Protein AF-0000000085159939 (afdb_homodimer)

Secondary structure (DSSP, 8-state):
--EEEEEEEEEEEETTEEEEEEEEEEEETT-EEEEE--TTSSHHHHHHHHTTSS--SEEEEEETTEEGGG--HHHHHHHHHHEEEE-TT----TTS-HHHHHHHHHHHH-TT--HHHHHHHHHHHHHHTT--S-TT--GGGS-HHHHHHHHHHHHHTT--SEEEEESTTTT--HHHHHHHHHHHHHHHHTT-EEEEE---HHHHHHH-SEEEEEETTEEEEEEEHHHHTTTS-HHHHHHHHSSS--------TT-/--EEEEEEEEEEEETTEEEEEEEEEEEETT-EEEEE--TTSSHHHHHHHHTTSS--SEEEEEETTEEGGG--HHHHHHHHHHEEEE-TT----TTS-HHHHHHHHHHHH-TT--HHHHHHHHHHHHHHTT--S-TT--GGGS-HHHHHHHHHHHHHTT--SEEEEESTTTT--HHHHHHHHHHHHHHHHTT-EEEEE---HHHHHHH-SEEEEEETTEEEEEEEHHHHTTTSTHHHHHHHHSSS--------TT-

InterPro domains:
  IPR003439 ABC transporter-like, ATP-binding domain [PF00005] (20-170)
  IPR003439 ABC transporter-like, ATP-binding domain [PS50893] (5-241)
  IPR003593 AAA+ ATPase domain [SM00382] (29-218)
  IPR027417 P-loop containing nucleoside triphosphate hydrolase [G3DSA:3.40.50.300] (2-250)
  IPR027417 P-loop containing nucleoside triphosphate hydrolase [SSF52540] (4-228)

Sequence (510 aa):
MKNLFTVDHVSVRIAEYEILHDISIELYEGLATCIVGKAGSGKSTLLKTVAGLMLPYAGSVFFRGKNIHAMNKREELKFRSVCSFAFQDAALWANQTIYNNLALPLAIHKPHLNKSETDATVKRVIQRVGYLEGLGFRPADLSMGEQKLISIARSLICEPEVLLLDEPTASLDHEAVDRLIQVLTEEKKAGKTIIMVTHDANLIARIADYICVVANGTLATQGSAEKIAPLLGGDLIRKIRENKIQEITLEDPRRMKNLFTVDHVSVRIAEYEILHDISIELYEGLATCIVGKAGSGKSTLLKTVAGLMLPYAGSVFFRGKNIHAMNKREELKFRSVCSFAFQDAALWANQTIYNNLALPLAIHKPHLNKSETDATVKRVIQRVGYLEGLGFRPADLSMGEQKLISIARSLICEPEVLLLDEPTASLDHEAVDRLIQVLTEEKKAGKTIIMVTHDANLIARIADYICVVANGTLATQGSAEKIAPLLGGDLIRKIRENKIQEITLEDPRR

Nearest PDB structures (foldseek):
  6xgz-assembly2_C  TM=8.486E-01  e=1.959E-23  Escherichia coli LAU-EC10
  6xgz-assembly4_G  TM=8.800E-01  e=1.248E-22  Escherichia coli LAU-EC10
  8fee-assembly1_H  TM=8.463E-01  e=4.011E-23  Mycolicibacterium smegmatis MC2 155
  4wbs-assembly2_B  TM=7.727E-01  e=1.194E-17  Paraburkholderia phymatum STM815
  6hs3-assembly1_B  TM=7.642E-01  e=1.267E-17  Burkholderia pseudomallei

pLDDT: mean 87.16, std 18.45, range [20.44, 98.69]

Foldseek 3Di:
DAFFKWWAQFWADDDHDTQAGGAIDTAHFLFAEEEEEDPSLCSLVVLCVQLVNGDTPDTFMDGVRHTQVPDDPVRVLVSPLQEFEQDPQLPFDQPDFLLCSQLVVCCSNPVVDDPVRSVVLLCVLLVLLPHHDGSRHGPVVDDSQSSLSSSVSSRPSSPHLEYEYEASCPPHDPVSVVSVLVVLVVNSVVRGHYYYYHQDLQSCLRGHQKYWYGGNNYTPDIDGCVPCLPVVFCQSSVVSVPVDRDDRPPDDVVD/DAFFKWWAQFWADDDHDTQAGGAIDTAHFLFAEEEEEDPSLCSLVVLCVQLVNGDTPDTFMDGVRHTQVPDDPVRVLVSPLQEFEQDPQLPFDQPDFLLCSQLVVCCSNPVVDDPVRSVVLLCVLLVLLPHHDGSRHGPVVDDSQSSLSSSVSSRPSSPHQEYEYEASCPPHDPVSVVSVLVVLVVNSVVRGHYYYYHQDLLSCVSGHQKYWYGGNNYTPDIDGCVVCLPVQDCQSNVCSVPVPRDDRPPDDVVD

Organism: Gracilinema caldarium (strain ATCC 51460 / DSM 7334 / H1) (NCBI:txid744872)

Solvent-accessible surface area (backbone atoms only — not comparable to full-atom values): 26686 Å² total; per-residue (Å²): 137,50,70,32,35,38,37,44,44,27,21,31,62,58,90,93,40,73,44,32,53,58,24,59,52,78,40,49,58,50,32,29,34,34,38,32,60,58,78,79,16,30,59,68,58,50,52,33,33,74,71,65,76,40,81,54,83,36,58,47,44,24,50,69,82,37,50,67,89,71,51,53,74,69,53,45,53,51,52,56,56,35,40,26,67,25,52,67,82,25,76,68,59,62,93,35,32,44,45,50,59,44,45,48,60,37,58,71,75,42,62,83,56,50,68,68,53,47,52,51,50,50,54,50,38,33,45,64,60,69,47,83,79,60,49,80,34,34,53,84,76,42,44,71,33,53,39,35,42,50,23,51,28,44,36,48,64,74,63,39,52,29,43,37,32,34,37,79,56,50,63,43,41,70,68,54,40,54,44,48,50,51,49,53,49,52,42,41,73,71,52,25,20,34,40,32,33,49,81,52,36,61,58,47,64,72,57,40,49,26,34,36,33,32,48,82,13,25,67,71,49,71,40,45,30,83,67,42,42,71,65,46,44,52,18,62,30,38,24,30,72,42,26,40,80,53,87,48,75,77,75,64,72,90,108,135,51,70,31,36,39,35,42,43,27,20,29,64,57,90,93,40,74,43,32,53,58,25,61,50,78,40,48,58,50,33,29,34,34,38,34,60,59,79,77,15,30,59,66,58,50,53,33,34,75,72,66,75,40,80,54,83,36,57,47,43,24,52,70,81,37,50,65,89,71,50,52,73,70,54,46,52,52,51,54,58,35,41,27,66,25,51,65,81,24,76,68,58,63,92,34,32,44,45,51,58,43,46,49,60,36,56,71,73,41,61,84,58,50,70,69,53,48,52,50,49,50,52,50,37,33,46,63,60,69,49,83,80,61,49,80,34,34,52,83,77,43,45,70,33,54,39,35,42,50,22,50,28,43,33,45,62,73,63,36,51,30,42,37,32,33,36,79,57,51,62,45,42,69,69,55,41,53,42,48,50,51,50,53,49,53,43,41,73,72,50,25,19,33,40,30,34,48,81,51,40,61,57,47,73,73,57,39,48,27,35,37,34,33,47,82,15,24,66,71,49,70,40,45,29,84,66,43,44,67,65,50,38,56,16,58,32,34,24,42,70,44,9,49,77,49,85,54,76,80,76,66,71,90,110

Structure (mmCIF, N/CA/C/O backbone):
data_AF-0000000085159939-model_v1
#
loop_
_entity.id
_entity.type
_entity.pdbx_description
1 polymer 'Fe(3+)-transporting ATPase'
#
loop_
_atom_site.group_PDB
_atom_site.id
_atom_site.type_symbol
_atom_site.label_atom_id
_atom_site.label_alt_id
_atom_site.label_comp_id
_atom_site.label_asym_id
_atom_site.label_entity_id
_atom_site.label_seq_id
_atom_site.pdbx_PDB_ins_code
_atom_site.Cartn_x
_atom_site.Cartn_y
_atom_site.Cartn_z
_atom_site.occupancy
_atom_site.B_iso_or_equiv
_atom_site.auth_seq_id
_atom_site.auth_comp_id
_atom_site.auth_asym_id
_atom_site.auth_atom_id
_atom_site.pdbx_PDB_model_num
ATOM 1 N N . MET A 1 1 ? -11.32 21.125 24.766 1 80 1 MET A N 1
ATOM 2 C CA . MET A 1 1 ? -10.82 20.844 23.422 1 80 1 MET A CA 1
ATOM 3 C C . MET A 1 1 ? -11.344 21.891 22.438 1 80 1 MET A C 1
ATOM 5 O O . MET A 1 1 ? -12.492 22.312 22.531 1 80 1 MET A O 1
ATOM 9 N N . LYS A 1 2 ? -10.414 22.438 21.672 1 92.69 2 LYS A N 1
ATOM 10 C CA . LYS A 1 2 ? -10.797 23.422 20.656 1 92.69 2 LYS A CA 1
ATOM 11 C C . LYS A 1 2 ? -11.086 22.75 19.312 1 92.69 2 LYS A C 1
ATOM 13 O O . LYS A 1 2 ? -10.273 21.969 18.828 1 92.69 2 LYS A O 1
ATOM 18 N N . ASN A 1 3 ? -12.25 23.078 18.812 1 95.44 3 ASN A N 1
ATOM 19 C CA . ASN A 1 3 ? -12.641 22.516 17.531 1 95.44 3 ASN A CA 1
ATOM 20 C C . ASN A 1 3 ? -11.852 23.125 16.375 1 95.44 3 ASN A C 1
ATOM 22 O O . ASN A 1 3 ? -11.797 24.344 16.234 1 95.44 3 ASN A O 1
ATOM 26 N N . LEU A 1 4 ? -11.227 22.297 15.68 1 98.06 4 LEU A N 1
ATOM 27 C CA . LEU A 1 4 ? -10.477 22.766 14.516 1 98.06 4 LEU A CA 1
ATOM 28 C C . LEU A 1 4 ? -11.297 22.609 13.242 1 98.06 4 LEU A C 1
ATOM 30 O O . LEU A 1 4 ? -11.508 23.578 12.508 1 98.06 4 LEU A O 1
ATOM 34 N N . PHE A 1 5 ? -11.711 21.391 13 1 98.31 5 PHE A N 1
ATOM 35 C CA . PHE A 1 5 ? -12.602 21.094 11.883 1 98.31 5 PHE A CA 1
ATOM 36 C C . PHE A 1 5 ? -13.984 20.688 12.383 1 98.31 5 PHE A C 1
ATOM 38 O O . PHE A 1 5 ? -14.102 19.953 13.367 1 98.31 5 PHE A O 1
ATOM 45 N N . THR A 1 6 ? -14.992 21.141 11.688 1 98.12 6 THR A N 1
ATOM 46 C CA . THR A 1 6 ? -16.359 20.688 11.883 1 98.12 6 THR A CA 1
ATOM 47 C C . THR A 1 6 ? -16.953 20.156 10.578 1 98.12 6 THR A C 1
ATOM 49 O O . THR A 1 6 ? -17.078 20.906 9.602 1 98.12 6 THR A O 1
ATOM 52 N N . VAL A 1 7 ? -17.172 18.922 10.516 1 98.25 7 VAL A N 1
ATOM 53 C CA . VAL A 1 7 ? -17.906 18.297 9.422 1 98.25 7 VAL A CA 1
ATOM 54 C C . VAL A 1 7 ? -19.391 18.266 9.766 1 98.25 7 VAL A C 1
ATOM 56 O O . VAL A 1 7 ? -19.797 17.594 10.711 1 98.25 7 VAL A O 1
ATOM 59 N N . ASP A 1 8 ? -20.078 18.984 8.992 1 98.12 8 ASP A N 1
ATOM 60 C CA . ASP A 1 8 ? -21.484 19.203 9.336 1 98.12 8 ASP A CA 1
ATOM 61 C C . ASP A 1 8 ? -22.406 18.594 8.273 1 98.12 8 ASP A C 1
ATOM 63 O O . ASP A 1 8 ? -22.672 19.234 7.246 1 98.12 8 ASP A O 1
ATOM 67 N N . HIS A 1 9 ? -22.984 17.422 8.594 1 98.12 9 HIS A N 1
ATOM 68 C CA . HIS A 1 9 ? -23.969 16.734 7.77 1 98.12 9 HIS A CA 1
ATOM 69 C C . HIS A 1 9 ? -23.484 16.594 6.332 1 98.12 9 HIS A C 1
ATOM 71 O O . HIS A 1 9 ? -24.203 16.938 5.391 1 98.12 9 HIS A O 1
ATOM 77 N N . VAL A 1 10 ? -22.359 16.062 6.148 1 98.06 10 VAL A N 1
ATOM 78 C CA . VAL A 1 10 ? -21.688 15.984 4.852 1 98.06 10 VAL A CA 1
ATOM 79 C C . VAL A 1 10 ? -22.094 14.695 4.141 1 98.06 10 VAL A C 1
ATOM 81 O O . VAL A 1 10 ? -22.141 13.633 4.758 1 98.06 10 VAL A O 1
ATOM 84 N N . SER A 1 11 ? -22.438 14.852 2.928 1 98 11 SER A N 1
ATOM 85 C CA . SER A 1 11 ? -22.688 13.727 2.029 1 98 11 SER A CA 1
ATOM 86 C C . SER A 1 11 ? -21.859 13.844 0.755 1 98 11 SER A C 1
ATOM 88 O O . SER A 1 11 ? -21.719 14.938 0.199 1 98 11 SER A O 1
ATOM 90 N N . VAL A 1 12 ? -21.25 12.766 0.39 1 96.06 12 VAL A N 1
ATOM 91 C CA . VAL A 1 12 ? -20.406 12.75 -0.8 1 96.06 12 VAL A CA 1
ATOM 92 C C . VAL A 1 12 ? -20.797 11.586 -1.699 1 96.06 12 VAL A C 1
ATOM 94 O O . VAL A 1 12 ? -21.078 10.484 -1.213 1 96.06 12 VAL A O 1
ATOM 97 N N . ARG A 1 13 ? -20.844 11.883 -2.898 1 91.44 13 ARG A N 1
ATOM 98 C CA . ARG A 1 13 ? -21.109 10.875 -3.92 1 91.44 13 ARG A CA 1
ATOM 99 C C . ARG A 1 13 ? -19.953 10.789 -4.918 1 91.44 13 ARG A C 1
ATOM 101 O O . ARG A 1 13 ? -19.375 11.812 -5.289 1 91.44 13 ARG A O 1
ATOM 108 N N . ILE A 1 14 ? -19.547 9.633 -5.254 1 81.5 14 ILE A N 1
ATOM 109 C CA . ILE A 1 14 ? -18.609 9.391 -6.34 1 81.5 14 ILE A CA 1
ATOM 110 C C . ILE A 1 14 ? -19.297 8.594 -7.449 1 81.5 14 ILE A C 1
ATOM 112 O O . ILE A 1 14 ? -19.719 7.457 -7.238 1 81.5 14 ILE A O 1
ATOM 116 N N . ALA A 1 15 ? -19.344 9.242 -8.547 1 76.56 15 ALA A N 1
ATOM 117 C CA . ALA A 1 15 ? -20.156 8.688 -9.633 1 76.56 15 ALA A CA 1
ATOM 118 C C . ALA A 1 15 ? -21.594 8.445 -9.18 1 76.56 15 ALA A C 1
ATOM 120 O O . ALA A 1 15 ? -22.266 9.359 -8.703 1 76.56 15 ALA A O 1
ATOM 121 N N . GLU A 1 16 ? -22.031 7.133 -9.172 1 77.69 16 GLU A N 1
ATOM 122 C CA . GLU A 1 16 ? -23.422 6.848 -8.836 1 77.69 16 GLU A CA 1
ATOM 123 C C . GLU A 1 16 ? -23.547 6.289 -7.422 1 77.69 16 GLU A C 1
ATOM 125 O O . GLU A 1 16 ? -24.656 5.988 -6.965 1 77.69 16 GLU A O 1
ATOM 130 N N . TYR A 1 17 ? -22.5 6.398 -6.703 1 81.56 17 TYR A N 1
ATOM 131 C CA . TYR A 1 17 ? -22.531 5.758 -5.395 1 81.56 17 TYR A CA 1
ATOM 132 C C . TYR A 1 17 ? -22.297 6.777 -4.285 1 81.56 17 TYR A C 1
ATOM 134 O O . TYR A 1 17 ? -21.359 7.578 -4.352 1 81.56 17 TYR A O 1
ATOM 142 N N . GLU A 1 18 ? -23.172 6.746 -3.402 1 90.56 18 GLU A N 1
ATOM 143 C CA . GLU A 1 18 ? -23 7.59 -2.225 1 90.56 18 GLU A CA 1
ATOM 144 C C . GLU A 1 18 ? -22.047 6.941 -1.226 1 90.56 18 GLU A C 1
ATOM 146 O O . GLU A 1 18 ? -22.312 5.859 -0.707 1 90.56 18 GLU A O 1
ATOM 151 N N . ILE A 1 19 ? -20.969 7.633 -0.919 1 92.06 19 ILE A N 1
ATOM 152 C CA . ILE A 1 19 ? -19.906 7.074 -0.091 1 92.06 19 ILE A CA 1
ATOM 153 C C . ILE A 1 19 ? -20.062 7.566 1.347 1 92.06 19 ILE A C 1
ATOM 155 O O . ILE A 1 19 ? -19.906 6.789 2.293 1 92.06 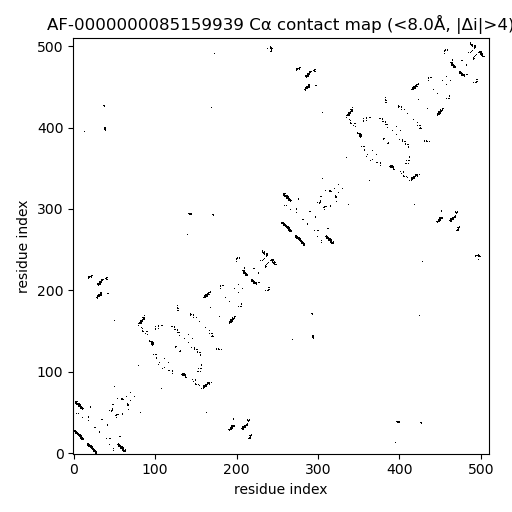19 ILE A O 1
ATOM 159 N N . LEU A 1 20 ? -20.312 8.828 1.487 1 96.38 20 LEU A N 1
ATOM 160 C CA . LEU A 1 20 ? -20.594 9.406 2.795 1 96.38 20 LEU A CA 1
ATOM 161 C C . LEU A 1 20 ? -22.062 9.812 2.9 1 96.38 20 LEU A C 1
ATOM 163 O O . LEU A 1 20 ? -22.625 10.344 1.946 1 96.38 20 LEU A O 1
ATOM 167 N N . HIS A 1 21 ? -22.594 9.539 4.055 1 96.56 21 HIS A N 1
ATOM 168 C CA . HIS A 1 21 ? -24.031 9.758 4.27 1 96.56 21 HIS A CA 1
ATOM 169 C C . HIS A 1 21 ? -24.266 10.633 5.492 1 96.56 21 HIS A C 1
ATOM 171 O O . HIS A 1 21 ? -24.344 10.133 6.617 1 96.56 21 HIS A O 1
ATOM 177 N N . ASP A 1 22 ? -24.5 11.922 5.254 1 97.38 22 ASP A N 1
ATOM 178 C CA . ASP A 1 22 ? -24.891 12.859 6.297 1 97.38 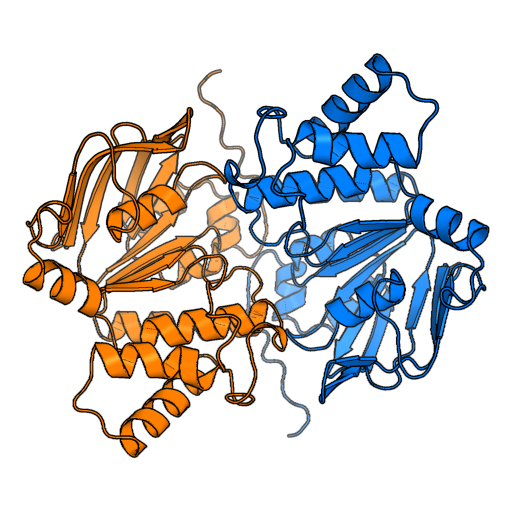22 ASP A CA 1
ATOM 179 C C . ASP A 1 22 ? -24 12.727 7.523 1 97.38 22 ASP A C 1
ATOM 181 O O . ASP A 1 22 ? -24.484 12.617 8.648 1 97.38 22 ASP A O 1
ATOM 185 N N . ILE A 1 23 ? -22.781 12.672 7.309 1 97.56 23 ILE A N 1
ATOM 186 C CA . ILE A 1 23 ? -21.828 12.43 8.398 1 97.56 23 ILE A CA 1
ATOM 187 C C . ILE A 1 23 ? -21.484 13.75 9.078 1 97.56 23 ILE A C 1
ATOM 189 O O . ILE A 1 23 ? -21.312 14.773 8.406 1 97.56 23 ILE A O 1
ATOM 193 N N . SER A 1 24 ? -21.453 13.742 10.406 1 97.81 24 SER A N 1
ATOM 194 C CA . SER A 1 24 ? -21.031 14.883 11.211 1 97.81 24 SER A CA 1
ATOM 195 C C . SER A 1 24 ? -19.984 14.477 12.227 1 97.81 24 SER A C 1
ATOM 197 O O . SER A 1 24 ? -20.172 13.523 12.992 1 97.81 24 SER A O 1
ATOM 199 N N . ILE A 1 25 ? -18.891 15.172 12.164 1 96.88 25 ILE A N 1
ATOM 200 C CA . ILE A 1 25 ? -17.812 14.875 13.109 1 96.88 25 ILE A CA 1
ATOM 201 C C . ILE A 1 25 ? -17.078 16.156 13.484 1 96.88 25 ILE A C 1
ATOM 203 O O . ILE A 1 25 ? -17.109 17.125 12.727 1 96.88 25 ILE A O 1
ATOM 207 N N . GLU A 1 26 ? -16.5 16.156 14.688 1 96.5 26 GLU A N 1
ATOM 208 C CA . GLU A 1 26 ? -15.625 17.234 15.141 1 96.5 26 GLU A CA 1
ATOM 209 C C . GLU A 1 26 ? -14.195 16.734 15.32 1 96.5 26 GLU A C 1
ATOM 211 O O . GLU A 1 26 ? -13.961 15.672 15.898 1 96.5 26 GLU A O 1
ATOM 216 N N . LEU A 1 27 ? -13.305 17.516 14.789 1 97.81 27 LEU A N 1
ATOM 217 C CA . LEU A 1 27 ? -11.883 17.266 14.938 1 97.81 27 LEU A CA 1
ATOM 218 C C . LEU A 1 27 ? -11.195 18.391 15.688 1 97.81 27 LEU A C 1
ATOM 220 O O . LEU A 1 27 ? -11.414 19.562 15.383 1 97.81 27 LEU A O 1
ATOM 224 N N . TYR A 1 28 ? -10.305 18.062 16.562 1 97.56 28 TYR A N 1
ATOM 225 C CA . TYR A 1 28 ? -9.852 19.047 17.547 1 97.56 28 TYR A CA 1
ATOM 226 C C . TYR A 1 28 ? -8.406 19.438 17.297 1 97.56 28 TYR A C 1
ATOM 228 O O . TYR A 1 28 ? -7.605 18.625 16.828 1 97.56 28 TYR A O 1
ATOM 236 N N . GLU A 1 29 ? -8.148 20.641 17.656 1 97.75 29 GLU A N 1
ATOM 237 C CA . GLU A 1 29 ? -6.82 21.219 17.469 1 97.75 29 GLU A CA 1
ATOM 238 C C . GLU A 1 29 ? -5.812 20.625 18.453 1 97.75 29 GLU A C 1
ATOM 240 O O . GLU A 1 29 ? -6.133 20.406 19.625 1 97.75 29 GLU A O 1
ATOM 245 N N . GLY A 1 30 ? -4.66 20.312 17.938 1 97.38 30 GLY A N 1
ATOM 246 C CA . GLY A 1 30 ? -3.555 19.906 18.781 1 97.38 30 GLY A CA 1
ATOM 247 C C . GLY A 1 30 ? -3.627 18.438 19.188 1 97.38 30 GLY A C 1
ATOM 248 O O . GLY A 1 30 ? -2.861 18 20.047 1 97.38 30 GLY A O 1
ATOM 249 N N . LEU A 1 31 ? -4.539 17.734 18.609 1 97.31 31 LEU A N 1
ATOM 250 C CA . LEU A 1 31 ? -4.699 16.312 18.922 1 97.31 31 LEU A CA 1
ATOM 251 C C . LEU A 1 31 ? -4.387 15.445 17.719 1 97.31 31 LEU A C 1
ATOM 253 O O . LEU A 1 31 ? -4.5 15.898 16.578 1 97.31 31 LEU A O 1
ATOM 257 N N . ALA A 1 32 ? -3.963 14.273 18.031 1 97.88 32 ALA A N 1
ATOM 258 C CA . ALA A 1 32 ? -3.881 13.234 17 1 97.88 32 ALA A CA 1
ATOM 259 C C . ALA A 1 32 ? -5.172 12.43 16.938 1 97.88 32 ALA A C 1
ATOM 261 O O . ALA A 1 32 ? -5.465 11.633 17.828 1 97.88 32 ALA A O 1
ATOM 262 N N . THR A 1 33 ? -5.898 12.648 15.914 1 97.75 33 THR A N 1
ATOM 263 C CA . THR A 1 33 ? -7.152 11.93 15.711 1 97.75 33 THR A CA 1
ATOM 264 C C . THR A 1 33 ? -6.996 10.852 14.648 1 97.75 33 THR A C 1
ATOM 266 O O . THR A 1 33 ? -6.52 11.133 13.539 1 97.75 33 THR A O 1
ATOM 269 N N . CYS A 1 34 ? -7.355 9.656 14.969 1 96 34 CYS A N 1
ATOM 270 C CA . CYS A 1 34 ? -7.336 8.555 14.016 1 96 34 CYS A CA 1
ATOM 271 C C . CYS A 1 34 ? -8.75 8.195 13.562 1 96 34 CYS A C 1
ATOM 273 O O . CYS A 1 34 ? -9.633 7.977 14.398 1 96 34 CYS A O 1
ATOM 275 N N . ILE A 1 35 ? -8.938 8.203 12.312 1 95.44 35 ILE A N 1
ATOM 276 C CA . ILE A 1 35 ? -10.188 7.746 11.703 1 95.44 35 ILE A CA 1
ATOM 277 C C . ILE A 1 35 ? -10.047 6.281 11.289 1 95.44 35 ILE A C 1
ATOM 279 O O . ILE A 1 35 ? -9.211 5.938 10.461 1 95.44 35 ILE A O 1
ATOM 283 N N . VAL A 1 36 ? -10.906 5.453 11.852 1 90.31 36 VAL A N 1
ATOM 284 C CA . VAL A 1 36 ? -10.781 4.016 11.633 1 90.31 36 VAL A CA 1
ATOM 285 C C . VAL A 1 36 ? -12.102 3.463 11.102 1 90.31 36 VAL A C 1
ATOM 287 O O . VAL A 1 36 ? -13.148 4.105 11.227 1 90.31 36 VAL A O 1
ATOM 290 N N . GLY A 1 37 ? -12.023 2.301 10.461 1 84.19 37 GLY A N 1
ATOM 291 C CA . GLY A 1 37 ? -13.164 1.639 9.852 1 84.19 37 GLY A CA 1
ATOM 292 C C . GLY A 1 37 ? -12.773 0.612 8.805 1 84.19 37 GLY A C 1
ATOM 293 O O . GLY A 1 37 ? -11.602 0.502 8.445 1 84.19 37 GLY A O 1
ATOM 294 N N . LYS A 1 38 ? -13.75 -0.087 8.336 1 79.56 38 LYS A N 1
ATOM 295 C CA . LYS A 1 38 ? -13.492 -1.121 7.336 1 79.56 38 LYS A CA 1
ATOM 296 C C . LYS A 1 38 ? -13.109 -0.505 5.996 1 79.56 38 LYS A C 1
ATOM 298 O O . LYS A 1 38 ? -13.383 0.669 5.742 1 79.56 38 LYS A O 1
ATOM 303 N N . ALA A 1 39 ? -12.406 -1.312 5.199 1 78.56 39 ALA A N 1
ATOM 304 C CA . ALA A 1 39 ? -12.102 -0.86 3.844 1 78.56 39 ALA A CA 1
ATOM 305 C C . ALA A 1 39 ? -13.375 -0.494 3.088 1 78.56 39 ALA A C 1
ATOM 307 O O . ALA A 1 39 ? -14.375 -1.209 3.166 1 78.56 39 ALA A O 1
ATOM 308 N N . GLY A 1 40 ? -13.328 0.616 2.459 1 79.62 40 GLY A N 1
ATOM 309 C CA . GLY A 1 40 ? -14.477 1.04 1.677 1 79.62 40 GLY A CA 1
ATOM 310 C C . GLY A 1 40 ? -15.523 1.768 2.5 1 79.62 40 GLY A C 1
ATOM 311 O O . GLY A 1 40 ? -16.578 2.141 1.984 1 79.62 40 GLY A O 1
ATOM 312 N N . SER A 1 41 ? -15.203 2.025 3.73 1 85.5 41 SER A N 1
ATOM 313 C CA . SER A 1 41 ? -16.203 2.635 4.602 1 85.5 41 SER A CA 1
ATOM 314 C C . SER A 1 41 ? -16.297 4.137 4.367 1 85.5 41 SER A C 1
ATOM 316 O O . SER A 1 41 ? -17.188 4.797 4.891 1 85.5 41 SER A O 1
ATOM 318 N N . GLY A 1 42 ? -15.359 4.734 3.637 1 90.5 42 GLY A N 1
ATOM 319 C CA . GLY A 1 42 ? -15.43 6.148 3.303 1 90.5 42 GLY A CA 1
ATOM 320 C C . GLY A 1 42 ? -14.398 6.988 4.031 1 90.5 42 GLY A C 1
ATOM 321 O O . GLY A 1 42 ? -14.398 8.211 3.916 1 90.5 42 GLY A O 1
ATOM 322 N N . LYS A 1 43 ? -13.516 6.391 4.762 1 93.56 43 LYS A N 1
ATOM 323 C CA . LYS A 1 43 ? -12.531 7.086 5.582 1 93.56 43 LYS A CA 1
ATOM 324 C C . LYS A 1 43 ? -11.68 8.031 4.734 1 93.56 43 LYS A C 1
ATOM 326 O O . LYS A 1 43 ? -11.5 9.195 5.094 1 93.56 43 LYS A O 1
ATOM 331 N N . SER A 1 44 ? -11.148 7.492 3.613 1 93.94 44 SER A N 1
ATOM 332 C CA . SER A 1 44 ? -10.312 8.305 2.736 1 93.94 44 SER A CA 1
ATOM 333 C C . SER A 1 44 ? -11.109 9.453 2.121 1 93.94 44 SER A C 1
ATOM 335 O O . SER A 1 44 ? -10.602 10.57 2.002 1 93.94 44 SER A O 1
ATOM 337 N N . THR A 1 45 ? -12.344 9.18 1.727 1 94.06 45 THR A N 1
ATOM 338 C CA . THR A 1 45 ? -13.219 10.211 1.19 1 94.06 45 THR A CA 1
ATOM 339 C C . THR A 1 45 ? -13.477 11.305 2.23 1 94.06 45 THR A C 1
ATOM 341 O O . THR A 1 45 ? -13.43 12.492 1.913 1 94.06 45 THR A O 1
ATOM 344 N N . LEU A 1 46 ? -13.68 10.859 3.412 1 97.19 46 LEU A N 1
ATOM 345 C CA . LEU A 1 46 ? -13.891 11.805 4.5 1 97.19 46 LEU A CA 1
ATOM 346 C C . LEU A 1 46 ? -12.656 12.68 4.707 1 97.19 46 LEU A C 1
ATOM 348 O O . LEU A 1 46 ? -12.766 13.906 4.805 1 97.19 46 LEU A O 1
ATOM 352 N N . LEU A 1 47 ? -11.516 12.07 4.762 1 97.94 47 LEU A N 1
ATOM 353 C CA . LEU A 1 47 ? -10.273 12.805 4.977 1 97.94 47 LEU A CA 1
ATOM 354 C C . LEU A 1 47 ? -10.047 13.812 3.852 1 97.94 47 LEU A C 1
ATOM 356 O O . LEU A 1 47 ? -9.664 14.953 4.105 1 97.94 47 LEU A O 1
ATOM 360 N N . LYS A 1 48 ? -10.281 13.453 2.648 1 96.69 48 LYS A N 1
ATOM 361 C CA . LYS A 1 48 ? -10.117 14.336 1.5 1 96.69 48 LYS A CA 1
ATOM 362 C C . LYS A 1 48 ? -11.117 15.492 1.554 1 96.69 48 LYS A C 1
ATOM 364 O O . LYS A 1 48 ? -10.805 16.609 1.136 1 96.69 48 LYS A O 1
ATOM 369 N N . THR A 1 49 ? -12.273 15.18 1.99 1 97.44 49 THR A N 1
ATOM 370 C CA . THR A 1 49 ? -13.281 16.219 2.139 1 97.44 49 THR A CA 1
ATOM 371 C C . THR A 1 49 ? -12.852 17.25 3.178 1 97.44 49 THR A C 1
ATOM 373 O O . THR A 1 49 ? -12.984 18.453 2.959 1 97.44 49 THR A O 1
ATOM 376 N N . VAL A 1 50 ? -12.312 16.797 4.277 1 98.06 50 VAL A N 1
ATOM 377 C CA . VAL A 1 50 ? -11.805 17.656 5.34 1 98.06 50 VAL A CA 1
ATOM 378 C C . VAL A 1 50 ? -10.656 18.5 4.812 1 98.06 50 VAL A C 1
ATOM 380 O O . VAL A 1 50 ? -10.539 19.688 5.152 1 98.06 50 VAL A O 1
ATOM 383 N N . ALA A 1 51 ? -9.883 17.922 3.936 1 97.38 51 ALA A N 1
ATOM 384 C CA . ALA A 1 51 ? -8.719 18.594 3.373 1 97.38 51 ALA A CA 1
ATOM 385 C C . ALA A 1 51 ? -9.133 19.578 2.277 1 97.38 51 ALA A C 1
ATOM 387 O O . ALA A 1 51 ? -8.297 20.312 1.753 1 97.38 51 ALA A O 1
ATOM 388 N N . GLY A 1 52 ? -10.375 19.531 1.883 1 96.19 52 GLY A N 1
ATOM 389 C CA . GLY A 1 52 ? -10.852 20.391 0.807 1 96.19 52 GLY A CA 1
ATOM 390 C C . GLY A 1 52 ? -10.547 19.844 -0.573 1 96.19 52 GLY A C 1
ATOM 391 O O . GLY A 1 52 ? -10.625 20.562 -1.568 1 96.19 52 GLY A O 1
ATOM 392 N N . LEU A 1 53 ? -10.188 18.609 -0.681 1 94.38 53 LEU A N 1
ATOM 393 C CA . LEU A 1 53 ? -9.805 17.984 -1.937 1 94.38 53 LEU A CA 1
ATOM 394 C C . LEU A 1 53 ? -11 17.281 -2.58 1 94.38 53 LEU A C 1
ATOM 396 O O . LEU A 1 53 ? -10.914 16.828 -3.719 1 94.38 53 LEU A O 1
ATOM 400 N N . MET A 1 54 ? -12.07 17.125 -1.872 1 94.12 54 MET A N 1
ATOM 401 C CA . MET A 1 54 ? -13.328 16.547 -2.338 1 94.12 54 MET A CA 1
ATOM 402 C C . MET A 1 54 ? -14.516 17.422 -1.949 1 94.12 54 MET A C 1
ATOM 404 O O . MET A 1 54 ? -14.641 17.828 -0.792 1 94.12 54 MET A O 1
ATOM 408 N N . LEU A 1 55 ? -15.359 17.703 -2.891 1 93.69 55 LEU A N 1
ATOM 409 C CA . LEU A 1 55 ? -16.516 18.547 -2.645 1 93.69 55 LEU A CA 1
ATOM 410 C C . LEU A 1 55 ? -17.734 17.703 -2.279 1 93.69 55 LEU A C 1
ATOM 412 O O . LEU A 1 55 ? -18.156 16.828 -3.047 1 93.69 55 LEU A O 1
ATOM 416 N N . PRO A 1 56 ? -18.312 17.984 -1.184 1 96.62 56 PRO A N 1
ATOM 417 C CA . PRO A 1 56 ? -19.578 17.312 -0.861 1 96.62 56 PRO A CA 1
ATOM 418 C C . PRO A 1 56 ? -20.766 17.891 -1.617 1 96.62 56 PRO A C 1
ATOM 420 O O . PRO A 1 56 ? -20.75 19.062 -1.974 1 96.62 56 PRO A O 1
ATOM 423 N N . TYR A 1 57 ? -21.734 17.078 -1.907 1 95.75 57 TYR A N 1
ATOM 424 C CA . TYR A 1 57 ? -22.906 17.594 -2.58 1 95.75 57 TYR A CA 1
ATOM 425 C C . TYR A 1 57 ? -23.938 18.078 -1.57 1 95.75 57 TYR A C 1
ATOM 427 O O . TYR A 1 57 ? -24.875 18.797 -1.929 1 95.75 57 TYR A O 1
ATOM 435 N N . ALA A 1 58 ? -23.781 17.672 -0.365 1 97.31 58 ALA A N 1
ATOM 436 C CA . ALA A 1 58 ? -24.594 18.188 0.736 1 97.31 58 ALA A CA 1
ATOM 437 C C . ALA A 1 58 ? -23.75 18.359 2.002 1 97.31 58 ALA A C 1
ATOM 439 O O . ALA A 1 58 ? -22.766 17.641 2.209 1 97.31 58 ALA A O 1
ATOM 440 N N . GLY A 1 59 ? -24.156 19.312 2.814 1 97.88 59 GLY A N 1
ATOM 441 C CA . GLY A 1 59 ? -23.422 19.609 4.035 1 97.88 59 GLY A CA 1
ATOM 442 C C . GLY A 1 59 ? -22.219 20.5 3.805 1 97.88 59 GLY A C 1
ATOM 443 O O . GLY A 1 59 ? -22.047 21.047 2.713 1 97.88 59 GLY A O 1
ATOM 444 N N . SER A 1 60 ? -21.453 20.703 4.93 1 97.88 60 SER A N 1
ATOM 445 C CA . SER A 1 60 ? -20.312 21.609 4.832 1 97.88 60 SER A CA 1
ATOM 446 C C . SER A 1 60 ? -19.203 21.219 5.805 1 97.88 60 SER A C 1
ATOM 448 O O . SER A 1 60 ? -19.469 20.547 6.809 1 97.88 60 SER A O 1
ATOM 450 N N . VAL A 1 61 ? -18.047 21.609 5.457 1 98.38 61 VAL A N 1
ATOM 451 C CA . VAL A 1 61 ? -16.891 21.453 6.34 1 98.38 61 VAL A CA 1
ATOM 452 C C . VAL A 1 61 ? -16.375 22.828 6.754 1 98.38 61 VAL A C 1
ATOM 454 O O . VAL A 1 61 ? -16.203 23.719 5.918 1 98.38 61 VAL A O 1
ATOM 457 N N . PHE A 1 62 ? -16.125 22.969 8.055 1 98.31 62 PHE A N 1
ATOM 458 C CA . PHE A 1 62 ? -15.625 24.219 8.586 1 98.31 62 PHE A CA 1
ATOM 459 C C . PHE A 1 62 ? -14.227 24.047 9.164 1 98.31 62 PHE A C 1
ATOM 461 O O . PHE A 1 62 ? -13.938 23.047 9.812 1 98.31 62 PHE A O 1
ATOM 468 N N . PHE A 1 63 ? -13.375 24.969 8.898 1 98.25 63 PHE A N 1
ATOM 469 C CA . PHE A 1 63 ? -12.047 25.094 9.484 1 98.25 63 PHE A CA 1
ATOM 470 C C . PHE A 1 63 ? -11.93 26.359 10.312 1 98.25 63 PHE A C 1
ATOM 472 O O . PHE A 1 63 ? -12 27.469 9.781 1 98.25 63 PHE A O 1
ATOM 479 N N . ARG A 1 64 ? -11.758 26.172 11.57 1 96.94 64 ARG A N 1
ATOM 480 C CA . ARG A 1 64 ? -11.742 27.297 12.492 1 96.94 64 ARG A CA 1
ATOM 481 C C . ARG A 1 64 ? -12.961 28.188 12.297 1 96.94 64 ARG A C 1
ATOM 483 O O . ARG A 1 64 ? -12.836 29.406 12.211 1 96.94 64 ARG A O 1
ATOM 490 N N . GLY A 1 65 ? -14.023 27.562 12.055 1 95.94 65 GLY A N 1
ATOM 491 C CA . GLY A 1 65 ? -15.297 28.266 11.992 1 95.94 65 GLY A CA 1
ATOM 492 C C . GLY A 1 65 ? -15.633 28.766 10.594 1 95.94 65 GLY A C 1
ATOM 493 O O . GLY A 1 65 ? -16.734 29.25 10.352 1 95.94 65 GLY A O 1
ATOM 494 N N . LYS A 1 66 ? -14.789 28.656 9.734 1 96.31 66 LYS A N 1
ATOM 495 C CA . LYS A 1 66 ? -15.023 29.141 8.375 1 96.31 66 LYS A CA 1
ATOM 496 C C . LYS A 1 66 ? -15.281 27.969 7.418 1 96.31 66 LYS A C 1
ATOM 498 O O . LYS A 1 66 ? -14.562 26.969 7.434 1 96.31 66 LYS A O 1
ATOM 503 N N . ASN A 1 67 ? -16.266 28.172 6.574 1 97.38 67 ASN A N 1
ATOM 504 C CA . ASN A 1 67 ? -16.578 27.172 5.559 1 97.38 67 ASN A CA 1
ATOM 505 C C . ASN A 1 67 ? -15.453 27.047 4.527 1 97.38 67 ASN A C 1
ATOM 507 O O . ASN A 1 67 ? -15.156 28.016 3.826 1 97.38 67 ASN A O 1
ATOM 511 N N . ILE A 1 68 ? -14.898 25.844 4.367 1 96.81 68 ILE A N 1
ATOM 512 C CA . ILE A 1 68 ? -13.711 25.703 3.535 1 96.81 68 ILE A CA 1
ATOM 513 C C . ILE A 1 68 ? -14.094 25.797 2.061 1 96.81 68 ILE A C 1
ATOM 515 O O . ILE A 1 68 ? -13.25 26.062 1.204 1 96.81 68 ILE A O 1
ATOM 519 N N . HIS A 1 69 ? -15.344 25.609 1.729 1 93.5 69 HIS A N 1
ATOM 520 C CA . HIS A 1 69 ? -15.797 25.656 0.342 1 93.5 69 HIS A CA 1
ATOM 521 C C . HIS A 1 69 ? -16.297 27.031 -0.041 1 93.5 69 HIS A C 1
ATOM 523 O O . HIS A 1 69 ? -16.672 27.266 -1.194 1 93.5 69 HIS A O 1
ATOM 529 N N . ALA A 1 70 ? -16.266 27.938 0.857 1 93.81 70 ALA A N 1
ATOM 530 C CA . ALA A 1 70 ? -16.703 29.312 0.606 1 93.81 70 ALA A CA 1
ATOM 531 C C . ALA A 1 70 ? -15.562 30.297 0.81 1 93.81 70 ALA A C 1
ATOM 533 O O . ALA A 1 70 ? -15.789 31.5 0.915 1 93.81 70 ALA A O 1
ATOM 534 N N . MET A 1 71 ? -14.43 29.781 0.841 1 94.75 71 MET A N 1
ATOM 535 C CA . MET A 1 71 ? -13.266 30.625 1.058 1 94.75 71 MET A CA 1
ATOM 536 C C . MET A 1 71 ? -12.93 31.422 -0.2 1 94.75 71 MET A C 1
ATOM 538 O O . MET A 1 71 ? -13.07 30.922 -1.315 1 94.75 71 MET A O 1
ATOM 542 N N . ASN A 1 72 ? -12.469 32.656 0.002 1 94.25 72 ASN A N 1
ATOM 543 C CA . ASN A 1 72 ? -11.883 33.375 -1.113 1 94.25 72 ASN A CA 1
ATOM 544 C C . ASN A 1 72 ? -10.445 32.938 -1.386 1 94.25 72 ASN A C 1
ATOM 546 O O . ASN A 1 72 ? -9.922 32.062 -0.689 1 94.25 72 ASN A O 1
ATOM 550 N N . LYS A 1 73 ? -9.836 33.438 -2.379 1 93.25 73 LYS A N 1
ATOM 551 C CA . LYS A 1 73 ? -8.523 32.969 -2.84 1 93.25 73 LYS A CA 1
ATOM 552 C C . LYS A 1 73 ? -7.477 33.125 -1.74 1 93.25 73 LYS A C 1
ATOM 554 O O . LYS A 1 73 ? -6.668 32.219 -1.524 1 93.25 73 LYS A O 1
ATOM 559 N N . ARG A 1 74 ? -7.543 34.219 -1.021 1 93.25 74 ARG A N 1
ATOM 560 C CA . ARG A 1 74 ? -6.578 34.469 0.042 1 93.25 74 ARG A CA 1
ATOM 561 C C . ARG A 1 74 ? -6.75 33.469 1.185 1 93.25 74 ARG A C 1
ATOM 563 O O . ARG A 1 74 ? -5.77 32.938 1.697 1 93.25 74 ARG A O 1
ATOM 570 N N . GLU A 1 75 ? -7.961 33.25 1.53 1 93.94 75 GLU A N 1
ATOM 571 C CA . GLU A 1 75 ? -8.281 32.312 2.604 1 93.94 75 GLU A CA 1
ATOM 572 C C . GLU A 1 75 ? -7.898 30.891 2.217 1 93.94 75 GLU A C 1
ATOM 574 O O . GLU A 1 75 ? -7.395 30.141 3.047 1 93.94 75 GLU A O 1
ATOM 579 N N . GLU A 1 76 ? -8.117 30.562 1.039 1 93.88 76 GLU A N 1
ATOM 580 C CA . GLU A 1 76 ? -7.773 29.25 0.527 1 93.88 76 GLU A CA 1
ATOM 581 C C . GLU A 1 76 ? -6.27 29 0.582 1 93.88 76 GLU A C 1
ATOM 583 O O . GLU A 1 76 ? -5.824 27.922 0.984 1 93.88 76 GLU A O 1
ATOM 588 N N . LEU A 1 77 ? -5.555 29.969 0.176 1 90.44 77 LEU A N 1
ATOM 589 C CA . LEU A 1 77 ? -4.102 29.859 0.198 1 90.44 77 LEU A CA 1
ATOM 590 C C . LEU A 1 77 ? -3.59 29.688 1.624 1 90.44 77 LEU A C 1
ATOM 592 O O . LEU A 1 77 ? -2.678 28.891 1.868 1 90.44 77 LEU A O 1
ATOM 596 N N . LYS A 1 78 ? -4.176 30.438 2.488 1 93.06 78 LYS A N 1
ATOM 597 C CA . LYS A 1 78 ? -3.799 30.312 3.895 1 93.06 78 LYS A CA 1
ATOM 598 C C . LYS A 1 78 ? -4.125 28.922 4.43 1 93.06 78 LYS A C 1
ATOM 600 O O . LYS A 1 78 ? -3.303 28.312 5.113 1 93.06 78 LYS A O 1
ATOM 605 N N . PHE A 1 79 ? -5.324 28.5 4.102 1 95.94 79 PHE A N 1
ATOM 606 C CA . PHE A 1 79 ? -5.742 27.156 4.504 1 95.94 79 PHE A CA 1
ATOM 607 C C . PHE A 1 79 ? -4.77 26.109 3.988 1 95.94 79 PHE A C 1
ATOM 609 O O . PHE A 1 79 ? -4.336 25.234 4.742 1 95.94 79 PHE A O 1
ATOM 616 N N . ARG A 1 80 ? -4.352 26.219 2.771 1 93.12 80 ARG A N 1
ATOM 617 C CA . ARG A 1 80 ? -3.463 25.266 2.125 1 93.12 80 ARG A CA 1
ATOM 618 C C . ARG A 1 80 ? -2.051 25.359 2.695 1 93.12 80 ARG A C 1
ATOM 620 O O . ARG A 1 80 ? -1.299 24.375 2.66 1 93.12 80 ARG A O 1
ATOM 627 N N . SER A 1 81 ? -1.702 26.484 3.236 1 93.06 81 SER A N 1
ATOM 628 C CA . SER A 1 81 ? -0.374 26.656 3.816 1 93.06 81 SER A CA 1
ATOM 629 C C . SER A 1 81 ? -0.298 26.062 5.215 1 93.06 81 SER A C 1
ATOM 631 O O . SER A 1 81 ? 0.78 25.672 5.672 1 93.06 81 SER A O 1
ATOM 633 N N . VAL A 1 82 ? -1.438 25.953 5.828 1 96 82 VAL A N 1
ATOM 634 C CA . VAL A 1 82 ? -1.448 25.5 7.211 1 96 82 VAL A CA 1
ATOM 635 C C . VAL A 1 82 ? -1.699 23.984 7.258 1 96 82 VAL A C 1
ATOM 637 O O . VAL A 1 82 ? -1.304 23.312 8.211 1 96 82 VAL A O 1
ATOM 640 N N . CYS A 1 83 ? -2.32 23.469 6.234 1 97.5 83 CYS A N 1
ATOM 641 C CA . CYS A 1 83 ? -2.656 22.047 6.184 1 97.5 83 CYS A CA 1
ATOM 642 C C . CYS A 1 83 ? -1.822 21.328 5.129 1 97.5 83 CYS A C 1
ATOM 644 O O . CYS A 1 83 ? -1.601 21.859 4.039 1 97.5 83 CYS A O 1
ATOM 646 N N . SER A 1 84 ? -1.329 20.203 5.488 1 97.56 84 SER A N 1
ATOM 647 C CA . SER A 1 84 ? -0.648 19.344 4.531 1 97.56 84 SER A CA 1
ATOM 648 C C . SER A 1 84 ? -1.321 17.984 4.445 1 97.56 84 SER A C 1
ATOM 650 O O . SER A 1 84 ? -1.982 17.547 5.391 1 97.56 84 SER A O 1
ATOM 652 N N . PHE A 1 85 ? -1.152 17.375 3.303 1 97.38 85 PHE A N 1
ATOM 653 C CA . PHE A 1 85 ? -1.816 16.109 3.031 1 97.38 85 PHE A CA 1
ATOM 654 C C . PHE A 1 85 ? -0.839 15.102 2.436 1 97.38 85 PHE A C 1
ATOM 656 O O . PHE A 1 85 ? -0.113 15.414 1.491 1 97.38 85 PHE A O 1
ATOM 663 N N . ALA A 1 86 ? -0.782 13.906 3.066 1 97.06 86 ALA A N 1
ATOM 664 C CA . ALA A 1 86 ? -0.072 12.773 2.477 1 97.06 86 ALA A CA 1
ATOM 665 C C . ALA A 1 86 ? -1.05 11.711 1.979 1 97.06 86 ALA A C 1
ATOM 667 O O . ALA A 1 86 ? -1.775 11.109 2.771 1 97.06 86 ALA A O 1
ATOM 668 N N . PHE A 1 87 ? -0.957 11.445 0.705 1 94.25 87 PHE A N 1
ATOM 669 C CA . PHE A 1 87 ? -1.884 10.523 0.062 1 94.25 87 PHE A CA 1
ATOM 670 C C . PHE A 1 87 ? -1.456 9.078 0.294 1 94.25 87 PHE A C 1
ATOM 672 O O . PHE A 1 87 ? -0.277 8.805 0.526 1 94.25 87 PHE A O 1
ATOM 679 N N . GLN A 1 88 ? -2.418 8.234 0.138 1 88.62 88 GLN A N 1
ATOM 680 C CA . GLN A 1 88 ? -2.154 6.805 0.276 1 88.62 88 GLN A CA 1
ATOM 681 C C . GLN A 1 88 ? -1.197 6.312 -0.807 1 88.62 88 GLN A C 1
ATOM 683 O O . GLN A 1 88 ? -0.319 5.492 -0.541 1 88.62 88 GLN A O 1
ATOM 688 N N . ASP A 1 89 ? -1.341 6.816 -2 1 87.88 89 ASP A N 1
ATOM 689 C CA . ASP A 1 89 ? -0.53 6.355 -3.123 1 87.88 89 ASP A CA 1
ATOM 690 C C . ASP A 1 89 ? 0.714 7.223 -3.297 1 87.88 89 ASP A C 1
ATOM 692 O O . ASP A 1 89 ? 1.355 7.195 -4.348 1 87.88 89 ASP A O 1
ATOM 696 N N . ALA A 1 90 ? 1.118 8.023 -2.334 1 90.88 90 ALA A N 1
ATOM 697 C CA . ALA A 1 90 ? 2.273 8.922 -2.289 1 90.88 90 ALA A CA 1
ATOM 698 C C . ALA A 1 90 ? 2.051 10.148 -3.164 1 90.88 90 ALA A C 1
ATOM 700 O O . ALA A 1 90 ? 2.359 11.273 -2.76 1 90.88 90 ALA A O 1
ATOM 701 N N . ALA A 1 91 ? 1.5 9.93 -4.387 1 92.44 91 ALA A N 1
ATOM 702 C CA . ALA A 1 91 ? 1.138 11.031 -5.277 1 92.44 91 ALA A CA 1
ATOM 703 C C . ALA A 1 91 ? 2.344 11.914 -5.57 1 92.44 91 ALA A C 1
ATOM 705 O O . ALA A 1 91 ? 2.254 13.141 -5.488 1 92.44 91 ALA A O 1
ATOM 706 N N . LEU A 1 92 ? 3.457 11.359 -5.852 1 95.75 92 LEU A N 1
ATOM 707 C CA . LEU A 1 92 ? 4.652 12.117 -6.207 1 95.75 92 LEU A CA 1
ATOM 708 C C . LEU A 1 92 ? 4.605 12.547 -7.672 1 95.75 92 LEU A C 1
ATOM 710 O O . LEU A 1 92 ? 3.998 11.875 -8.5 1 95.75 92 LEU A O 1
ATOM 714 N N . TRP A 1 93 ? 5.215 13.672 -7.914 1 96.12 93 TRP A N 1
ATOM 715 C CA . TRP A 1 93 ? 5.379 14.078 -9.305 1 96.12 93 TRP A CA 1
ATOM 716 C C . TRP A 1 93 ? 6.352 13.156 -10.031 1 96.12 93 TRP A C 1
ATOM 718 O O . TRP A 1 93 ? 7.57 13.273 -9.867 1 96.12 93 TRP A O 1
ATOM 728 N N . ALA A 1 94 ? 5.891 12.461 -10.922 1 93.12 94 ALA A N 1
ATOM 729 C CA . ALA A 1 94 ? 6.625 11.352 -11.523 1 93.12 94 ALA A CA 1
ATOM 730 C C . ALA A 1 94 ? 7.797 11.859 -12.367 1 93.12 94 ALA A C 1
ATOM 732 O O . ALA A 1 94 ? 8.836 11.203 -12.453 1 93.12 94 ALA A O 1
ATOM 733 N N . ASN A 1 95 ? 7.656 12.984 -12.969 1 94.5 95 ASN A N 1
ATOM 734 C CA . ASN A 1 95 ? 8.656 13.477 -13.906 1 94.5 95 ASN A CA 1
ATOM 735 C C . ASN A 1 95 ? 9.625 14.453 -13.234 1 94.5 95 ASN A C 1
ATOM 737 O O . ASN A 1 95 ? 10.383 15.148 -13.914 1 94.5 95 ASN A O 1
ATOM 741 N N . GLN A 1 96 ? 9.57 14.539 -11.969 1 95.69 96 GLN A N 1
ATOM 742 C CA . GLN A 1 96 ? 10.469 15.398 -11.203 1 95.69 96 GLN A CA 1
ATOM 743 C C . GLN A 1 96 ? 11.383 14.57 -10.297 1 95.69 96 GLN A C 1
ATOM 745 O O . GLN A 1 96 ? 11.047 13.438 -9.945 1 95.69 96 GLN A O 1
ATOM 750 N N . THR A 1 97 ? 12.492 15.164 -10 1 95.5 97 THR A N 1
ATOM 751 C CA . THR A 1 97 ? 13.391 14.508 -9.047 1 95.5 97 THR A CA 1
ATOM 752 C C . THR A 1 97 ? 12.797 14.531 -7.645 1 95.5 97 THR A C 1
ATOM 754 O O . THR A 1 97 ? 11.867 15.297 -7.367 1 95.5 97 THR A O 1
ATOM 757 N N . ILE A 1 98 ? 13.367 13.695 -6.844 1 95.94 98 ILE A N 1
ATOM 758 C CA . ILE A 1 98 ? 12.953 13.68 -5.445 1 95.94 98 ILE A CA 1
ATOM 759 C C . ILE A 1 98 ? 13.227 15.039 -4.809 1 95.94 98 ILE A C 1
ATOM 761 O O . ILE A 1 98 ? 12.406 15.547 -4.043 1 95.94 98 ILE A O 1
ATOM 765 N N . TYR A 1 99 ? 14.336 15.609 -5.176 1 96.5 99 TYR A N 1
ATOM 766 C CA . TYR A 1 99 ? 14.633 16.953 -4.695 1 96.5 99 TYR A CA 1
ATOM 767 C C . TYR A 1 99 ? 13.516 17.922 -5.055 1 96.5 99 TYR A C 1
ATOM 769 O O . TYR A 1 99 ? 13.016 18.656 -4.191 1 96.5 99 TYR A O 1
ATOM 777 N N . ASN A 1 100 ? 13.078 17.938 -6.258 1 97 100 ASN A N 1
ATOM 778 C CA . ASN A 1 100 ? 12.055 18.875 -6.715 1 97 100 ASN A CA 1
ATOM 779 C C . ASN A 1 100 ? 10.703 18.578 -6.066 1 97 100 ASN A C 1
ATOM 781 O O . ASN A 1 100 ? 9.945 19.516 -5.781 1 97 100 ASN A O 1
ATOM 785 N N . ASN A 1 101 ? 10.453 17.328 -5.906 1 97.38 101 ASN A N 1
ATOM 786 C CA . ASN A 1 101 ? 9.227 16.953 -5.207 1 97.38 101 ASN A CA 1
ATOM 787 C C . ASN A 1 101 ? 9.164 17.578 -3.82 1 97.38 101 ASN A C 1
ATOM 789 O O . ASN A 1 101 ? 8.078 17.891 -3.324 1 97.38 101 ASN A O 1
ATOM 793 N N . LEU A 1 102 ? 10.312 17.812 -3.203 1 96.88 102 LEU A N 1
ATOM 794 C CA . LEU A 1 102 ? 10.375 18.359 -1.852 1 96.88 102 LEU A CA 1
ATOM 795 C C . LEU A 1 102 ? 10.547 19.875 -1.886 1 96.88 102 LEU A C 1
ATOM 797 O O . LEU A 1 102 ? 10.008 20.594 -1.036 1 96.88 102 LEU A O 1
ATOM 801 N N . ALA A 1 103 ? 11.219 20.359 -2.854 1 97 103 ALA A N 1
ATOM 802 C CA . ALA A 1 103 ? 11.562 21.766 -2.91 1 97 103 ALA A CA 1
ATOM 803 C C . ALA A 1 103 ? 10.383 22.594 -3.41 1 97 103 ALA A C 1
ATOM 805 O O . ALA A 1 103 ? 10.25 23.781 -3.057 1 97 103 ALA A O 1
ATOM 806 N N . LEU A 1 104 ? 9.516 22.062 -4.145 1 95.5 104 LEU A N 1
ATOM 807 C CA . LEU A 1 104 ? 8.445 22.812 -4.797 1 95.5 104 LEU A CA 1
ATOM 808 C C . LEU A 1 104 ? 7.492 23.406 -3.768 1 95.5 104 LEU A C 1
ATOM 810 O O . LEU A 1 104 ? 7.16 24.594 -3.838 1 95.5 104 LEU A O 1
ATOM 814 N N . PRO A 1 105 ? 7.043 22.609 -2.824 1 95.44 105 PRO A N 1
ATOM 815 C CA . PRO A 1 105 ? 6.188 23.219 -1.806 1 95.44 105 PRO A CA 1
ATOM 816 C C . PRO A 1 105 ? 6.859 24.391 -1.09 1 95.44 105 PRO A C 1
ATOM 818 O O . PRO A 1 105 ? 6.191 25.359 -0.735 1 95.44 105 PRO A O 1
ATOM 821 N N . LEU A 1 106 ? 8.133 24.297 -0.856 1 96 106 LEU A N 1
ATOM 822 C CA . LEU A 1 106 ? 8.859 25.391 -0.216 1 96 106 LEU A CA 1
ATOM 823 C C . LEU A 1 106 ? 8.828 26.656 -1.081 1 96 106 LEU A C 1
ATOM 825 O O . LEU A 1 106 ? 8.625 27.75 -0.572 1 96 106 LEU A O 1
ATOM 829 N N . ALA A 1 107 ? 9 26.453 -2.34 1 94.44 107 ALA A N 1
ATOM 830 C CA . ALA A 1 107 ? 9 27.578 -3.268 1 94.44 107 ALA A CA 1
ATOM 831 C C . ALA A 1 107 ? 7.652 28.297 -3.254 1 94.44 107 ALA A C 1
ATOM 833 O O . ALA A 1 107 ? 7.59 29.516 -3.42 1 94.44 107 ALA A O 1
ATOM 834 N N . ILE A 1 108 ? 6.621 27.594 -2.992 1 91.25 108 ILE A N 1
ATOM 835 C CA . ILE A 1 108 ? 5.266 28.125 -3.047 1 91.25 108 ILE A CA 1
ATOM 836 C C . ILE A 1 108 ? 4.902 28.75 -1.699 1 91.25 108 ILE A C 1
ATOM 838 O O . ILE A 1 108 ? 4.434 29.891 -1.641 1 91.25 108 ILE A O 1
ATOM 842 N N . HIS A 1 109 ? 5.246 28.109 -0.658 1 92.19 109 HIS A N 1
ATOM 843 C CA . HIS A 1 109 ? 4.723 28.516 0.643 1 92.19 109 HIS A CA 1
ATOM 844 C C . HIS A 1 109 ? 5.77 29.281 1.449 1 92.19 109 HIS A C 1
ATOM 846 O O . HIS A 1 109 ? 5.434 29.953 2.426 1 92.19 109 HIS A O 1
ATOM 852 N N . LYS A 1 110 ? 7.02 29.094 1.063 1 93.25 110 LYS A N 1
ATOM 853 C CA . LYS A 1 110 ? 8.117 29.797 1.722 1 93.25 110 LYS A CA 1
ATOM 854 C C . LYS A 1 110 ? 9.039 30.453 0.7 1 93.25 110 LYS A C 1
ATOM 856 O O . LYS A 1 110 ? 10.242 30.172 0.672 1 93.25 110 LYS A O 1
ATOM 861 N N . PRO A 1 111 ? 8.477 31.375 0.021 1 90.5 111 PRO A N 1
ATOM 862 C CA . PRO A 1 111 ? 9.227 31.969 -1.09 1 90.5 111 PRO A CA 1
ATOM 863 C C . PRO A 1 111 ? 10.422 32.781 -0.621 1 90.5 111 PRO A C 1
ATOM 865 O O . PRO A 1 111 ? 11.297 33.125 -1.422 1 90.5 111 PRO A O 1
ATOM 868 N N . HIS A 1 112 ? 10.531 33.062 0.578 1 93.88 112 HIS A N 1
ATOM 869 C CA . HIS A 1 112 ? 11.609 33.875 1.09 1 93.88 112 HIS A CA 1
ATOM 870 C C . HIS A 1 112 ? 12.883 33.062 1.289 1 93.88 112 HIS A C 1
ATOM 872 O O . HIS A 1 112 ? 13.969 33.625 1.482 1 93.88 112 HIS A O 1
ATOM 878 N N . LEU A 1 113 ? 12.781 31.797 1.235 1 95.06 113 LEU A N 1
ATOM 879 C CA . LEU A 1 113 ? 13.945 30.938 1.426 1 95.06 113 LEU A CA 1
ATOM 880 C C . LEU A 1 113 ? 14.867 31.016 0.213 1 95.06 113 LEU A C 1
ATOM 882 O O . LEU A 1 113 ? 14.406 30.953 -0.929 1 95.06 113 LEU A O 1
ATOM 886 N N . ASN A 1 114 ? 16.156 31.141 0.477 1 95.5 114 ASN A N 1
ATOM 887 C CA . ASN A 1 114 ? 17.125 31.047 -0.614 1 95.5 114 ASN A CA 1
ATOM 888 C C . ASN A 1 114 ? 17.516 29.594 -0.896 1 95.5 114 ASN A C 1
ATOM 890 O O . ASN A 1 114 ? 17.031 28.672 -0.231 1 95.5 114 ASN A O 1
ATOM 894 N N . LYS A 1 115 ? 18.359 29.391 -1.876 1 95.62 115 LYS A N 1
ATOM 895 C CA . LYS A 1 115 ? 18.703 28.047 -2.334 1 95.62 115 LYS A CA 1
ATOM 896 C C . LYS A 1 115 ? 19.391 27.25 -1.227 1 95.62 115 LYS A C 1
ATOM 898 O O . LYS A 1 115 ? 19.078 26.062 -1.027 1 95.62 115 LYS A O 1
ATOM 903 N N . SER A 1 116 ? 20.234 27.906 -0.542 1 97.06 116 SER A N 1
ATOM 904 C CA . SER A 1 116 ? 20.953 27.234 0.526 1 97.06 116 SER A CA 1
ATOM 905 C C . SER A 1 116 ? 20.016 26.781 1.643 1 97.06 116 SER A C 1
ATOM 907 O O . SER A 1 116 ? 20.141 25.672 2.16 1 97.06 116 SER A O 1
ATOM 909 N N . GLU A 1 117 ? 19.109 27.609 1.954 1 97.19 117 GLU A N 1
ATOM 910 C CA . GLU A 1 117 ? 18.125 27.281 2.98 1 97.19 117 GLU A CA 1
ATOM 911 C C . GLU A 1 117 ? 17.203 26.156 2.523 1 97.19 117 GLU A C 1
ATOM 913 O O . GLU A 1 117 ? 16.875 25.266 3.303 1 97.19 117 GLU A O 1
ATOM 918 N N . THR A 1 118 ? 16.828 26.234 1.284 1 96.94 118 THR A N 1
ATOM 919 C CA . THR A 1 118 ? 15.992 2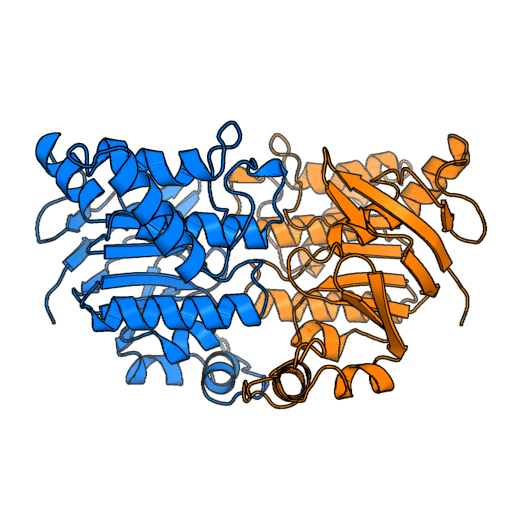5.188 0.705 1 96.94 118 THR A CA 1
ATOM 920 C C . THR A 1 118 ? 16.719 23.844 0.734 1 96.94 118 THR A C 1
ATOM 922 O O . THR A 1 118 ? 16.156 22.844 1.165 1 96.94 118 THR A O 1
ATOM 925 N N . ASP A 1 119 ? 17.984 23.875 0.351 1 96.19 119 ASP A N 1
ATOM 926 C CA . ASP A 1 119 ? 18.797 22.656 0.349 1 96.19 119 ASP A CA 1
ATOM 927 C C . ASP A 1 119 ? 18.906 22.062 1.754 1 96.19 119 ASP A C 1
ATOM 929 O O . ASP A 1 119 ? 18.766 20.859 1.939 1 96.19 119 ASP A O 1
ATOM 933 N N . ALA A 1 120 ? 19.109 22.922 2.662 1 96.62 120 ALA A N 1
ATOM 934 C CA . ALA A 1 120 ? 19.25 22.5 4.051 1 96.62 120 ALA A CA 1
ATOM 935 C C . ALA A 1 120 ? 17.953 21.891 4.574 1 96.62 120 ALA A C 1
ATOM 937 O O . ALA A 1 120 ? 17.969 20.875 5.27 1 96.62 120 ALA A O 1
ATOM 938 N N . THR A 1 121 ? 16.875 22.531 4.266 1 96.81 121 THR A N 1
ATOM 939 C CA . THR A 1 121 ? 15.57 22.047 4.715 1 96.81 121 THR A CA 1
ATOM 940 C C . THR A 1 121 ? 15.25 20.688 4.094 1 96.81 121 THR A C 1
ATOM 942 O O . THR A 1 121 ? 14.805 19.781 4.789 1 96.81 121 THR A O 1
ATOM 945 N N . VAL A 1 122 ? 15.516 20.547 2.809 1 96.69 122 VAL A N 1
ATOM 946 C CA . VAL A 1 122 ? 15.266 19.297 2.094 1 96.69 122 VAL A CA 1
ATOM 947 C C . VAL A 1 122 ? 16.094 18.172 2.721 1 96.69 122 VAL A C 1
ATOM 949 O O . VAL A 1 122 ? 15.555 17.094 3.016 1 96.69 122 VAL A O 1
ATOM 952 N N . LYS A 1 123 ? 17.328 18.438 2.949 1 94.81 123 LYS A N 1
ATOM 953 C CA . LYS A 1 123 ? 18.203 17.438 3.539 1 94.81 123 LYS A CA 1
ATOM 954 C C . LYS A 1 123 ? 17.734 17.062 4.941 1 94.81 123 LYS A C 1
ATOM 956 O O . LYS A 1 123 ? 17.734 15.875 5.293 1 94.81 123 LYS A O 1
ATOM 961 N N . ARG A 1 124 ? 17.328 17.984 5.688 1 95.12 124 ARG A N 1
ATOM 962 C CA . ARG A 1 124 ? 16.891 17.766 7.059 1 95.12 124 ARG A CA 1
ATOM 963 C C . ARG A 1 124 ? 15.641 16.891 7.09 1 95.12 124 ARG A C 1
ATOM 965 O O . ARG A 1 124 ? 15.578 15.914 7.84 1 95.12 124 ARG A O 1
ATOM 972 N N . VAL A 1 125 ? 14.68 17.188 6.316 1 95.81 125 VAL A N 1
ATOM 973 C CA . VAL A 1 125 ? 13.391 16.516 6.367 1 95.81 125 VAL A CA 1
ATOM 974 C C . VAL A 1 125 ? 13.539 15.086 5.848 1 95.81 125 VAL A C 1
ATOM 976 O O . VAL A 1 125 ? 12.93 14.156 6.387 1 95.81 125 VAL A O 1
ATOM 979 N N . ILE A 1 126 ? 14.32 14.898 4.816 1 94.38 126 ILE A N 1
ATOM 980 C CA . ILE A 1 126 ? 14.508 13.57 4.246 1 94.38 126 ILE A CA 1
ATOM 981 C C . ILE A 1 126 ? 15.227 12.672 5.254 1 94.38 126 ILE A C 1
ATOM 983 O O . ILE A 1 126 ? 14.922 11.484 5.359 1 94.38 126 ILE A O 1
ATOM 987 N N . GLN A 1 127 ? 16.156 13.227 5.934 1 92.69 127 GLN A N 1
ATOM 988 C CA . GLN A 1 127 ? 16.859 12.492 6.98 1 92.69 127 GLN A CA 1
ATOM 989 C C . GLN A 1 127 ? 15.914 12.109 8.109 1 92.69 127 GLN A C 1
ATOM 991 O O . GLN A 1 127 ? 16.031 11.023 8.688 1 92.69 127 GLN A O 1
ATOM 996 N N . ARG A 1 128 ? 15.039 12.922 8.414 1 93.94 128 ARG A N 1
ATOM 997 C CA . ARG A 1 128 ? 14.07 12.688 9.484 1 93.94 128 ARG A CA 1
ATOM 998 C C . ARG A 1 128 ? 13.227 11.453 9.195 1 93.94 128 ARG A C 1
ATOM 1000 O O . ARG A 1 128 ? 12.867 10.719 10.117 1 93.94 128 ARG A O 1
ATOM 1007 N N . VAL A 1 129 ? 12.961 11.227 7.926 1 93.06 129 VAL A N 1
ATOM 1008 C CA . VAL A 1 129 ? 12.102 10.094 7.598 1 93.06 129 VAL A CA 1
ATOM 1009 C C . VAL A 1 129 ? 12.961 8.875 7.281 1 93.06 129 VAL A C 1
ATOM 1011 O O . VAL A 1 129 ? 12.438 7.812 6.934 1 93.06 129 VAL A O 1
ATOM 1014 N N . GLY A 1 130 ? 14.234 9.039 7.328 1 88.38 130 GLY A N 1
ATOM 1015 C CA . GLY A 1 130 ? 15.148 7.918 7.203 1 88.38 130 GLY A CA 1
ATOM 1016 C C . GLY A 1 130 ? 15.539 7.621 5.77 1 88.38 130 GLY A C 1
ATOM 1017 O O . GLY A 1 130 ? 15.875 6.484 5.434 1 88.38 130 GLY A O 1
ATOM 1018 N N . TYR A 1 131 ? 15.328 8.586 4.918 1 84.31 131 TYR A N 1
ATOM 1019 C CA . TYR A 1 131 ? 15.781 8.438 3.537 1 84.31 131 TYR A CA 1
ATOM 1020 C C . TYR A 1 131 ? 17.031 9.273 3.277 1 84.31 131 TYR A C 1
ATOM 1022 O O . TYR A 1 131 ? 17.031 10.484 3.506 1 84.31 131 TYR A O 1
ATOM 1030 N N . LEU A 1 132 ? 18.156 8.711 3.098 1 71.38 132 LEU A N 1
ATOM 1031 C CA . LEU A 1 132 ? 19.438 9.398 3.141 1 71.38 132 LEU A CA 1
ATOM 1032 C C . LEU A 1 132 ? 19.922 9.727 1.734 1 71.38 132 LEU A C 1
ATOM 1034 O O . LEU A 1 132 ? 20.547 10.766 1.515 1 71.38 132 LEU A O 1
ATOM 1038 N N . GLU A 1 133 ? 19.75 8.859 0.838 1 70.44 133 GLU A N 1
ATOM 1039 C CA . GLU A 1 133 ? 20.406 9.062 -0.451 1 70.44 133 GLU A CA 1
ATOM 1040 C C . GLU A 1 133 ? 19.391 8.984 -1.598 1 70.44 133 GLU A C 1
ATOM 1042 O O . GLU A 1 133 ? 18.25 8.555 -1.402 1 70.44 133 GLU A O 1
ATOM 1047 N N . GLY A 1 134 ? 19.656 9.93 -2.721 1 77.81 134 GLY A N 1
ATOM 1048 C CA . GLY A 1 134 ? 18.922 9.727 -3.957 1 77.81 134 GLY A CA 1
ATOM 1049 C C . GLY A 1 134 ? 18.016 10.891 -4.305 1 77.81 134 GLY A C 1
ATOM 1050 O O . GLY A 1 134 ? 16.906 10.688 -4.824 1 77.81 134 GLY A O 1
ATOM 1051 N N . LEU A 1 135 ? 18.422 12.086 -3.852 1 89.56 135 LEU A N 1
ATOM 1052 C CA . LEU A 1 135 ? 17.625 13.273 -4.137 1 89.56 135 LEU A CA 1
ATOM 1053 C C . LEU A 1 135 ? 17.516 13.508 -5.637 1 89.56 135 LEU A C 1
ATOM 1055 O O . LEU A 1 135 ? 16.578 14.172 -6.102 1 89.56 135 LEU A O 1
ATOM 1059 N N . GLY A 1 136 ? 18.469 12.984 -6.289 1 90.31 136 GLY A N 1
ATOM 1060 C CA . GLY A 1 136 ? 18.469 13.141 -7.734 1 90.31 136 GLY A CA 1
ATOM 1061 C C . GLY A 1 136 ? 17.609 12.117 -8.445 1 90.31 136 GLY A C 1
ATOM 1062 O O . GLY A 1 136 ? 17.297 12.273 -9.633 1 90.31 136 GLY A O 1
ATOM 1063 N N . PHE A 1 137 ? 17.094 11.195 -7.777 1 89.19 137 PHE A N 1
ATOM 1064 C CA . PHE A 1 137 ? 16.266 10.141 -8.359 1 89.19 137 PHE A CA 1
ATOM 1065 C C . PHE A 1 137 ? 14.867 10.656 -8.664 1 89.19 137 PHE A C 1
ATOM 1067 O O . PHE A 1 137 ? 14.492 11.742 -8.227 1 89.19 137 PHE A O 1
ATOM 1074 N N . ARG A 1 138 ? 14.25 9.883 -9.5 1 92.31 138 ARG A N 1
ATOM 1075 C CA . ARG A 1 138 ? 12.82 10.086 -9.742 1 92.31 138 ARG A CA 1
ATOM 1076 C C . ARG A 1 138 ? 11.992 9 -9.062 1 92.31 138 ARG A C 1
ATOM 1078 O O . ARG A 1 138 ? 12.523 7.953 -8.688 1 92.31 138 ARG A O 1
ATOM 1085 N N . PRO A 1 139 ? 10.711 9.266 -8.867 1 92.69 139 PRO A N 1
ATOM 1086 C CA . PRO A 1 139 ? 9.859 8.305 -8.172 1 92.69 139 PRO A CA 1
ATOM 1087 C C . PRO A 1 139 ? 9.93 6.902 -8.781 1 92.69 139 PRO A C 1
ATOM 1089 O O . PRO A 1 139 ? 9.914 5.906 -8.055 1 92.69 139 PRO A O 1
ATOM 1092 N N . ALA A 1 140 ? 10.086 6.797 -10.023 1 86.88 140 ALA A N 1
ATOM 1093 C CA . ALA A 1 140 ? 10.125 5.508 -10.711 1 86.88 140 ALA A CA 1
ATOM 1094 C C . ALA A 1 140 ? 11.344 4.699 -10.281 1 86.88 140 ALA A C 1
ATOM 1096 O O . ALA A 1 140 ? 11.383 3.477 -10.438 1 86.88 140 ALA A O 1
ATOM 1097 N N . ASP A 1 141 ? 12.305 5.398 -9.75 1 84.94 141 ASP A N 1
ATOM 1098 C CA . ASP A 1 141 ? 13.555 4.762 -9.328 1 84.94 141 ASP A CA 1
ATOM 1099 C C . ASP A 1 141 ? 13.445 4.234 -7.898 1 84.94 141 ASP A C 1
ATOM 1101 O O . ASP A 1 141 ? 14.344 3.537 -7.422 1 84.94 141 ASP A O 1
ATOM 1105 N N . LEU A 1 142 ? 12.383 4.547 -7.246 1 87.19 142 LEU A N 1
ATOM 1106 C CA . LEU A 1 142 ? 12.219 4.223 -5.832 1 87.19 142 LEU A CA 1
ATOM 1107 C C . LEU A 1 142 ? 11.234 3.07 -5.652 1 87.19 142 LEU A C 1
ATOM 1109 O O . LEU A 1 142 ? 10.328 2.887 -6.469 1 87.19 142 LEU A O 1
ATOM 1113 N N . SER A 1 143 ? 11.469 2.301 -4.59 1 83.5 143 SER A N 1
ATOM 1114 C CA . SER A 1 143 ? 10.445 1.341 -4.191 1 83.5 143 SER A CA 1
ATOM 1115 C C . SER A 1 143 ? 9.188 2.047 -3.691 1 83.5 143 SER A C 1
ATOM 1117 O O . SER A 1 143 ? 9.211 3.25 -3.416 1 83.5 143 SER A O 1
ATOM 1119 N N . MET A 1 144 ? 8.125 1.32 -3.551 1 87.25 144 MET A N 1
ATOM 1120 C CA . MET A 1 144 ? 6.879 1.901 -3.066 1 87.25 144 MET A CA 1
ATOM 1121 C C . MET A 1 144 ? 7.043 2.432 -1.645 1 87.25 144 MET A C 1
ATOM 1123 O O . MET A 1 144 ? 6.488 3.477 -1.301 1 87.25 144 MET A O 1
ATOM 1127 N N . GLY A 1 145 ? 7.75 1.697 -0.828 1 87.5 145 GLY A N 1
ATOM 1128 C CA . GLY A 1 145 ? 8.016 2.162 0.523 1 87.5 145 GLY A CA 1
ATOM 1129 C C . GLY A 1 145 ? 8.82 3.451 0.562 1 87.5 145 GLY A C 1
ATOM 1130 O O . GLY A 1 145 ? 8.531 4.344 1.362 1 87.5 145 GLY A O 1
ATOM 1131 N N . GLU A 1 146 ? 9.781 3.488 -0.293 1 88.31 146 GLU A N 1
ATOM 1132 C CA . GLU A 1 146 ? 10.578 4.703 -0.377 1 88.31 146 GLU A CA 1
ATOM 1133 C C . GLU A 1 146 ? 9.742 5.887 -0.852 1 88.31 146 GLU A C 1
ATOM 1135 O O . GLU A 1 146 ? 9.883 7 -0.339 1 88.31 146 GLU A O 1
ATOM 1140 N N . GLN A 1 147 ? 8.93 5.621 -1.797 1 92.94 147 GLN A N 1
ATOM 1141 C CA . GLN A 1 147 ? 8.039 6.672 -2.277 1 92.94 147 GLN A CA 1
ATOM 1142 C C . GLN A 1 147 ? 7.148 7.191 -1.153 1 92.94 147 GLN A C 1
ATOM 1144 O O . GLN A 1 147 ? 6.91 8.398 -1.05 1 92.94 147 GLN A O 1
ATOM 1149 N N . LYS A 1 148 ? 6.695 6.293 -0.374 1 93.25 148 LYS A N 1
ATOM 1150 C CA . LYS A 1 148 ? 5.855 6.672 0.758 1 93.25 148 LYS A CA 1
ATOM 1151 C C . LYS A 1 148 ? 6.617 7.566 1.732 1 93.25 148 LYS A C 1
ATOM 1153 O O . LYS A 1 148 ? 6.074 8.562 2.223 1 93.25 148 LYS A O 1
ATOM 1158 N N . LEU A 1 149 ? 7.812 7.234 1.979 1 93.25 149 LEU A N 1
ATOM 1159 C CA . LEU A 1 149 ? 8.648 8.047 2.859 1 93.25 149 LEU A CA 1
ATOM 1160 C C . LEU A 1 149 ? 8.812 9.461 2.301 1 93.25 149 LEU A C 1
ATOM 1162 O O . LEU A 1 149 ? 8.734 10.438 3.045 1 93.25 149 LEU A O 1
ATOM 1166 N N . ILE A 1 150 ? 9.008 9.531 1.033 1 95.25 150 ILE A N 1
ATOM 1167 C CA . ILE A 1 150 ? 9.156 10.828 0.385 1 95.25 150 ILE A CA 1
ATOM 1168 C C . ILE A 1 150 ? 7.855 11.617 0.494 1 95.25 150 ILE A C 1
ATOM 1170 O O . ILE A 1 150 ? 7.871 12.828 0.729 1 95.25 150 ILE A O 1
ATOM 1174 N N . SER A 1 151 ? 6.777 10.969 0.318 1 96.75 151 SER A N 1
ATOM 1175 C CA . SER A 1 151 ? 5.473 11.609 0.447 1 96.75 151 SER A CA 1
ATOM 1176 C C . SER A 1 151 ? 5.273 12.188 1.846 1 96.75 151 SER A C 1
ATOM 1178 O O . SER A 1 151 ? 4.77 13.297 2 1 96.75 151 SER A O 1
ATOM 1180 N N . ILE A 1 152 ? 5.645 11.453 2.82 1 96.62 152 ILE A N 1
ATOM 1181 C CA . ILE A 1 152 ? 5.555 11.914 4.203 1 96.62 152 ILE A CA 1
ATOM 1182 C C . ILE A 1 152 ? 6.484 13.102 4.414 1 96.62 152 ILE A C 1
ATOM 1184 O O . ILE A 1 152 ? 6.086 14.117 4.996 1 96.62 152 ILE A O 1
ATOM 1188 N N . ALA A 1 153 ? 7.691 12.977 3.908 1 96.75 153 ALA A N 1
ATOM 1189 C CA . ALA A 1 153 ? 8.633 14.086 3.99 1 96.75 153 ALA A CA 1
ATOM 1190 C C . ALA A 1 153 ? 8.055 15.352 3.359 1 96.75 153 ALA A C 1
ATOM 1192 O O . ALA A 1 153 ? 8.156 16.438 3.928 1 96.75 153 ALA A O 1
ATOM 1193 N N . ARG A 1 154 ? 7.473 15.195 2.266 1 97.38 154 ARG A N 1
ATOM 1194 C CA . ARG A 1 154 ? 6.883 16.328 1.555 1 97.38 154 ARG A CA 1
ATOM 1195 C C . ARG A 1 154 ? 5.77 16.969 2.377 1 97.38 154 ARG A C 1
ATOM 1197 O O . ARG A 1 154 ? 5.625 18.203 2.381 1 97.38 154 ARG A O 1
ATOM 1204 N N . SER A 1 155 ? 5.027 16.172 3.045 1 97.38 155 SER A N 1
ATOM 1205 C CA . SER A 1 155 ? 3.932 16.688 3.861 1 97.38 155 SER A CA 1
ATOM 1206 C C . SER A 1 155 ? 4.461 17.469 5.059 1 97.38 155 SER A C 1
ATOM 1208 O O . SER A 1 155 ? 3.754 18.312 5.617 1 97.38 155 SER A O 1
ATOM 1210 N N . LEU A 1 156 ? 5.695 17.281 5.426 1 97.62 156 LEU A N 1
ATOM 1211 C CA . LEU A 1 156 ? 6.273 17.891 6.617 1 97.62 156 LEU A CA 1
ATOM 1212 C C . LEU A 1 156 ? 7.094 19.125 6.254 1 97.62 156 LEU A C 1
ATOM 1214 O O . LEU A 1 156 ? 7.41 19.938 7.117 1 97.62 156 LEU A O 1
ATOM 1218 N N . ILE A 1 157 ? 7.418 19.25 5.051 1 97.44 157 ILE A N 1
ATOM 1219 C CA . ILE A 1 157 ? 8.547 20.078 4.629 1 97.44 157 ILE A CA 1
ATOM 1220 C C . ILE A 1 157 ? 8.258 21.547 4.945 1 97.44 157 ILE A C 1
ATOM 1222 O O . ILE A 1 157 ? 9.164 22.297 5.305 1 97.44 157 ILE A O 1
ATOM 1226 N N . CYS A 1 158 ? 7.066 22 4.891 1 96.69 158 CYS A N 1
ATOM 1227 C CA . CYS A 1 158 ? 6.73 23.391 5.141 1 96.69 158 CYS A CA 1
ATOM 1228 C C . CYS A 1 158 ? 6.301 23.609 6.586 1 96.69 158 CYS A C 1
ATOM 1230 O O . CYS A 1 158 ? 5.789 24.672 6.938 1 96.69 158 CYS A O 1
ATOM 1232 N N . GLU A 1 159 ? 6.398 22.578 7.359 1 95.75 159 GLU A N 1
ATOM 1233 C CA . GLU A 1 159 ? 6.066 22.641 8.773 1 95.75 159 GLU A CA 1
ATOM 1234 C C . GLU A 1 159 ? 4.609 23.047 8.984 1 95.75 159 GLU A C 1
ATOM 1236 O O . GLU A 1 159 ? 4.324 24.031 9.672 1 95.75 159 GLU A O 1
ATOM 1241 N N . PRO A 1 160 ? 3.707 22.281 8.516 1 97.44 160 PRO A N 1
ATOM 1242 C CA . PRO A 1 160 ? 2.281 22.594 8.633 1 97.44 160 PRO A CA 1
ATOM 1243 C C . PRO A 1 160 ? 1.775 22.531 10.07 1 97.44 160 PRO A C 1
ATOM 1245 O O . PRO A 1 160 ? 2.373 21.859 10.914 1 97.44 160 PRO A O 1
ATOM 1248 N N . GLU A 1 161 ? 0.685 23.25 10.328 1 98.12 161 GLU A N 1
ATOM 1249 C CA . GLU A 1 161 ? 0.025 23.172 11.633 1 98.12 161 GLU A CA 1
ATOM 1250 C C . GLU A 1 161 ? -0.842 21.922 11.734 1 98.12 161 GLU A C 1
ATOM 1252 O O . GLU A 1 161 ? -1.054 21.391 12.828 1 98.12 161 GLU A O 1
ATOM 1257 N N . VAL A 1 162 ? -1.324 21.516 10.602 1 98.62 162 VAL A N 1
ATOM 1258 C CA . VAL A 1 162 ? -2.225 20.359 10.531 1 98.62 162 VAL A CA 1
ATOM 1259 C C . VAL A 1 162 ? -1.688 19.344 9.523 1 98.62 162 VAL A C 1
ATOM 1261 O O . VAL A 1 162 ? -1.438 19.688 8.367 1 98.62 162 VAL A O 1
ATOM 1264 N N . LEU A 1 163 ? -1.52 18.156 10.008 1 98.44 163 LEU A N 1
ATOM 1265 C CA . LEU A 1 163 ? -1.066 17.062 9.156 1 98.44 163 LEU A CA 1
ATOM 1266 C C . LEU A 1 163 ? -2.199 16.078 8.891 1 98.44 163 LEU A C 1
ATOM 1268 O O . LEU A 1 163 ? -2.74 15.484 9.828 1 98.44 163 LEU A O 1
ATOM 1272 N N . LEU A 1 164 ? -2.604 15.938 7.645 1 98.62 164 LEU A N 1
ATOM 1273 C CA . LEU A 1 164 ? -3.596 14.961 7.203 1 98.62 164 LEU A CA 1
ATOM 1274 C C . LEU A 1 164 ? -2.928 13.797 6.488 1 98.62 164 LEU A C 1
ATOM 1276 O O . LEU A 1 164 ? -2.285 13.977 5.453 1 98.62 164 LEU A O 1
ATOM 1280 N N . LEU A 1 165 ? -3.092 12.586 7.023 1 98.19 165 LEU A N 1
ATOM 1281 C CA . LEU A 1 165 ? -2.377 11.43 6.504 1 98.19 165 LEU A CA 1
ATOM 1282 C C . LEU A 1 165 ? -3.348 10.305 6.141 1 98.19 165 LEU A C 1
ATOM 1284 O O . LEU A 1 165 ? -4.145 9.875 6.977 1 98.19 165 LEU A O 1
ATOM 1288 N N . ASP A 1 166 ? -3.283 9.852 4.965 1 96.69 166 ASP A N 1
ATOM 1289 C CA . ASP A 1 166 ? -4.105 8.742 4.504 1 96.69 166 ASP A CA 1
ATOM 1290 C C . ASP A 1 166 ? -3.291 7.453 4.418 1 96.69 166 ASP A C 1
ATOM 1292 O O . ASP A 1 166 ? -2.549 7.246 3.453 1 96.69 166 ASP A O 1
ATOM 1296 N N . GLU A 1 167 ? -3.436 6.602 5.402 1 94.38 167 GLU A N 1
ATOM 1297 C CA . GLU A 1 167 ? -2.744 5.32 5.52 1 94.38 167 GLU A CA 1
ATOM 1298 C C . GLU A 1 167 ? -1.238 5.488 5.332 1 94.38 167 GLU A C 1
ATOM 1300 O O . GLU A 1 167 ? -0.646 4.875 4.445 1 94.38 167 GLU A O 1
ATOM 1305 N N . PRO A 1 168 ? -0.628 6.148 6.277 1 95.44 168 PRO A N 1
ATOM 1306 C CA . PRO A 1 168 ? 0.776 6.523 6.094 1 95.44 168 PRO A CA 1
ATOM 1307 C C . PRO A 1 168 ? 1.728 5.336 6.242 1 95.44 168 PRO A C 1
ATOM 1309 O O . PRO A 1 168 ? 2.891 5.418 5.84 1 95.44 168 PRO A O 1
ATOM 1312 N N . THR A 1 169 ? 1.271 4.27 6.762 1 91.62 169 THR A N 1
ATOM 1313 C CA . THR A 1 169 ? 2.166 3.145 7.004 1 91.62 169 THR A CA 1
ATOM 1314 C C . THR A 1 169 ? 2.082 2.129 5.867 1 91.62 169 THR A C 1
ATOM 1316 O O . THR A 1 169 ? 2.832 1.151 5.844 1 91.62 169 THR A O 1
ATOM 1319 N N . ALA A 1 170 ? 1.195 2.379 4.957 1 87.19 170 ALA A N 1
ATOM 1320 C CA . ALA A 1 170 ? 1.032 1.441 3.852 1 87.19 170 ALA A CA 1
ATOM 1321 C C . ALA A 1 170 ? 2.352 1.228 3.113 1 87.19 170 ALA A C 1
ATOM 1323 O O . ALA A 1 170 ? 3.061 2.189 2.805 1 87.19 170 ALA A O 1
ATOM 1324 N N . SER A 1 171 ? 2.783 -0.065 2.908 1 84.69 171 SER A N 1
ATOM 1325 C CA . SER A 1 171 ? 3.926 -0.483 2.102 1 84.69 171 SER A CA 1
ATOM 1326 C C . SER A 1 171 ? 5.238 -0.249 2.84 1 84.69 171 SER A C 1
ATOM 1328 O O . SER A 1 171 ? 6.316 -0.436 2.273 1 84.69 171 SER A O 1
ATOM 1330 N N . LEU A 1 172 ? 5.152 0.247 4.062 1 88.19 172 LEU A N 1
ATOM 1331 C CA . LEU A 1 172 ? 6.367 0.464 4.844 1 88.19 172 LEU A CA 1
ATOM 1332 C C . LEU A 1 172 ? 6.754 -0.798 5.605 1 88.19 172 LEU A C 1
ATOM 1334 O O . LEU A 1 172 ? 5.883 -1.536 6.074 1 88.19 172 LEU A O 1
ATOM 1338 N N . ASP A 1 173 ? 8.07 -0.954 5.723 1 82.31 173 ASP A N 1
ATOM 1339 C CA . ASP A 1 173 ? 8.523 -2.045 6.578 1 82.31 173 ASP A CA 1
ATOM 1340 C C . ASP A 1 173 ? 8.516 -1.629 8.047 1 82.31 173 ASP A C 1
ATOM 1342 O O . ASP A 1 173 ? 8.164 -0.492 8.375 1 82.31 173 ASP A O 1
ATOM 1346 N N . HIS A 1 174 ? 8.82 -2.498 8.891 1 81.44 174 HIS A N 1
ATOM 1347 C CA . HIS A 1 174 ? 8.688 -2.287 10.328 1 81.44 174 HIS A CA 1
ATOM 1348 C C . HIS A 1 174 ? 9.578 -1.148 10.797 1 81.44 174 HIS A C 1
ATOM 1350 O O . HIS A 1 174 ? 9.164 -0.317 11.609 1 81.44 174 HIS A O 1
ATOM 1356 N N . GLU A 1 175 ? 10.773 -1.144 10.312 1 82.12 175 GLU A N 1
ATOM 1357 C CA . GLU A 1 175 ? 11.711 -0.099 10.727 1 82.12 175 GLU A CA 1
ATOM 1358 C C . GLU A 1 175 ? 11.211 1.281 10.297 1 82.12 175 GLU A C 1
ATOM 1360 O O . GLU A 1 175 ? 11.273 2.236 11.07 1 82.12 175 GLU A O 1
ATOM 1365 N N . ALA A 1 176 ? 10.766 1.351 9.117 1 88.12 176 ALA A N 1
ATOM 1366 C CA . ALA A 1 176 ? 10.242 2.609 8.602 1 88.12 176 ALA A CA 1
ATOM 1367 C C . ALA A 1 176 ? 9 3.049 9.367 1 88.12 176 ALA A C 1
ATOM 1369 O O . ALA A 1 176 ? 8.797 4.242 9.602 1 88.12 176 ALA A O 1
ATOM 1370 N N . VAL A 1 177 ? 8.195 2.121 9.758 1 89.31 177 VAL A N 1
ATOM 1371 C CA . VAL A 1 177 ? 7 2.43 10.531 1 89.31 177 VAL A CA 1
ATOM 1372 C C . VAL A 1 177 ? 7.398 3.018 11.883 1 89.31 177 VAL A C 1
ATOM 1374 O O . VAL A 1 177 ? 6.836 4.023 12.32 1 89.31 177 VAL A O 1
ATOM 1377 N N . ASP A 1 178 ? 8.32 2.389 12.508 1 88.38 178 ASP A N 1
ATOM 1378 C CA . ASP A 1 178 ? 8.789 2.883 13.797 1 88.38 178 ASP A CA 1
ATOM 1379 C C . ASP A 1 178 ? 9.344 4.297 13.68 1 88.38 178 ASP A C 1
ATOM 1381 O O . ASP A 1 178 ? 9.094 5.145 14.539 1 88.38 178 ASP A O 1
ATOM 1385 N N . ARG A 1 179 ? 10.047 4.484 12.672 1 90.5 179 ARG A N 1
ATOM 1386 C CA . ARG A 1 179 ? 10.586 5.816 12.43 1 90.5 179 ARG A CA 1
ATOM 1387 C C . ARG A 1 179 ? 9.461 6.828 12.211 1 90.5 179 ARG A C 1
ATOM 1389 O O . ARG A 1 179 ? 9.516 7.945 12.727 1 90.5 179 ARG A O 1
ATOM 1396 N N . LEU A 1 180 ? 8.531 6.461 11.43 1 94.56 180 LEU A N 1
ATOM 1397 C CA . LEU A 1 180 ? 7.379 7.324 11.203 1 94.56 180 LEU A CA 1
ATOM 1398 C C . LEU A 1 180 ? 6.68 7.66 12.516 1 94.56 180 LEU A C 1
ATOM 1400 O O . LEU A 1 180 ? 6.301 8.812 12.742 1 94.56 180 LEU A O 1
ATOM 1404 N N . ILE A 1 181 ? 6.5 6.699 13.312 1 94.19 181 ILE A N 1
ATOM 1405 C CA . ILE A 1 181 ? 5.859 6.895 14.609 1 94.19 181 ILE A CA 1
ATOM 1406 C C . ILE A 1 181 ? 6.645 7.918 15.43 1 94.19 181 ILE A C 1
ATOM 1408 O O . ILE A 1 181 ? 6.062 8.805 16.047 1 94.19 181 ILE A O 1
ATOM 1412 N N . GLN A 1 182 ? 7.926 7.793 15.383 1 95.56 182 GLN A N 1
ATOM 1413 C CA . GLN A 1 182 ? 8.773 8.758 16.078 1 95.56 182 GLN A CA 1
ATOM 1414 C C . GLN A 1 182 ? 8.562 10.164 15.531 1 95.56 182 GLN A C 1
ATOM 1416 O O . GLN A 1 182 ? 8.43 11.125 16.297 1 95.56 182 GLN A O 1
ATOM 1421 N N . VAL A 1 183 ? 8.555 10.242 14.305 1 96.94 183 VAL A N 1
ATOM 1422 C CA . VAL A 1 183 ? 8.367 11.531 13.648 1 96.94 183 VAL A CA 1
ATOM 1423 C C . VAL A 1 183 ? 7.023 12.133 14.047 1 96.94 183 VAL A C 1
ATOM 1425 O O . VAL A 1 183 ? 6.945 13.297 14.438 1 96.94 183 VAL A O 1
ATOM 1428 N N . LEU A 1 184 ? 5.98 11.383 13.992 1 97.25 184 LEU A N 1
ATOM 1429 C CA . LEU A 1 184 ? 4.641 11.859 14.312 1 97.25 184 LEU A CA 1
ATOM 1430 C C . LEU A 1 184 ? 4.531 12.227 15.789 1 97.25 184 LEU A C 1
ATOM 1432 O O . LEU A 1 184 ? 3.832 13.172 16.141 1 97.25 184 LEU A O 1
ATOM 1436 N N . THR A 1 185 ? 5.227 11.484 16.609 1 96.88 185 THR A N 1
ATOM 1437 C CA . THR A 1 185 ? 5.258 11.789 18.031 1 96.88 185 THR A CA 1
ATOM 1438 C C . THR A 1 185 ? 5.898 13.148 18.281 1 96.88 185 THR A C 1
ATOM 1440 O O . THR A 1 185 ? 5.398 13.945 19.078 1 96.88 185 THR A O 1
ATOM 1443 N N . GLU A 1 186 ? 6.949 13.352 17.625 1 97.25 186 GLU A N 1
ATOM 1444 C CA . GLU A 1 186 ? 7.629 14.641 17.75 1 97.25 186 GLU A CA 1
ATOM 1445 C C . GLU A 1 186 ? 6.734 15.781 17.266 1 97.25 186 GLU A C 1
ATOM 1447 O O . GLU A 1 186 ? 6.695 16.844 17.891 1 97.25 186 GLU A O 1
ATOM 1452 N N . GLU A 1 187 ? 6.07 15.609 16.188 1 97.38 187 GLU A N 1
ATOM 1453 C CA . GLU A 1 187 ? 5.156 16.625 15.672 1 97.38 187 GLU A CA 1
ATOM 1454 C C . GLU A 1 187 ? 4.035 16.906 16.672 1 97.38 187 GLU A C 1
ATOM 1456 O O . GLU A 1 187 ? 3.654 18.062 16.875 1 97.38 187 GLU A O 1
ATOM 1461 N N . LYS A 1 188 ? 3.557 15.891 17.203 1 96.56 188 LYS A N 1
ATOM 1462 C CA . LYS A 1 188 ? 2.516 16.016 18.219 1 96.56 188 LYS A CA 1
ATOM 1463 C C . LYS A 1 188 ? 3.012 16.812 19.422 1 96.56 188 LYS A C 1
ATOM 1465 O O . LYS A 1 188 ? 2.322 17.719 19.906 1 96.56 188 LYS A O 1
ATOM 1470 N N . LYS A 1 189 ? 4.16 16.531 19.844 1 96.62 189 LYS A N 1
ATOM 1471 C CA . LYS A 1 189 ? 4.758 17.219 20.984 1 96.62 189 LYS A CA 1
ATOM 1472 C C . LYS A 1 189 ? 4.961 18.703 20.672 1 96.62 189 LYS A C 1
ATOM 1474 O O . LYS A 1 189 ? 4.879 19.547 21.562 1 96.62 189 LYS A O 1
ATOM 1479 N N . ALA A 1 190 ? 5.156 18.938 19.469 1 97.06 190 ALA A N 1
ATOM 1480 C CA . ALA A 1 190 ? 5.359 20.312 19.031 1 97.06 190 ALA A CA 1
ATOM 1481 C C . ALA A 1 190 ? 4.031 21.047 18.906 1 97.06 190 ALA A C 1
ATOM 1483 O O . ALA A 1 190 ? 3.996 22.219 18.516 1 97.06 190 ALA A O 1
ATOM 1484 N N . GLY A 1 191 ? 2.949 20.391 19.109 1 96.62 191 GLY A N 1
ATOM 1485 C CA . GLY A 1 191 ? 1.646 21.031 19.141 1 96.62 191 GLY A CA 1
ATOM 1486 C C . GLY A 1 191 ? 0.885 20.938 17.844 1 96.62 191 GLY A C 1
ATOM 1487 O O . GLY A 1 191 ? -0.163 21.562 17.672 1 96.62 191 GLY A O 1
ATOM 1488 N N . LYS A 1 192 ? 1.349 20.203 16.922 1 97.81 192 LYS A N 1
ATOM 1489 C CA . LYS A 1 192 ? 0.687 20.047 15.625 1 97.81 192 LYS A CA 1
ATOM 1490 C C . LYS A 1 192 ? -0.566 19.188 15.742 1 97.81 192 LYS A C 1
ATOM 1492 O O . LYS A 1 192 ? -0.643 18.312 16.609 1 97.81 192 LYS A O 1
ATOM 1497 N N . THR A 1 193 ? -1.52 19.5 14.93 1 98.62 193 THR A N 1
ATOM 1498 C CA . THR A 1 193 ? -2.705 18.656 14.812 1 98.62 193 THR A CA 1
ATOM 1499 C C . THR A 1 193 ? -2.486 17.562 13.773 1 98.62 193 THR A C 1
ATOM 1501 O O . THR A 1 193 ? -2.008 17.828 12.672 1 98.62 193 THR A O 1
ATOM 1504 N N . ILE A 1 194 ? -2.775 16.344 14.164 1 98.56 194 ILE A N 1
ATOM 1505 C CA . ILE A 1 194 ? -2.631 15.211 13.258 1 98.56 194 ILE A CA 1
ATOM 1506 C C . ILE A 1 194 ? -3.979 14.523 13.078 1 98.56 194 ILE A C 1
ATOM 1508 O O . ILE A 1 194 ? -4.656 14.211 14.055 1 98.56 194 ILE A O 1
ATOM 1512 N N . ILE A 1 195 ? -4.418 14.359 11.883 1 98.69 195 ILE A N 1
ATOM 1513 C CA . ILE A 1 195 ? -5.609 13.602 11.531 1 98.69 195 ILE A CA 1
ATOM 1514 C C . ILE A 1 195 ? -5.25 12.523 10.508 1 98.69 195 ILE A C 1
ATOM 1516 O O . ILE A 1 195 ? -4.77 12.828 9.414 1 98.69 195 ILE A O 1
ATOM 1520 N N . MET A 1 196 ? -5.508 11.281 10.875 1 97.62 196 MET A N 1
ATOM 1521 C CA . MET A 1 196 ? -5.047 10.242 9.961 1 97.62 196 MET A CA 1
ATOM 1522 C C . MET A 1 196 ? -6.086 9.133 9.828 1 97.62 196 MET A C 1
ATOM 1524 O O . MET A 1 196 ? -6.82 8.852 10.773 1 97.62 196 MET A O 1
ATOM 1528 N N . VAL A 1 197 ? -6.18 8.633 8.625 1 95.88 197 VAL A N 1
ATOM 1529 C CA . VAL A 1 197 ? -6.871 7.379 8.344 1 95.88 197 VAL A CA 1
ATOM 1530 C C . VAL A 1 197 ? -5.879 6.219 8.406 1 95.88 197 VAL A C 1
ATOM 1532 O O . VAL A 1 197 ? -4.828 6.258 7.762 1 95.88 197 VAL A O 1
ATOM 1535 N N . THR A 1 198 ? -6.203 5.195 9.211 1 91.12 198 THR A N 1
ATOM 1536 C CA . THR A 1 198 ? -5.273 4.078 9.297 1 91.12 198 THR A CA 1
ATOM 1537 C C . THR A 1 198 ? -5.961 2.84 9.859 1 91.12 198 THR A C 1
ATOM 1539 O O . THR A 1 198 ? -6.938 2.953 10.609 1 91.12 198 THR A O 1
ATOM 1542 N N . HIS A 1 199 ? -5.465 1.782 9.469 1 82.44 199 HIS A N 1
ATOM 1543 C CA . HIS A 1 199 ? -5.863 0.511 10.062 1 82.44 199 HIS A CA 1
ATOM 1544 C C . HIS A 1 199 ? -4.734 -0.085 10.898 1 82.44 199 HIS A C 1
ATOM 1546 O O . HIS A 1 199 ? -4.867 -1.19 11.43 1 82.44 199 HIS A O 1
ATOM 1552 N N . ASP A 1 200 ? -3.666 0.598 11.039 1 83.5 200 ASP A N 1
ATOM 1553 C CA . ASP A 1 200 ? -2.498 0.109 11.766 1 83.5 200 ASP A CA 1
ATOM 1554 C C . ASP A 1 200 ? -2.689 0.256 13.273 1 83.5 200 ASP A C 1
ATOM 1556 O O . ASP A 1 200 ? -2.582 1.358 13.812 1 83.5 200 ASP A O 1
ATOM 1560 N N . ALA A 1 201 ? -2.811 -0.823 13.852 1 79.44 201 ALA A N 1
ATOM 1561 C CA . ALA A 1 201 ? -3.133 -0.831 15.281 1 79.44 201 ALA A CA 1
ATOM 1562 C C . ALA A 1 201 ? -1.975 -0.276 16.109 1 79.44 201 ALA A C 1
ATOM 1564 O O . ALA A 1 201 ? -2.191 0.414 17.109 1 79.44 201 ALA A O 1
ATOM 1565 N N . ASN A 1 202 ? -0.827 -0.632 15.703 1 80.56 202 ASN A N 1
ATOM 1566 C CA . ASN A 1 202 ? 0.343 -0.141 16.422 1 80.56 202 ASN A CA 1
ATOM 1567 C C . ASN A 1 202 ? 0.454 1.379 16.344 1 80.56 202 ASN A C 1
ATOM 1569 O O . ASN A 1 202 ? 0.749 2.037 17.344 1 80.56 202 ASN A O 1
ATOM 1573 N N . LEU A 1 203 ? 0.225 1.854 15.211 1 87.69 203 LEU A N 1
ATOM 1574 C CA . LEU A 1 203 ? 0.241 3.299 15.016 1 87.69 203 LEU A CA 1
ATOM 1575 C C . LEU A 1 203 ? -0.834 3.975 15.859 1 87.69 203 LEU A C 1
ATOM 1577 O O . LEU A 1 203 ? -0.565 4.969 16.531 1 87.69 203 LEU A O 1
ATOM 1581 N N . ILE A 1 204 ? -1.991 3.453 15.844 1 88.62 204 ILE A N 1
ATOM 1582 C CA . ILE A 1 204 ? -3.109 4.004 16.609 1 88.62 204 ILE A CA 1
ATOM 1583 C C . ILE A 1 204 ? -2.768 4.012 18.094 1 88.62 204 ILE A C 1
ATOM 1585 O O . ILE A 1 204 ? -2.928 5.027 18.766 1 88.62 204 ILE A O 1
ATOM 1589 N N . ALA A 1 205 ? -2.209 2.955 18.547 1 84.19 205 ALA A N 1
ATOM 1590 C CA . ALA A 1 205 ? -1.909 2.795 19.969 1 84.19 205 ALA A CA 1
ATOM 1591 C C . ALA A 1 205 ? -0.873 3.814 20.438 1 84.19 205 ALA A C 1
ATOM 1593 O O . ALA A 1 205 ? -0.93 4.297 21.562 1 84.19 205 ALA A O 1
ATOM 1594 N N . ARG A 1 206 ? -0.073 4.164 19.578 1 87.88 206 ARG A N 1
ATOM 1595 C CA . ARG A 1 206 ? 1.067 4.98 19.984 1 87.88 206 ARG A CA 1
ATOM 1596 C C . ARG A 1 206 ? 0.774 6.465 19.781 1 87.88 206 ARG A C 1
ATOM 1598 O O . ARG A 1 206 ? 1.321 7.312 20.484 1 87.88 206 ARG A O 1
ATOM 1605 N N . ILE A 1 207 ? -0.139 6.758 18.859 1 93.12 207 ILE A N 1
ATOM 1606 C CA . ILE A 1 207 ? -0.209 8.156 18.438 1 93.12 207 ILE A CA 1
ATOM 1607 C C . ILE A 1 207 ? -1.58 8.727 18.781 1 93.12 207 ILE A C 1
ATOM 1609 O O . ILE A 1 207 ? -1.707 9.93 19.047 1 93.12 207 ILE A O 1
ATOM 1613 N N . ALA A 1 208 ? -2.578 7.984 18.891 1 94.12 208 ALA A N 1
ATOM 1614 C CA . ALA A 1 208 ? -3.955 8.477 18.875 1 94.12 208 ALA A CA 1
ATOM 1615 C C . ALA A 1 208 ? -4.336 9.102 20.203 1 94.12 208 ALA A C 1
ATOM 1617 O O . ALA A 1 208 ? -4.156 8.484 21.266 1 94.12 208 ALA A O 1
ATOM 1618 N N . ASP A 1 209 ? -4.855 10.25 20.188 1 96.44 209 ASP A N 1
ATOM 1619 C CA . ASP A 1 209 ? -5.527 10.883 21.328 1 96.44 209 ASP A CA 1
ATOM 1620 C C . ASP A 1 209 ? -7.043 10.703 21.234 1 96.44 209 ASP A C 1
ATOM 1622 O O . ASP A 1 209 ? -7.727 10.625 22.25 1 96.44 209 ASP A O 1
ATOM 1626 N N . TYR A 1 210 ? -7.484 10.758 20.062 1 95.69 210 TYR A N 1
ATOM 1627 C CA . TYR A 1 210 ? -8.906 10.703 19.734 1 95.69 210 TYR A CA 1
ATOM 1628 C C . TYR A 1 210 ? -9.156 9.75 18.578 1 95.69 210 TYR A C 1
ATOM 1630 O O . TYR A 1 210 ? -8.312 9.609 17.688 1 95.69 210 TYR A O 1
ATOM 1638 N N . ILE A 1 211 ? -10.281 9.055 18.578 1 93.69 211 ILE A N 1
ATOM 1639 C CA . ILE A 1 211 ? -10.594 8.078 17.531 1 93.69 211 ILE A CA 1
ATOM 1640 C C . ILE A 1 211 ? -12.016 8.32 17.016 1 93.69 211 ILE A C 1
ATOM 1642 O O . ILE A 1 211 ? -12.938 8.562 17.797 1 93.69 211 ILE A O 1
ATOM 1646 N N . CYS A 1 212 ? -12.117 8.344 15.727 1 94.5 212 CYS A N 1
ATOM 1647 C CA . CYS A 1 212 ? -13.398 8.352 15.031 1 94.5 212 CYS A CA 1
ATOM 1648 C C . CYS A 1 212 ? -13.617 7.055 14.266 1 94.5 212 CYS A C 1
ATOM 1650 O O . CYS A 1 212 ? -12.797 6.68 13.422 1 94.5 212 CYS A O 1
ATOM 1652 N N . VAL A 1 213 ? -14.703 6.414 14.531 1 90.44 213 VAL A N 1
ATOM 1653 C CA . VAL A 1 213 ? -15.023 5.168 13.844 1 90.44 213 VAL A CA 1
ATOM 1654 C C . VAL A 1 213 ? -16.078 5.422 12.773 1 90.44 213 VAL A C 1
ATOM 1656 O O . VAL A 1 213 ? -17.188 5.875 13.086 1 90.44 213 VAL A O 1
ATOM 1659 N N . VAL A 1 214 ? -15.695 5.102 11.602 1 91.62 214 VAL A N 1
ATOM 1660 C CA . VAL A 1 214 ? -16.594 5.285 10.469 1 91.62 214 VAL A CA 1
ATOM 1661 C C . VAL A 1 214 ? -17.078 3.926 9.961 1 91.62 214 VAL A C 1
ATOM 1663 O O . VAL A 1 214 ? -16.281 2.998 9.805 1 91.62 214 VAL A O 1
ATOM 1666 N N . ALA A 1 215 ? -18.344 3.822 9.758 1 87.12 215 ALA A N 1
ATOM 1667 C CA . ALA A 1 215 ? -18.969 2.604 9.258 1 87.12 215 ALA A CA 1
ATOM 1668 C C . ALA A 1 215 ? -20.062 2.926 8.234 1 87.12 215 ALA A C 1
ATOM 1670 O O . ALA A 1 215 ? -20.984 3.689 8.516 1 87.12 215 ALA A O 1
ATOM 1671 N N . ASN A 1 216 ? -19.906 2.334 7.09 1 85.88 216 ASN A N 1
ATOM 1672 C CA . ASN A 1 216 ? -20.891 2.477 6.027 1 85.88 216 ASN A CA 1
ATOM 1673 C C . ASN A 1 216 ? -21.172 3.943 5.719 1 85.88 216 ASN A C 1
ATOM 1675 O O . ASN A 1 216 ? -22.344 4.352 5.625 1 85.88 216 ASN A O 1
ATOM 1679 N N . GLY A 1 217 ? -20.141 4.723 5.742 1 91.44 217 GLY A N 1
ATOM 1680 C CA . GLY A 1 217 ? -20.234 6.105 5.312 1 91.44 217 GLY A CA 1
ATOM 1681 C C . GLY A 1 217 ? -20.766 7.027 6.395 1 91.44 217 GLY A C 1
ATOM 1682 O O . GLY A 1 217 ? -21.031 8.211 6.145 1 91.44 217 GLY A O 1
ATOM 1683 N N . THR A 1 218 ? -21.016 6.496 7.566 1 93 218 THR A N 1
ATOM 1684 C CA . THR A 1 218 ? -21.516 7.277 8.695 1 93 218 THR A CA 1
ATOM 1685 C C . THR A 1 218 ? -20.562 7.148 9.891 1 93 218 THR A C 1
ATOM 1687 O O . THR A 1 218 ? -19.672 6.305 9.891 1 93 218 THR A O 1
ATOM 1690 N N . LEU A 1 219 ? -20.781 8.07 10.828 1 93.12 219 LEU A N 1
ATOM 1691 C CA . LEU A 1 219 ? -20 7.984 12.062 1 93.12 219 LEU A CA 1
ATOM 1692 C C . LEU A 1 219 ? -20.641 6.988 13.031 1 93.12 219 LEU A C 1
ATOM 1694 O O . LEU A 1 219 ? -21.781 7.184 13.477 1 93.12 219 LEU A O 1
ATOM 1698 N N . ALA A 1 220 ? -19.922 6.016 13.352 1 89.25 220 ALA A N 1
ATOM 1699 C CA . ALA A 1 220 ? -20.422 5.031 14.305 1 89.25 220 ALA A CA 1
ATOM 1700 C C . ALA A 1 220 ? -20.234 5.516 15.742 1 89.25 220 ALA A C 1
ATOM 1702 O O . ALA A 1 220 ? -21.156 5.465 16.547 1 89.25 220 ALA A O 1
ATOM 1703 N N . THR A 1 221 ? -19.031 5.898 16.031 1 88.62 221 THR A N 1
ATOM 1704 C CA . THR A 1 221 ? -18.703 6.438 17.359 1 88.62 221 THR A CA 1
ATOM 1705 C C . THR A 1 221 ? -17.422 7.25 17.312 1 88.62 221 THR A C 1
ATOM 1707 O O . THR A 1 221 ? -16.688 7.199 16.328 1 88.62 221 THR A O 1
ATOM 1710 N N . GLN A 1 222 ? -17.281 8.094 18.312 1 92.69 222 GLN A N 1
ATOM 1711 C CA . GLN A 1 222 ? -16.031 8.836 18.453 1 92.69 222 GLN A CA 1
ATOM 1712 C C . GLN A 1 222 ? -15.75 9.164 19.922 1 92.69 222 GLN A C 1
ATOM 1714 O O . GLN A 1 222 ? -16.672 9.195 20.734 1 92.69 222 GLN A O 1
ATOM 1719 N N . GLY A 1 223 ? -14.531 9.336 20.219 1 92.44 223 GLY A N 1
ATOM 1720 C CA . GLY A 1 223 ? -14.125 9.664 21.578 1 92.44 223 GLY A CA 1
ATOM 1721 C C . GLY A 1 223 ? -12.633 9.562 21.797 1 92.44 223 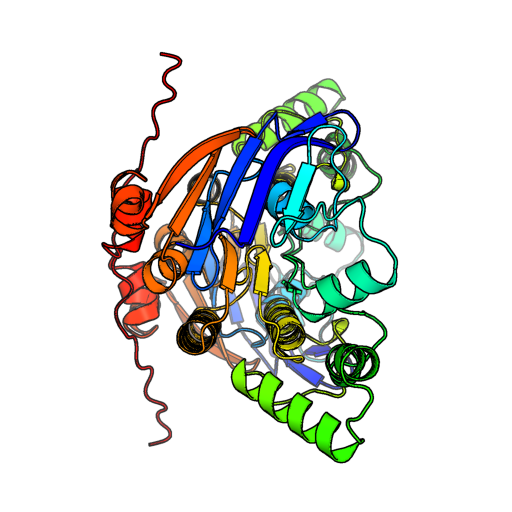GLY A C 1
ATOM 1722 O O . GLY A 1 223 ? -11.867 9.375 20.859 1 92.44 223 GLY A O 1
ATOM 1723 N N . SER A 1 224 ? -12.305 9.82 23.047 1 93.69 224 SER A N 1
ATOM 1724 C CA . SER A 1 224 ? -10.898 9.664 23.391 1 93.69 224 SER A CA 1
ATOM 1725 C C . SER A 1 224 ? -10.406 8.242 23.125 1 93.69 224 SER A C 1
ATOM 1727 O O . SER A 1 224 ? -11.18 7.289 23.219 1 93.69 224 SER A O 1
ATOM 1729 N N . ALA A 1 225 ? -9.141 8.188 22.766 1 90.75 225 ALA A N 1
ATOM 1730 C CA . ALA A 1 225 ? -8.562 6.883 22.469 1 90.75 225 ALA A CA 1
ATOM 1731 C C . ALA A 1 225 ? -8.711 5.926 23.641 1 90.75 225 ALA A C 1
ATOM 1733 O O . ALA A 1 225 ? -9 4.742 23.453 1 90.75 225 ALA A O 1
ATOM 1734 N N . GLU A 1 226 ? -8.594 6.379 24.781 1 85.5 226 GLU A N 1
ATOM 1735 C CA . GLU A 1 226 ? -8.711 5.574 26 1 85.5 226 GLU A CA 1
ATOM 1736 C C . GLU A 1 226 ? -10.094 4.941 26.094 1 85.5 226 GLU A C 1
ATOM 1738 O O . GLU A 1 226 ? -10.227 3.801 26.547 1 85.5 226 GLU A O 1
ATOM 1743 N N . LYS A 1 227 ? -11.031 5.625 25.641 1 84.81 227 LYS A N 1
ATOM 1744 C CA . LYS A 1 227 ? -12.414 5.176 25.766 1 84.81 227 LYS A CA 1
ATOM 1745 C C . LYS A 1 227 ? -12.805 4.277 24.594 1 84.81 227 LYS A C 1
ATOM 1747 O O . LYS A 1 227 ? -13.547 3.305 24.781 1 84.81 227 LYS A O 1
ATOM 1752 N N . ILE A 1 228 ? -12.297 4.586 23.438 1 84.06 228 ILE A N 1
ATOM 1753 C CA . ILE A 1 228 ? -12.781 3.939 22.234 1 84.06 228 ILE A CA 1
ATOM 1754 C C . ILE A 1 228 ? -11.961 2.684 21.938 1 84.06 228 ILE A C 1
ATOM 1756 O O . ILE A 1 228 ? -12.492 1.688 21.453 1 84.06 228 ILE A O 1
ATOM 1760 N N . ALA A 1 229 ? -10.75 2.686 22.219 1 77.56 229 ALA A N 1
ATOM 1761 C CA . ALA A 1 229 ? -9.828 1.615 21.859 1 77.56 229 ALA A CA 1
ATOM 1762 C C . ALA A 1 229 ? -10.289 0.276 22.422 1 77.56 229 ALA A C 1
ATOM 1764 O O . ALA A 1 229 ? -10.289 -0.737 21.719 1 77.56 229 ALA A O 1
ATOM 1765 N N . PRO A 1 230 ? -10.766 0.309 23.703 1 70.19 230 PRO A N 1
ATOM 1766 C CA . PRO A 1 230 ? -11.219 -0.963 24.266 1 70.19 230 PRO A CA 1
ATOM 1767 C C . PRO A 1 230 ? -12.477 -1.503 23.594 1 70.19 230 PRO A C 1
ATOM 1769 O O . PRO A 1 230 ? -12.75 -2.703 23.656 1 70.19 230 PRO A O 1
ATOM 1772 N N . LEU A 1 231 ? -13.266 -0.634 23.047 1 68.12 231 LEU A N 1
ATOM 1773 C CA . LEU A 1 231 ? -14.508 -1.013 22.391 1 68.12 231 LEU A CA 1
ATOM 1774 C C . LEU A 1 231 ? -14.234 -1.649 21.031 1 68.12 231 LEU A C 1
ATOM 1776 O O . LEU A 1 231 ? -15.094 -2.352 20.484 1 68.12 231 LEU A O 1
ATOM 1780 N N . LEU A 1 232 ? -13.289 -1.108 20.516 1 66.62 232 LEU A N 1
ATOM 1781 C CA . LEU A 1 232 ? -12.922 -1.654 19.219 1 66.62 232 LEU A CA 1
ATOM 1782 C C . LEU A 1 232 ? -12.43 -3.092 19.344 1 66.62 232 LEU A C 1
ATOM 1784 O O . LEU A 1 232 ? -11.82 -3.451 20.359 1 66.62 232 LEU A O 1
ATOM 1788 N N . GLY A 1 233 ? -13.477 -4.195 19.656 1 50.66 233 GLY A N 1
ATOM 1789 C CA . GLY A 1 233 ? -13.242 -5.613 19.875 1 50.66 233 GLY A CA 1
ATOM 1790 C C . GLY A 1 233 ? -11.773 -5.957 20.047 1 50.66 233 GLY A C 1
ATOM 1791 O O . GLY A 1 233 ? -10.906 -5.184 19.656 1 50.66 233 GLY A O 1
ATOM 1792 N N . GLY A 1 234 ? -11.68 -6.879 21.094 1 43.53 234 GLY A N 1
ATOM 1793 C CA . GLY A 1 234 ? -10.438 -7.414 21.625 1 43.53 234 GLY A CA 1
ATOM 1794 C C . GLY A 1 234 ? -9.352 -7.555 20.578 1 43.53 234 GLY A C 1
ATOM 1795 O O . GLY A 1 234 ? -8.188 -7.23 20.828 1 43.53 234 GLY A O 1
ATOM 1796 N N . ASP A 1 235 ? -9.703 -8.203 19.438 1 43.28 235 ASP A N 1
ATOM 1797 C CA . ASP A 1 235 ? -8.641 -8.594 18.516 1 43.28 235 ASP A CA 1
ATOM 1798 C C . ASP A 1 235 ? -8.016 -7.375 17.844 1 43.28 235 ASP A C 1
ATOM 1800 O O . ASP A 1 235 ? -6.797 -7.328 17.656 1 43.28 235 ASP A O 1
ATOM 1804 N N . LEU A 1 236 ? -8.773 -6.422 17.391 1 43.34 236 LEU A N 1
ATOM 1805 C CA . LEU A 1 236 ? -8.086 -5.285 16.797 1 43.34 236 LEU A CA 1
ATOM 1806 C C . LEU A 1 236 ? -7.25 -4.543 17.828 1 43.34 236 LEU A C 1
ATOM 1808 O O . LEU A 1 236 ? -6.074 -4.258 17.594 1 43.34 236 LEU A O 1
ATOM 1812 N N . ILE A 1 237 ? -7.906 -3.98 18.953 1 42.84 237 ILE A N 1
ATOM 1813 C CA . ILE A 1 237 ? -7.238 -3.219 20 1 42.84 237 ILE A CA 1
ATOM 1814 C C . ILE A 1 237 ? -6.422 -4.16 20.875 1 42.84 237 ILE A C 1
ATOM 1816 O O . ILE A 1 237 ? -5.34 -3.801 21.344 1 42.84 237 ILE A O 1
ATOM 1820 N N . ARG A 1 238 ? -7.027 -5.367 21.406 1 39.56 238 ARG A N 1
ATOM 1821 C CA . ARG A 1 238 ? -6.16 -6.25 22.172 1 39.56 238 ARG A CA 1
ATOM 1822 C C . ARG A 1 238 ? -4.824 -6.457 21.469 1 39.56 238 ARG A C 1
ATOM 1824 O O . ARG A 1 238 ? -3.768 -6.43 22.109 1 39.56 238 ARG A O 1
ATOM 1831 N N . LYS A 1 239 ? -4.852 -6.805 20.141 1 36.72 239 LYS A N 1
ATOM 1832 C CA . LYS A 1 239 ? -3.605 -6.82 19.375 1 36.72 239 LYS A CA 1
ATOM 1833 C C . LYS A 1 239 ? -2.953 -5.441 19.359 1 36.72 239 LYS A C 1
ATOM 1835 O O . LYS A 1 239 ? -1.73 -5.324 19.266 1 36.72 239 LYS A O 1
ATOM 1840 N N . ILE A 1 240 ? -3.588 -4.34 19.234 1 34.38 240 ILE A N 1
ATOM 1841 C CA . ILE A 1 240 ? -3.018 -3.012 19.422 1 34.38 240 ILE A CA 1
ATOM 1842 C C . ILE A 1 240 ? -2.457 -2.883 20.828 1 34.38 240 ILE A C 1
ATOM 1844 O O . ILE A 1 240 ? -1.376 -2.322 21.031 1 34.38 240 ILE A O 1
ATOM 1848 N N . ARG A 1 241 ? -3.213 -3.143 21.812 1 33.16 241 ARG A N 1
ATOM 1849 C CA . ARG A 1 241 ? -2.74 -3.074 23.188 1 33.16 241 ARG A CA 1
ATOM 1850 C C . ARG A 1 241 ? -1.81 -4.242 23.516 1 33.16 241 ARG A C 1
ATOM 1852 O O . ARG A 1 241 ? -0.835 -4.082 24.25 1 33.16 241 ARG A O 1
ATOM 1859 N N . GLU A 1 242 ? -2.346 -5.621 23.406 1 36.12 242 GLU A N 1
ATOM 1860 C CA . GLU A 1 242 ? -1.421 -6.723 23.641 1 36.12 242 GLU A CA 1
ATOM 1861 C C . GLU A 1 242 ? -0.489 -6.93 22.453 1 36.12 242 GLU A C 1
ATOM 1863 O O . GLU A 1 242 ? -0.898 -6.758 21.297 1 36.12 242 GLU A O 1
ATOM 1868 N N . ASN A 1 243 ? 0.763 -6.781 22.109 1 32.06 243 ASN A N 1
ATOM 1869 C CA . ASN A 1 243 ? 1.606 -7.281 21.016 1 32.06 243 ASN A CA 1
ATOM 1870 C C . ASN A 1 243 ? 1.022 -8.539 20.391 1 32.06 243 ASN A C 1
ATOM 1872 O O . ASN A 1 243 ? 1.683 -9.203 19.594 1 32.06 243 ASN A O 1
ATOM 1876 N N . LYS A 1 244 ? 0.158 -9.547 20.953 1 29.33 244 LYS A N 1
ATOM 1877 C CA . LYS A 1 244 ? -0.261 -10.883 20.531 1 29.33 244 LYS A CA 1
ATOM 1878 C C . LYS A 1 244 ? -1.583 -10.828 19.766 1 29.33 244 LYS A C 1
ATOM 1880 O O . LYS A 1 244 ? -2.555 -10.234 20.25 1 29.33 244 LYS A O 1
ATOM 1885 N N . ILE A 1 245 ? -1.862 -11.055 18.359 1 27.38 245 ILE A N 1
ATOM 1886 C CA . ILE A 1 245 ? -2.951 -11.094 17.391 1 27.38 245 ILE A CA 1
ATOM 1887 C C . ILE A 1 245 ? -4.059 -12.016 17.906 1 27.38 245 ILE A C 1
ATOM 1889 O O . ILE A 1 245 ? -3.967 -13.234 17.781 1 27.38 245 ILE A O 1
ATOM 1893 N N . GLN A 1 246 ? -4.68 -12.164 19.125 1 25.78 246 GLN A N 1
ATOM 1894 C CA . GLN A 1 246 ? -5.789 -13.086 19.312 1 25.78 246 GLN A CA 1
ATOM 1895 C C . GLN A 1 246 ? -7.016 -12.648 18.516 1 25.78 246 GLN A C 1
ATOM 1897 O O . GLN A 1 246 ? -7.156 -11.469 18.188 1 25.78 246 GLN A O 1
ATOM 1902 N N . GLU A 1 247 ? -8.195 -13.547 18.281 1 25.66 247 GLU A N 1
ATOM 1903 C CA . GLU A 1 247 ? -9.422 -13.875 17.547 1 25.66 247 GLU A CA 1
ATOM 1904 C C . GLU A 1 247 ? -10.516 -12.844 17.828 1 25.66 247 GLU A C 1
ATOM 1906 O O . GLU A 1 247 ? -11.086 -12.805 18.922 1 25.66 247 GLU A O 1
ATOM 1911 N N . ILE A 1 248 ? -10.5 -11.648 17.562 1 27.92 248 ILE A N 1
ATOM 1912 C CA . ILE A 1 248 ? -11.625 -10.766 17.844 1 27.92 248 ILE A CA 1
ATOM 1913 C C . ILE A 1 248 ? -12.82 -11.164 16.984 1 27.92 248 ILE A C 1
ATOM 1915 O O . ILE A 1 248 ? -12.766 -11.07 15.758 1 27.92 248 ILE A O 1
ATOM 1919 N N . THR A 1 249 ? -13.695 -12.07 17.328 1 25.77 249 THR A N 1
ATOM 1920 C CA . THR A 1 249 ? -15 -12.438 16.812 1 25.77 249 THR A CA 1
ATOM 1921 C C . THR A 1 249 ? -15.977 -11.273 16.922 1 25.77 249 THR A C 1
ATOM 1923 O O . THR A 1 249 ? -16.312 -10.828 18.016 1 25.77 249 THR A O 1
ATOM 1926 N N . LEU A 1 250 ? -15.906 -10.227 16.359 1 28.14 250 LEU A N 1
ATOM 1927 C CA . LEU A 1 250 ? -16.984 -9.242 16.328 1 28.14 250 LEU A CA 1
ATOM 1928 C C . LEU A 1 250 ? -18.312 -9.898 15.992 1 28.14 250 LEU A C 1
ATOM 1930 O O . LEU A 1 250 ? -18.469 -10.5 14.93 1 28.14 250 LEU A O 1
ATOM 1934 N N . GLU A 1 251 ? -19.125 -10.375 16.969 1 25.22 251 GLU A N 1
ATOM 1935 C CA . GLU A 1 251 ? -20.516 -10.828 16.891 1 25.22 251 GLU A CA 1
ATOM 1936 C C . GLU A 1 251 ? -21.406 -9.75 16.281 1 25.22 251 GLU A C 1
ATOM 1938 O O . GLU A 1 251 ? -21.281 -8.57 16.625 1 25.22 251 GLU A O 1
ATOM 1943 N N . ASP A 1 252 ? -21.859 -9.883 15.148 1 24.84 252 ASP A N 1
ATOM 1944 C CA . ASP A 1 252 ? -23 -9.211 14.539 1 24.84 252 ASP A CA 1
ATOM 1945 C C . ASP A 1 252 ? -24.188 -9.148 15.5 1 24.84 252 ASP A C 1
ATOM 1947 O O . ASP A 1 252 ? -24.594 -10.164 16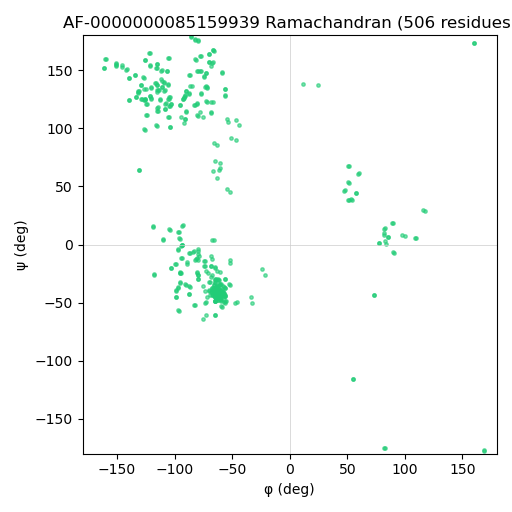.062 1 24.84 252 ASP A O 1
ATOM 1951 N N . PRO A 1 253 ? -24.406 -7.949 16.094 1 28.08 253 PRO A N 1
ATOM 1952 C CA . PRO A 1 253 ? -25.656 -7.949 16.875 1 28.08 253 PRO A CA 1
ATOM 1953 C C . PRO A 1 253 ? -26.859 -8.43 16.062 1 28.08 253 PRO A C 1
ATOM 1955 O O . PRO A 1 253 ? -27.984 -8.469 16.562 1 28.08 253 PRO A O 1
ATOM 1958 N N . ARG A 1 254 ? -26.891 -8.555 14.922 1 22.27 254 ARG A N 1
ATOM 1959 C CA . ARG A 1 254 ? -28.125 -9 14.281 1 22.27 254 ARG A CA 1
ATOM 1960 C C . ARG A 1 254 ? -28.438 -10.438 14.664 1 22.27 254 ARG A C 1
ATOM 1962 O O . ARG A 1 254 ? -29.375 -11.039 14.117 1 22.27 254 ARG A O 1
ATOM 1969 N N . ARG A 1 255 ? -27.609 -11.188 15.633 1 20.44 255 ARG A N 1
ATOM 1970 C CA . ARG A 1 255 ? -28.406 -12.227 16.281 1 20.44 255 ARG A CA 1
ATOM 1971 C C . ARG A 1 255 ? -28.984 -11.742 17.594 1 20.44 255 ARG A C 1
ATOM 1973 O O . ARG A 1 255 ? -28.281 -11.117 18.406 1 20.44 255 ARG A O 1
ATOM 1980 N N . MET B 1 1 ? 12.75 -32.156 -1.384 1 79.94 1 MET B N 1
ATOM 1981 C CA . MET B 1 1 ? 12.148 -30.969 -1.992 1 79.94 1 MET B CA 1
ATOM 1982 C C . MET B 1 1 ? 12.516 -30.859 -3.467 1 79.94 1 MET B C 1
ATOM 1984 O O . MET B 1 1 ? 13.648 -31.172 -3.85 1 79.94 1 MET B O 1
ATOM 1988 N N . LYS B 1 2 ? 11.5 -30.672 -4.289 1 92.62 2 LYS B N 1
ATOM 1989 C CA . LYS B 1 2 ? 11.742 -30.531 -5.723 1 92.62 2 LYS B CA 1
ATOM 1990 C C . LYS B 1 2 ? 11.93 -29.062 -6.102 1 92.62 2 LYS B C 1
ATOM 1992 O O . LYS B 1 2 ? 11.109 -28.219 -5.746 1 92.62 2 LYS B O 1
ATOM 1997 N N . ASN B 1 3 ? 13.016 -28.844 -6.793 1 95.38 3 ASN B N 1
ATOM 1998 C CA . ASN B 1 3 ? 13.305 -27.469 -7.219 1 95.38 3 ASN B CA 1
ATOM 1999 C C . ASN B 1 3 ? 12.375 -27.031 -8.344 1 95.38 3 ASN B C 1
ATOM 2001 O O . ASN B 1 3 ? 12.242 -27.719 -9.352 1 95.38 3 ASN B O 1
ATOM 2005 N N . LEU B 1 4 ? 11.727 -26 -8.117 1 98.06 4 LEU B N 1
ATOM 2006 C CA . LEU B 1 4 ? 10.844 -25.453 -9.148 1 98.06 4 LEU B CA 1
ATOM 2007 C C . LEU B 1 4 ? 11.539 -24.344 -9.922 1 98.06 4 LEU B C 1
ATOM 2009 O O . LEU B 1 4 ? 11.633 -24.391 -11.148 1 98.06 4 LEU B O 1
ATOM 2013 N N . PHE B 1 5 ? 11.992 -23.344 -9.18 1 98.31 5 PHE B N 1
ATOM 2014 C CA . PHE B 1 5 ? 12.781 -22.266 -9.773 1 98.31 5 PHE B CA 1
ATOM 2015 C C . PHE B 1 5 ? 14.219 -22.328 -9.273 1 98.31 5 PHE B C 1
ATOM 2017 O O . PHE B 1 5 ? 14.469 -22.594 -8.102 1 98.31 5 PHE B O 1
ATOM 2024 N N . THR B 1 6 ? 15.125 -22.031 -10.156 1 98.12 6 THR B N 1
ATOM 2025 C CA . THR B 1 6 ? 16.531 -21.812 -9.82 1 98.12 6 THR B CA 1
ATOM 2026 C C . THR B 1 6 ? 17.016 -20.453 -10.32 1 98.12 6 THR B C 1
ATOM 2028 O O . THR B 1 6 ? 17 -20.203 -11.523 1 98.12 6 THR B O 1
ATOM 2031 N N . VAL B 1 7 ? 17.281 -19.609 -9.438 1 98.25 7 VAL B N 1
ATOM 2032 C CA . VAL B 1 7 ? 17.938 -18.344 -9.734 1 98.25 7 VAL B CA 1
ATOM 2033 C C . VAL B 1 7 ? 19.453 -18.5 -9.641 1 98.25 7 VAL B C 1
ATOM 2035 O O . VAL B 1 7 ? 19.984 -18.766 -8.562 1 98.25 7 VAL B O 1
ATOM 2038 N N . ASP B 1 8 ? 20.031 -18.359 -10.734 1 98.06 8 ASP B N 1
ATOM 2039 C CA . ASP B 1 8 ? 21.438 -18.688 -10.82 1 98.06 8 ASP B CA 1
ATOM 2040 C C . ASP B 1 8 ? 22.281 -17.453 -11.133 1 98.06 8 ASP B C 1
ATOM 2042 O O . ASP B 1 8 ? 22.406 -17.062 -12.289 1 98.06 8 ASP B O 1
ATOM 2046 N N . HIS B 1 9 ? 22.938 -16.906 -10.086 1 98.12 9 HIS B N 1
ATOM 2047 C CA . HIS B 1 9 ? 23.875 -15.797 -10.188 1 98.12 9 HIS B CA 1
ATOM 2048 C C . HIS B 1 9 ? 23.25 -14.625 -10.953 1 98.12 9 HIS B C 1
ATOM 2050 O O . HIS B 1 9 ? 23.859 -14.102 -11.891 1 98.12 9 HIS B O 1
ATOM 2056 N N . VAL B 1 10 ? 22.141 -14.203 -10.555 1 98 10 VAL B N 1
ATOM 2057 C CA . VAL B 1 10 ? 21.359 -13.195 -11.266 1 98 10 VAL B CA 1
ATOM 2058 C C . VAL B 1 10 ? 21.734 -11.805 -10.773 1 98 10 VAL B C 1
ATOM 2060 O O . VAL B 1 10 ? 21.906 -11.578 -9.57 1 98 10 VAL B O 1
ATOM 2063 N N . SER B 1 11 ? 21.969 -10.961 -11.711 1 98 11 SER B N 1
ATOM 2064 C CA . SER B 1 11 ? 22.172 -9.539 -11.461 1 98 11 SER B CA 1
ATOM 2065 C C . SER B 1 11 ? 21.219 -8.68 -12.281 1 98 11 SER B C 1
ATOM 2067 O O . SER B 1 11 ? 20.969 -8.969 -13.453 1 98 11 SER B O 1
ATOM 2069 N N . VAL B 1 12 ? 20.625 -7.734 -11.633 1 96.06 12 VAL B N 1
ATOM 2070 C CA . VAL B 1 12 ? 19.672 -6.859 -12.297 1 96.06 12 VAL B CA 1
ATOM 2071 C C . VAL B 1 12 ? 20.031 -5.398 -12.023 1 96.06 12 VAL B C 1
ATOM 2073 O O . VAL B 1 12 ? 20.406 -5.047 -10.898 1 96.06 12 VAL B O 1
ATOM 2076 N N . ARG B 1 13 ? 19.938 -4.676 -13.023 1 91.5 13 ARG B N 1
ATOM 2077 C CA . ARG B 1 13 ? 20.141 -3.232 -12.945 1 91.5 13 ARG B CA 1
ATOM 2078 C C . ARG B 1 13 ? 18.906 -2.471 -13.398 1 91.5 13 ARG B C 1
ATOM 2080 O O . ARG B 1 13 ? 18.25 -2.875 -14.359 1 91.5 13 ARG B O 1
ATOM 2087 N N . ILE B 1 14 ? 18.516 -1.493 -12.695 1 81.88 14 ILE B N 1
ATOM 2088 C CA . ILE B 1 14 ? 17.484 -0.552 -13.102 1 81.88 14 ILE B CA 1
ATOM 2089 C C . ILE B 1 14 ? 18.094 0.839 -13.281 1 81.88 14 ILE B C 1
ATOM 2091 O O . ILE B 1 14 ? 18.578 1.436 -12.32 1 81.88 14 ILE B O 1
ATOM 2095 N N . ALA B 1 15 ? 17.984 1.263 -14.477 1 76.75 15 ALA B N 1
ATOM 2096 C CA . ALA B 1 15 ? 18.703 2.486 -14.828 1 76.75 15 ALA B CA 1
ATOM 2097 C C . ALA B 1 15 ? 20.188 2.371 -14.5 1 76.75 15 ALA B C 1
ATOM 2099 O O . ALA B 1 15 ? 20.859 1.453 -14.969 1 76.75 15 ALA B O 1
ATOM 2100 N N . GLU B 1 16 ? 20.688 3.23 -13.539 1 77.5 16 GLU B N 1
ATOM 2101 C CA . GLU B 1 16 ? 22.125 3.227 -13.258 1 77.5 16 GLU B CA 1
ATOM 2102 C C . GLU B 1 16 ? 22.422 2.52 -11.938 1 77.5 16 GLU B C 1
ATOM 2104 O O . GLU B 1 16 ? 23.578 2.432 -11.516 1 77.5 16 GLU B O 1
ATOM 2109 N N . TYR B 1 17 ? 21.453 1.845 -11.453 1 81.56 17 TYR B N 1
ATOM 2110 C CA . TYR B 1 17 ? 21.641 1.262 -10.125 1 81.56 17 TYR B CA 1
ATOM 2111 C C . TYR B 1 17 ? 21.484 -0.253 -10.172 1 81.56 17 TYR B C 1
ATOM 2113 O O . TYR B 1 17 ? 20.5 -0.762 -10.727 1 81.56 17 TYR B O 1
ATOM 2121 N N . GLU B 1 18 ? 22.438 -0.866 -9.672 1 90.62 18 GLU B N 1
ATOM 2122 C CA . GLU B 1 18 ? 22.344 -2.316 -9.547 1 90.62 18 GLU B CA 1
ATOM 2123 C C . GLU B 1 18 ? 21.516 -2.701 -8.312 1 90.62 18 GLU B C 1
ATOM 2125 O O . GLU B 1 18 ? 21.891 -2.385 -7.188 1 90.62 18 GLU B O 1
ATOM 2130 N N . ILE B 1 19 ? 20.453 -3.432 -8.539 1 92.12 19 ILE B N 1
ATOM 2131 C CA . ILE B 1 19 ? 19.5 -3.748 -7.48 1 92.12 19 ILE B CA 1
ATOM 2132 C C . ILE B 1 19 ? 19.781 -5.152 -6.945 1 92.12 19 ILE B C 1
ATOM 2134 O O . ILE B 1 19 ? 19.75 -5.379 -5.734 1 92.12 19 ILE B O 1
ATOM 2138 N N . LEU B 1 20 ? 19.984 -6.062 -7.84 1 96.44 20 LEU B N 1
ATOM 2139 C CA . LEU B 1 20 ? 20.375 -7.422 -7.473 1 96.44 20 LEU B CA 1
ATOM 2140 C C . LEU B 1 20 ? 21.812 -7.695 -7.855 1 96.44 20 LEU B C 1
ATOM 2142 O O . LEU B 1 20 ? 22.266 -7.293 -8.93 1 96.44 20 LEU B O 1
ATOM 2146 N N . HIS B 1 21 ? 22.484 -8.375 -6.957 1 96.62 21 HIS B N 1
ATOM 2147 C CA . HIS B 1 21 ? 23.906 -8.617 -7.125 1 96.62 21 HIS B CA 1
ATOM 2148 C C . HIS B 1 21 ? 24.234 -10.102 -7.035 1 96.62 21 HIS B C 1
ATOM 2150 O O . HIS B 1 21 ? 24.438 -10.633 -5.941 1 96.62 21 HIS B O 1
ATOM 2156 N N . ASP B 1 22 ? 24.375 -10.742 -8.188 1 97.31 22 ASP B N 1
ATOM 2157 C CA . ASP B 1 22 ? 24.812 -12.125 -8.273 1 97.31 22 ASP B CA 1
ATOM 2158 C C . ASP B 1 22 ? 24.047 -13.016 -7.297 1 97.31 22 ASP B C 1
ATOM 2160 O O . ASP B 1 22 ? 24.656 -13.773 -6.539 1 97.31 22 ASP B O 1
ATOM 2164 N N . ILE B 1 23 ? 22.828 -12.875 -7.285 1 97.56 23 ILE B N 1
ATOM 2165 C CA . ILE B 1 23 ? 22.016 -13.586 -6.305 1 97.56 23 ILE B CA 1
ATOM 2166 C C . ILE B 1 23 ? 21.656 -14.977 -6.84 1 97.56 23 ILE B C 1
ATOM 2168 O O . ILE B 1 23 ? 21.375 -15.133 -8.023 1 97.56 23 ILE B O 1
ATOM 2172 N N . SER B 1 24 ? 21.766 -15.977 -5.977 1 97.81 24 SER B N 1
ATOM 2173 C CA . SER B 1 24 ? 21.375 -17.359 -6.281 1 97.81 24 SER B CA 1
ATOM 2174 C C . SER B 1 24 ? 20.438 -17.906 -5.215 1 97.81 24 SER B C 1
ATOM 2176 O O . SER B 1 24 ? 20.75 -17.859 -4.023 1 97.81 24 SER B O 1
ATOM 2178 N N . ILE B 1 25 ? 19.312 -18.359 -5.68 1 96.88 25 ILE B N 1
ATOM 2179 C CA . ILE B 1 25 ? 18.375 -18.938 -4.742 1 96.88 25 ILE B CA 1
ATOM 2180 C C . ILE B 1 25 ? 17.609 -20.094 -5.41 1 96.88 25 ILE B C 1
ATOM 2182 O O . ILE B 1 25 ? 17.516 -20.141 -6.641 1 96.88 25 ILE B O 1
ATOM 2186 N N . GLU B 1 26 ? 17.141 -21.016 -4.574 1 96.5 26 GLU B N 1
ATOM 2187 C CA . GLU B 1 26 ? 16.281 -22.109 -5.016 1 96.5 26 GLU B CA 1
ATOM 2188 C C . GLU B 1 26 ? 14.891 -22 -4.391 1 96.5 26 GLU B C 1
ATOM 2190 O O . GLU B 1 26 ? 14.766 -21.75 -3.188 1 96.5 26 GLU B O 1
ATOM 2195 N N . LEU B 1 27 ? 13.922 -22.125 -5.254 1 97.81 27 LEU B N 1
ATOM 2196 C CA . LEU B 1 27 ? 12.531 -22.141 -4.816 1 97.81 27 LEU B CA 1
ATOM 2197 C C . LEU B 1 27 ? 11.875 -23.484 -5.133 1 97.81 27 LEU B C 1
ATOM 2199 O O . LEU B 1 27 ? 12.008 -24 -6.242 1 97.81 27 LEU B O 1
ATOM 2203 N N . TYR B 1 28 ? 11.102 -23.969 -4.219 1 97.56 28 TYR B N 1
ATOM 2204 C CA . TYR B 1 28 ? 10.703 -25.375 -4.293 1 97.56 28 TYR B CA 1
ATOM 2205 C C . TYR B 1 28 ? 9.219 -25.5 -4.613 1 97.56 28 TYR B C 1
ATOM 2207 O O . TYR B 1 28 ? 8.422 -24.641 -4.219 1 97.56 28 TYR B O 1
ATOM 2215 N N . GLU B 1 29 ? 8.938 -26.578 -5.273 1 97.75 29 GLU B N 1
ATOM 2216 C CA . GLU B 1 29 ? 7.574 -26.859 -5.707 1 97.75 29 GLU B CA 1
ATOM 2217 C C . GLU B 1 29 ? 6.695 -27.281 -4.527 1 97.75 29 GLU B C 1
ATOM 2219 O O . GLU B 1 29 ? 7.141 -28.016 -3.643 1 97.75 29 GLU B O 1
ATOM 2224 N N . GLY B 1 30 ? 5.52 -26.719 -4.496 1 97.38 30 GLY B N 1
ATOM 2225 C CA . GLY B 1 30 ? 4.523 -27.141 -3.531 1 97.38 30 GLY B CA 1
ATOM 2226 C C . GLY B 1 30 ? 4.707 -26.516 -2.162 1 97.38 30 GLY B C 1
ATOM 2227 O O . GLY B 1 30 ? 4.059 -26.922 -1.196 1 97.38 30 GLY B O 1
ATOM 2228 N N . LEU B 1 31 ? 5.578 -25.562 -2.082 1 97.31 31 LEU B N 1
ATOM 2229 C CA . LEU B 1 31 ? 5.836 -24.891 -0.817 1 97.31 31 LEU B CA 1
ATOM 2230 C C . LEU B 1 31 ? 5.449 -23.422 -0.903 1 97.31 31 LEU B C 1
ATOM 2232 O O . LEU B 1 31 ? 5.418 -22.844 -1.993 1 97.31 31 LEU B O 1
ATOM 2236 N N . ALA B 1 32 ? 5.113 -22.922 0.216 1 97.94 32 ALA B N 1
ATOM 2237 C CA . ALA B 1 32 ? 4.98 -21.469 0.358 1 97.94 32 ALA B CA 1
ATOM 2238 C C . ALA B 1 32 ? 6.297 -20.844 0.799 1 97.94 32 ALA B C 1
ATOM 2240 O O . ALA B 1 32 ? 6.719 -21 1.947 1 97.94 32 ALA B O 1
ATOM 2241 N N . THR B 1 33 ? 6.902 -20.172 -0.081 1 97.75 33 THR B N 1
ATOM 2242 C CA . THR B 1 33 ? 8.164 -19.5 0.21 1 97.75 33 THR B CA 1
ATOM 2243 C C . THR B 1 33 ? 7.949 -17.984 0.363 1 97.75 33 THR B C 1
ATOM 2245 O O . THR B 1 33 ? 7.355 -17.359 -0.508 1 97.75 33 THR B O 1
ATOM 2248 N N . CYS B 1 34 ? 8.391 -17.453 1.443 1 96 34 CYS B N 1
ATOM 2249 C CA . CYS B 1 34 ? 8.328 -16.016 1.673 1 96 34 CYS B CA 1
ATOM 2250 C C . CYS B 1 34 ? 9.703 -15.375 1.516 1 96 34 CYS B C 1
ATOM 2252 O O . CYS B 1 34 ? 10.672 -15.82 2.137 1 96 34 CYS B O 1
ATOM 2254 N N . ILE B 1 35 ? 9.766 -14.414 0.686 1 95.38 35 ILE B N 1
ATOM 2255 C CA . ILE B 1 35 ? 10.969 -13.602 0.516 1 95.38 35 ILE B CA 1
ATOM 2256 C C . ILE B 1 35 ? 10.859 -12.344 1.381 1 95.38 35 ILE B C 1
ATOM 2258 O O . ILE B 1 35 ? 9.961 -11.523 1.188 1 95.38 35 ILE B O 1
ATOM 2262 N N . VAL B 1 36 ? 11.797 -12.203 2.289 1 90.31 36 VAL B N 1
ATOM 2263 C CA . VAL B 1 36 ? 11.727 -11.109 3.258 1 90.31 36 VAL B CA 1
ATOM 2264 C C . VAL B 1 36 ? 13.016 -10.297 3.211 1 90.31 36 VAL B C 1
ATOM 2266 O O . VAL B 1 36 ? 14.031 -10.758 2.697 1 90.31 36 VAL B O 1
ATOM 2269 N N . GLY B 1 37 ? 12.922 -9.047 3.703 1 84.25 37 GLY B N 1
ATOM 2270 C CA . GLY B 1 37 ? 14.023 -8.109 3.701 1 84.25 37 GLY B CA 1
ATOM 2271 C C . GLY B 1 37 ? 13.578 -6.664 3.85 1 84.25 37 GLY B C 1
ATOM 2272 O O . GLY B 1 37 ? 12.383 -6.371 3.818 1 84.25 37 GLY B O 1
ATOM 2273 N N . LYS B 1 38 ? 14.531 -5.809 3.984 1 79.5 38 LYS B N 1
ATOM 2274 C CA . LYS B 1 38 ? 14.234 -4.387 4.152 1 79.5 38 LYS B CA 1
ATOM 2275 C C . LYS B 1 38 ? 13.688 -3.783 2.863 1 79.5 38 LYS B C 1
ATOM 2277 O O . LYS B 1 38 ? 13.875 -4.344 1.781 1 79.5 38 LYS B O 1
ATOM 2282 N N . ALA B 1 39 ? 12.961 -2.686 3.039 1 78.75 39 ALA B N 1
ATOM 2283 C CA . ALA B 1 39 ? 12.508 -1.96 1.856 1 78.75 39 ALA B CA 1
ATOM 2284 C C . ALA B 1 39 ? 13.68 -1.564 0.967 1 78.75 39 ALA B C 1
ATOM 2286 O O . ALA B 1 39 ? 14.719 -1.115 1.461 1 78.75 39 ALA B O 1
ATOM 2287 N N . GLY B 1 40 ? 13.508 -1.811 -0.277 1 79.62 40 GLY B N 1
ATOM 2288 C CA . GLY B 1 40 ? 14.555 -1.436 -1.217 1 79.62 40 GLY B CA 1
ATOM 2289 C C . GLY B 1 40 ? 15.641 -2.484 -1.348 1 79.62 40 GLY B C 1
ATOM 2290 O O . GLY B 1 40 ? 16.625 -2.281 -2.068 1 79.62 40 GLY B O 1
ATOM 2291 N N . SER B 1 41 ? 15.438 -3.596 -0.733 1 85.62 41 SER B N 1
ATOM 2292 C CA . SER B 1 41 ? 16.484 -4.609 -0.737 1 85.62 41 SER B CA 1
ATOM 2293 C C . SER B 1 41 ? 16.5 -5.398 -2.043 1 85.62 41 SER B C 1
ATOM 2295 O O . SER B 1 41 ? 17.406 -6.18 -2.301 1 85.62 41 SER B O 1
ATOM 2297 N N . GLY B 1 42 ? 15.461 -5.277 -2.865 1 90.5 42 GLY B N 1
ATOM 2298 C CA . GLY B 1 42 ? 15.43 -5.934 -4.16 1 90.5 42 GLY B CA 1
ATOM 2299 C C . GLY B 1 42 ? 14.438 -7.078 -4.23 1 90.5 42 GLY B C 1
ATOM 2300 O O . GLY B 1 42 ? 14.367 -7.785 -5.238 1 90.5 42 GLY B O 1
ATOM 2301 N N . LYS B 1 43 ? 13.664 -7.293 -3.23 1 93.62 43 LYS B N 1
ATOM 2302 C CA . LYS B 1 43 ? 12.727 -8.406 -3.137 1 93.62 43 LYS B CA 1
ATOM 2303 C C . LYS B 1 43 ? 11.758 -8.414 -4.316 1 93.62 43 LYS B C 1
ATOM 2305 O O . LYS B 1 43 ? 11.562 -9.453 -4.961 1 93.62 43 LYS B O 1
ATOM 2310 N N . SER B 1 44 ? 11.141 -7.242 -4.566 1 94 44 SER B N 1
ATOM 2311 C CA . SER B 1 44 ? 10.188 -7.141 -5.664 1 94 44 SER B CA 1
ATOM 2312 C C . SER B 1 44 ? 10.867 -7.379 -7.008 1 94 44 SER B C 1
ATOM 2314 O O . SER B 1 44 ? 10.305 -8.039 -7.887 1 94 44 SER B O 1
ATOM 2316 N N . THR B 1 45 ? 12.07 -6.848 -7.176 1 94.19 45 THR B N 1
ATOM 2317 C CA . THR B 1 45 ? 12.844 -7.066 -8.391 1 94.19 45 THR B CA 1
ATOM 2318 C C . THR B 1 45 ? 13.148 -8.555 -8.578 1 94.19 45 THR B C 1
ATOM 2320 O O . THR B 1 45 ? 13.016 -9.078 -9.688 1 94.19 45 THR B O 1
ATOM 2323 N N . LEU B 1 46 ? 13.492 -9.148 -7.508 1 97.19 46 LEU B N 1
ATOM 2324 C CA . LEU B 1 46 ? 13.766 -10.578 -7.551 1 97.19 46 LEU B CA 1
ATOM 2325 C C . LEU B 1 46 ? 12.516 -11.359 -7.965 1 97.19 46 LEU B C 1
ATOM 2327 O O . LEU B 1 46 ? 12.578 -12.219 -8.844 1 97.19 46 LEU B O 1
ATOM 2331 N N . LEU B 1 47 ? 11.414 -11.055 -7.348 1 97.94 47 LEU B N 1
ATOM 2332 C CA . LEU B 1 47 ? 10.172 -11.758 -7.656 1 97.94 47 LEU B CA 1
ATOM 2333 C C . LEU B 1 47 ? 9.781 -11.555 -9.117 1 97.94 47 LEU B C 1
ATOM 2335 O O . LEU B 1 47 ? 9.375 -12.508 -9.789 1 97.94 47 LEU B O 1
ATOM 2339 N N . LYS B 1 48 ? 9.914 -10.398 -9.641 1 96.69 48 LYS B N 1
ATOM 2340 C CA . LYS B 1 48 ? 9.602 -10.102 -11.031 1 96.69 48 LYS B CA 1
ATOM 2341 C C . LYS B 1 48 ? 10.547 -10.844 -11.977 1 96.69 48 LYS B C 1
ATOM 2343 O O . LYS B 1 48 ? 10.141 -11.266 -13.062 1 96.69 48 LYS B O 1
ATOM 2348 N N . THR B 1 49 ? 11.766 -10.93 -11.57 1 97.44 49 THR B N 1
ATOM 2349 C CA . THR B 1 49 ? 12.734 -11.672 -12.367 1 97.44 49 THR B CA 1
ATOM 2350 C C . THR B 1 49 ? 12.352 -13.148 -12.445 1 97.44 49 THR B C 1
ATOM 2352 O O . THR B 1 49 ? 12.406 -13.758 -13.516 1 97.44 49 THR B O 1
ATOM 2355 N N . VAL B 1 50 ? 11.945 -13.711 -11.336 1 98.06 50 VAL B N 1
ATOM 2356 C CA . VAL B 1 50 ? 11.5 -15.102 -11.258 1 98.06 50 VAL B CA 1
ATOM 2357 C C . VAL B 1 50 ? 10.266 -15.297 -12.133 1 98.06 50 VAL B C 1
ATOM 2359 O O . VAL B 1 50 ? 10.133 -16.328 -12.805 1 98.06 50 VAL B O 1
ATOM 2362 N N . ALA B 1 51 ? 9.445 -14.289 -12.18 1 97.31 51 ALA B N 1
ATOM 2363 C CA . ALA B 1 51 ? 8.203 -14.352 -12.945 1 97.31 51 ALA B CA 1
ATOM 2364 C C . ALA B 1 51 ? 8.453 -14.125 -14.43 1 97.31 51 ALA B C 1
ATOM 2366 O O . ALA B 1 51 ? 7.535 -14.242 -15.25 1 97.31 51 ALA B O 1
ATOM 2367 N N . GLY B 1 52 ? 9.664 -13.742 -14.781 1 96.12 52 GLY B N 1
ATOM 2368 C CA . GLY B 1 52 ? 9.992 -13.453 -16.172 1 96.12 52 GLY B CA 1
ATOM 2369 C C . GLY B 1 52 ? 9.578 -12.055 -16.594 1 96.12 52 GLY B C 1
ATOM 2370 O O . GLY B 1 52 ? 9.523 -11.766 -17.797 1 96.12 52 GLY B O 1
ATOM 2371 N N . LEU B 1 53 ? 9.258 -11.211 -15.695 1 94.38 53 LEU B N 1
ATOM 2372 C CA . LEU B 1 53 ? 8.781 -9.859 -15.977 1 94.38 53 LEU B CA 1
ATOM 2373 C C . LEU B 1 53 ? 9.938 -8.859 -15.969 1 94.38 53 LEU B C 1
ATOM 2375 O O . LEU B 1 53 ? 9.766 -7.699 -16.328 1 94.38 53 LEU B O 1
ATOM 2379 N N . MET B 1 54 ? 11.078 -9.25 -15.508 1 94.19 54 MET B N 1
ATOM 2380 C CA . MET B 1 54 ? 12.305 -8.461 -15.484 1 94.19 54 MET B CA 1
ATOM 2381 C C . MET B 1 54 ? 13.484 -9.266 -16.016 1 94.19 54 MET B C 1
ATOM 2383 O O . MET B 1 54 ? 13.703 -10.406 -15.586 1 94.19 54 MET B O 1
ATOM 2387 N N . LEU B 1 55 ? 14.219 -8.688 -16.922 1 93.69 55 LEU B N 1
ATOM 2388 C CA . LEU B 1 55 ? 15.359 -9.375 -17.516 1 93.69 55 LEU B CA 1
ATOM 2389 C C . LEU B 1 55 ? 16.641 -9.055 -16.766 1 93.69 55 LEU B C 1
ATOM 2391 O O . LEU B 1 55 ? 17.016 -7.883 -16.641 1 93.69 55 LEU B O 1
ATOM 2395 N N . PRO B 1 56 ? 17.312 -10.039 -16.328 1 96.62 56 PRO B N 1
ATOM 2396 C CA . PRO B 1 56 ? 18.625 -9.789 -15.727 1 96.62 56 PRO B CA 1
ATOM 2397 C C . PRO B 1 56 ? 19.703 -9.539 -16.766 1 96.62 56 PRO B C 1
ATOM 2399 O O . PRO B 1 56 ? 19.609 -10.039 -17.891 1 96.62 56 PRO B O 1
ATOM 2402 N N . TYR B 1 57 ? 20.688 -8.75 -16.438 1 95.75 57 TYR B N 1
ATOM 2403 C CA . TYR B 1 57 ? 21.766 -8.516 -17.391 1 95.75 57 TYR B CA 1
ATOM 2404 C C . TYR B 1 57 ? 22.875 -9.562 -17.219 1 95.75 57 TYR B C 1
ATOM 2406 O O . TYR B 1 57 ? 23.734 -9.711 -18.078 1 95.75 57 TYR B O 1
ATOM 2414 N N . ALA B 1 58 ? 22.828 -10.227 -16.125 1 97.31 58 ALA B N 1
ATOM 2415 C CA . ALA B 1 58 ? 23.734 -11.352 -15.875 1 97.31 58 ALA B CA 1
ATOM 2416 C C . ALA B 1 58 ? 23.016 -12.469 -15.125 1 97.31 58 ALA B C 1
ATOM 2418 O O . ALA B 1 58 ? 22.094 -12.219 -14.352 1 97.31 58 ALA B O 1
ATOM 2419 N N . GLY B 1 59 ? 23.438 -13.688 -15.359 1 97.88 59 GLY B N 1
ATOM 2420 C CA . GLY B 1 59 ? 22.812 -14.844 -14.727 1 97.88 59 GLY B CA 1
ATOM 2421 C C . GLY B 1 59 ? 21.562 -15.312 -15.445 1 97.88 59 GLY B C 1
ATOM 2422 O O . GLY B 1 59 ? 21.266 -14.844 -16.547 1 97.88 59 GLY B O 1
ATOM 2423 N N . SER B 1 60 ? 20.906 -16.328 -14.789 1 97.88 60 SER B N 1
ATOM 2424 C CA . SER B 1 60 ? 19.719 -16.891 -15.43 1 97.88 60 SER B CA 1
ATOM 2425 C C . SER B 1 60 ? 18.734 -17.422 -14.391 1 97.88 60 SER B C 1
ATOM 2427 O O . SER B 1 60 ? 19.109 -17.734 -13.266 1 97.88 60 SER B O 1
ATOM 2429 N N . VAL B 1 61 ? 17.531 -17.469 -14.805 1 98.31 61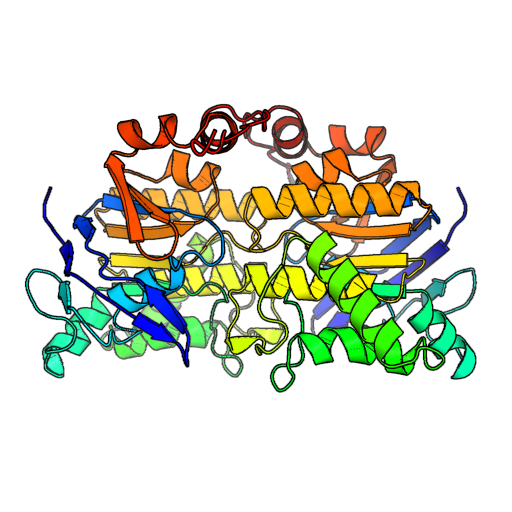 VAL B N 1
ATOM 2430 C CA . VAL B 1 61 ? 16.469 -18.094 -14.016 1 98.31 61 VAL B CA 1
ATOM 2431 C C . VAL B 1 61 ? 15.938 -19.312 -14.742 1 98.31 61 VAL B C 1
ATOM 2433 O O . VAL B 1 61 ? 15.641 -19.266 -15.938 1 98.31 61 VAL B O 1
ATOM 2436 N N . PHE B 1 62 ? 15.82 -20.391 -13.984 1 98.31 62 PHE B N 1
ATOM 2437 C CA . PHE B 1 62 ? 15.312 -21.641 -14.555 1 98.31 62 PHE B CA 1
ATOM 2438 C C . PHE B 1 62 ? 13.984 -22.031 -13.914 1 98.31 62 PHE B C 1
ATOM 2440 O O . PHE B 1 62 ? 13.812 -21.891 -12.703 1 98.31 62 PHE B O 1
ATOM 2447 N N . PHE B 1 63 ? 13.07 -22.453 -14.711 1 98.25 63 PHE B N 1
ATOM 2448 C CA . PHE B 1 63 ? 11.805 -23.047 -14.297 1 98.25 63 PHE B CA 1
ATOM 2449 C C . PHE B 1 63 ? 11.711 -24.5 -14.711 1 98.25 63 PHE B C 1
ATOM 2451 O O . PHE B 1 63 ? 11.68 -24.812 -15.906 1 98.25 63 PHE B O 1
ATOM 2458 N N . ARG B 1 64 ? 11.672 -25.344 -13.75 1 96.94 64 ARG B N 1
ATOM 2459 C CA . ARG B 1 64 ? 11.695 -26.766 -14.008 1 96.94 64 ARG B CA 1
ATOM 2460 C C . ARG B 1 64 ? 12.852 -27.141 -14.938 1 96.94 64 ARG B C 1
ATOM 2462 O O . ARG B 1 64 ? 12.664 -27.875 -15.906 1 96.94 64 ARG B O 1
ATOM 2469 N N . GLY B 1 65 ? 13.914 -26.5 -14.719 1 95.88 65 GLY B N 1
ATOM 2470 C CA . GLY B 1 65 ? 15.148 -26.844 -15.414 1 95.88 65 GLY B CA 1
ATOM 2471 C C . GLY B 1 65 ? 15.32 -26.094 -16.719 1 95.88 65 GLY B C 1
ATOM 2472 O O . GLY B 1 65 ? 16.375 -26.172 -17.344 1 95.88 65 GLY B O 1
ATOM 2473 N N . LYS B 1 66 ? 14.406 -25.406 -17.109 1 96.25 66 LYS B N 1
ATOM 2474 C CA . LYS B 1 66 ? 14.492 -24.672 -18.375 1 96.25 66 LYS B CA 1
ATOM 2475 C C . LYS B 1 66 ? 14.703 -23.188 -18.125 1 96.25 66 LYS B C 1
ATOM 2477 O O . LYS B 1 66 ? 14.039 -22.594 -17.281 1 96.25 66 LYS B O 1
ATOM 2482 N N . ASN B 1 67 ? 15.578 -22.625 -18.922 1 97.31 67 ASN B N 1
ATOM 2483 C CA . ASN B 1 67 ? 15.828 -21.188 -18.828 1 97.31 67 ASN B CA 1
ATOM 2484 C C . ASN B 1 67 ? 14.625 -20.375 -19.297 1 97.31 67 ASN B C 1
ATOM 2486 O O . ASN B 1 67 ? 14.211 -20.484 -20.453 1 97.31 67 ASN B O 1
ATOM 2490 N N . ILE B 1 68 ? 14.109 -19.516 -18.422 1 96.75 68 ILE B N 1
ATOM 2491 C CA . ILE B 1 68 ? 12.852 -18.828 -18.734 1 96.75 68 ILE B CA 1
ATOM 2492 C C . ILE B 1 68 ? 13.094 -17.75 -19.781 1 96.75 68 ILE B C 1
ATOM 2494 O O . ILE B 1 68 ? 12.156 -17.312 -20.453 1 96.75 68 ILE B O 1
ATOM 2498 N N . HIS B 1 69 ? 14.305 -17.312 -19.984 1 93.38 69 HIS B N 1
ATOM 2499 C CA . HIS B 1 69 ? 14.617 -16.266 -20.938 1 93.38 69 HIS B CA 1
ATOM 2500 C C . HIS B 1 69 ? 15.016 -16.844 -22.297 1 93.38 69 HIS B C 1
ATOM 2502 O O . HIS B 1 69 ? 15.266 -16.109 -23.25 1 93.38 69 HIS B O 1
ATOM 2508 N N . ALA B 1 70 ? 15.031 -18.109 -22.391 1 93.69 70 ALA B N 1
ATOM 2509 C CA . ALA B 1 70 ? 15.383 -18.781 -23.641 1 93.69 70 ALA B CA 1
ATOM 2510 C C . ALA B 1 70 ? 14.211 -19.625 -24.156 1 93.69 70 ALA B C 1
ATOM 2512 O O . ALA B 1 70 ? 14.391 -20.469 -25.047 1 93.69 70 ALA B O 1
ATOM 2513 N N . MET B 1 71 ? 13.125 -19.359 -23.625 1 94.62 71 MET B N 1
ATOM 2514 C CA . MET B 1 71 ? 11.945 -20.125 -24.016 1 94.62 71 MET B CA 1
ATOM 2515 C C . MET B 1 71 ? 11.453 -19.688 -25.406 1 94.62 71 MET B C 1
ATOM 2517 O O . MET B 1 71 ? 11.508 -18.516 -25.734 1 94.62 71 MET B O 1
ATOM 2521 N N . ASN B 1 72 ? 10.953 -20.641 -26.156 1 94.06 72 ASN B N 1
ATOM 2522 C CA . ASN B 1 72 ? 10.219 -20.297 -27.375 1 94.06 72 ASN B CA 1
ATOM 2523 C C . ASN B 1 72 ? 8.789 -19.875 -27.062 1 94.06 72 ASN B C 1
ATOM 2525 O O . ASN B 1 72 ? 8.375 -19.859 -25.906 1 94.06 72 ASN B O 1
ATOM 2529 N N . LYS B 1 73 ? 8.062 -19.453 -28.031 1 93.19 73 LYS B N 1
ATOM 2530 C CA . LYS B 1 73 ? 6.738 -18.875 -27.844 1 93.19 73 LYS B CA 1
ATOM 2531 C C . LYS B 1 73 ? 5.797 -19.859 -27.141 1 93.19 73 LYS B C 1
ATOM 2533 O O . LYS B 1 73 ? 5.059 -19.469 -26.234 1 93.19 73 LYS B O 1
ATOM 2538 N N . ARG B 1 74 ? 5.891 -21.109 -27.531 1 93.12 74 ARG B N 1
ATOM 2539 C CA . ARG B 1 74 ? 5.027 -22.125 -26.953 1 93.12 74 ARG B CA 1
ATOM 2540 C C . ARG B 1 74 ? 5.355 -22.359 -25.484 1 93.12 74 ARG B C 1
ATOM 2542 O O . ARG B 1 74 ? 4.457 -22.453 -24.641 1 93.12 74 ARG B O 1
ATOM 2549 N N . GLU B 1 75 ? 6.598 -22.422 -25.219 1 93.88 75 GLU B N 1
ATOM 2550 C CA . GLU B 1 75 ? 7.062 -22.625 -23.844 1 93.88 75 GLU B CA 1
ATOM 2551 C C . GLU B 1 75 ? 6.707 -21.422 -22.969 1 93.88 75 GLU B C 1
ATOM 2553 O O . GLU B 1 75 ? 6.316 -21.594 -21.812 1 93.88 75 GLU B O 1
ATOM 2558 N N . GLU B 1 76 ? 6.824 -20.312 -23.484 1 93.75 76 GLU B N 1
ATOM 2559 C CA . GLU B 1 76 ? 6.492 -19.078 -22.766 1 93.75 76 GLU B CA 1
ATOM 2560 C C . GLU B 1 76 ? 5.016 -19.031 -22.391 1 93.75 76 GLU B C 1
ATOM 2562 O O . GLU B 1 76 ? 4.66 -18.688 -21.266 1 93.75 76 GLU B O 1
ATOM 2567 N N . LEU B 1 77 ? 4.223 -19.391 -23.328 1 90.44 77 LEU B N 1
ATOM 2568 C CA . LEU B 1 77 ? 2.783 -19.406 -23.094 1 90.44 77 LEU B CA 1
ATOM 2569 C C . LEU B 1 77 ? 2.428 -20.406 -21.984 1 90.44 77 LEU B C 1
ATOM 2571 O O . LEU B 1 77 ? 1.582 -20.125 -21.141 1 90.44 77 LEU B O 1
ATOM 2575 N N . LYS B 1 78 ? 3.062 -21.531 -22.078 1 92.94 78 LYS B N 1
ATOM 2576 C CA . LYS B 1 78 ? 2.834 -22.531 -21.047 1 92.94 78 LYS B CA 1
ATOM 2577 C C . LYS B 1 78 ? 3.271 -22.031 -19.672 1 92.94 78 LYS B C 1
ATOM 2579 O O . LYS B 1 78 ? 2.553 -22.203 -18.688 1 92.94 78 LYS B O 1
ATOM 2584 N N . PHE B 1 79 ? 4.449 -21.453 -19.688 1 95.88 79 PHE B N 1
ATOM 2585 C CA . PHE B 1 79 ? 4.965 -20.875 -18.438 1 95.88 79 PHE B CA 1
ATOM 2586 C C . PHE B 1 79 ? 3.99 -19.844 -17.875 1 95.88 79 PHE B C 1
ATOM 2588 O O . PHE B 1 79 ? 3.672 -19.891 -16.688 1 95.88 79 PHE B O 1
ATOM 2595 N N . ARG B 1 80 ? 3.443 -19.016 -18.703 1 93.12 80 ARG B N 1
ATOM 2596 C CA . ARG B 1 80 ? 2.541 -17.938 -18.281 1 93.12 80 ARG B CA 1
ATOM 2597 C C . ARG B 1 80 ? 1.19 -18.5 -17.859 1 93.12 80 ARG B C 1
ATOM 2599 O O . ARG B 1 80 ? 0.481 -17.875 -17.062 1 93.12 80 ARG B O 1
ATOM 2606 N N . SER B 1 81 ? 0.843 -19.656 -18.328 1 92.88 81 SER B N 1
ATOM 2607 C CA . SER B 1 81 ? -0.426 -20.281 -17.953 1 92.88 81 SER B CA 1
ATOM 2608 C C . SER B 1 81 ? -0.334 -20.953 -16.594 1 92.88 81 SER B C 1
ATOM 2610 O O . SER B 1 81 ? -1.342 -21.109 -15.898 1 92.88 81 SER B O 1
ATOM 2612 N N . VAL B 1 82 ? 0.862 -21.297 -16.234 1 95.94 82 VAL B N 1
ATOM 2613 C CA . VAL B 1 82 ? 1.032 -22.062 -15.008 1 95.94 82 VAL B CA 1
ATOM 2614 C C . VAL B 1 82 ? 1.356 -21.109 -13.852 1 95.94 82 VAL B C 1
ATOM 2616 O O . VAL B 1 82 ? 1.094 -21.422 -12.688 1 95.94 82 VAL B O 1
ATOM 2619 N N . CYS B 1 83 ? 1.888 -19.969 -14.172 1 97.5 83 CYS B N 1
ATOM 2620 C CA . CYS B 1 83 ? 2.281 -18.984 -13.164 1 97.5 83 CYS B CA 1
ATOM 2621 C C . CYS B 1 83 ? 1.382 -17.766 -13.211 1 97.5 83 CYS B C 1
ATOM 2623 O O . CYS B 1 83 ? 1.024 -17.281 -14.289 1 97.5 83 CYS B O 1
ATOM 2625 N N . SER B 1 84 ? 0.986 -17.344 -12.07 1 97.56 84 SER B N 1
ATOM 2626 C CA . SER B 1 84 ? 0.254 -16.078 -11.961 1 97.56 84 SER B CA 1
ATOM 2627 C C . SER B 1 84 ? 0.976 -15.102 -11.039 1 97.56 84 SER B C 1
ATOM 2629 O O . SER B 1 84 ? 1.757 -15.508 -10.18 1 97.56 84 SER B O 1
ATOM 2631 N N . PHE B 1 85 ? 0.719 -13.844 -11.289 1 97.38 85 PHE B N 1
ATOM 2632 C CA . PHE B 1 85 ? 1.412 -12.789 -10.57 1 97.38 85 PHE B CA 1
ATOM 2633 C C . PHE B 1 85 ? 0.429 -11.727 -10.086 1 97.38 85 PHE B C 1
ATOM 2635 O O . PHE B 1 85 ? -0.404 -11.25 -10.859 1 97.38 85 PHE B O 1
ATOM 2642 N N . ALA B 1 86 ? 0.487 -11.445 -8.766 1 97.12 86 ALA B N 1
ATOM 2643 C CA . ALA B 1 86 ? -0.222 -10.297 -8.211 1 97.12 86 ALA B CA 1
ATOM 2644 C C . ALA B 1 86 ? 0.751 -9.188 -7.82 1 97.12 86 ALA B C 1
ATOM 2646 O O . ALA B 1 86 ? 1.584 -9.367 -6.926 1 97.12 86 ALA B O 1
ATOM 2647 N N . PHE B 1 87 ? 0.546 -8.039 -8.414 1 94.38 87 PHE B N 1
ATOM 2648 C CA . PHE B 1 87 ? 1.45 -6.91 -8.219 1 94.38 87 PHE B CA 1
ATOM 2649 C C . PHE B 1 87 ? 1.121 -6.172 -6.93 1 94.38 87 PHE B C 1
ATOM 2651 O O . PHE B 1 87 ? -0.013 -6.227 -6.445 1 94.38 87 PHE B O 1
ATOM 2658 N N . GLN B 1 88 ? 2.094 -5.461 -6.484 1 88.88 88 GLN B N 1
ATOM 2659 C CA . GLN B 1 88 ? 1.914 -4.652 -5.285 1 88.88 88 GLN B CA 1
ATOM 2660 C C . GLN B 1 88 ? 0.878 -3.555 -5.512 1 88.88 88 GLN B C 1
ATOM 2662 O O . GLN B 1 88 ? 0.069 -3.266 -4.625 1 88.88 88 GLN B O 1
ATOM 2667 N N . ASP B 1 89 ? 0.882 -2.961 -6.676 1 88 89 ASP B N 1
ATOM 2668 C CA . ASP B 1 89 ? -0.013 -1.845 -6.965 1 88 89 ASP B CA 1
ATOM 2669 C C . ASP B 1 89 ? -1.308 -2.332 -7.613 1 88 89 ASP B C 1
ATOM 2671 O O . ASP B 1 89 ? -2.047 -1.544 -8.203 1 88 89 ASP B O 1
ATOM 2675 N N . ALA B 1 90 ? -1.652 -3.594 -7.555 1 91.06 90 ALA B N 1
ATOM 2676 C CA . ALA B 1 90 ? -2.84 -4.258 -8.086 1 91.06 90 ALA B CA 1
ATOM 2677 C C . ALA B 1 90 ? -2.768 -4.383 -9.609 1 91.06 90 ALA B C 1
ATOM 2679 O O . ALA B 1 90 ? -3.102 -5.426 -10.164 1 91.06 90 ALA B O 1
ATOM 2680 N N . ALA B 1 91 ? -2.328 -3.287 -10.297 1 92.5 91 ALA B N 1
ATOM 2681 C CA . ALA B 1 91 ? -2.107 -3.309 -11.734 1 92.5 91 ALA B CA 1
ATOM 2682 C C . ALA B 1 91 ? -3.377 -3.711 -12.484 1 92.5 91 ALA B C 1
ATOM 2684 O O . ALA B 1 91 ? -3.34 -4.566 -13.367 1 92.5 91 ALA B O 1
ATOM 2685 N N . LEU B 1 92 ? -4.488 -3.191 -12.133 1 95.81 92 LEU B N 1
ATOM 2686 C CA . LEU B 1 92 ? -5.746 -3.463 -12.812 1 95.81 92 LEU B CA 1
ATOM 2687 C C . LEU B 1 92 ? -5.863 -2.631 -14.086 1 95.81 92 LEU B C 1
ATOM 2689 O O . LEU B 1 92 ? -5.312 -1.532 -14.164 1 95.81 92 LEU B O 1
ATOM 2693 N N . TRP B 1 93 ? -6.547 -3.191 -15.031 1 96.12 93 TRP B N 1
ATOM 2694 C CA . TRP B 1 93 ? -6.871 -2.406 -16.219 1 96.12 93 TRP B CA 1
ATOM 2695 C C . TRP B 1 93 ? -7.867 -1.301 -15.883 1 96.12 93 TRP B C 1
ATOM 2697 O O . TRP B 1 93 ? -9.062 -1.557 -15.75 1 96.12 93 TRP B O 1
ATOM 2707 N N . ALA B 1 94 ? -7.461 -0.157 -15.969 1 93.19 94 ALA B N 1
ATOM 2708 C CA . ALA B 1 94 ? -8.203 0.987 -15.438 1 93.19 94 ALA B CA 1
ATOM 2709 C C . ALA B 1 94 ? -9.469 1.242 -16.25 1 93.19 94 ALA B C 1
ATOM 2711 O O . ALA B 1 94 ? -10.484 1.69 -15.703 1 93.19 94 ALA B O 1
ATOM 2712 N N . ASN B 1 95 ? -9.445 0.973 -17.516 1 94.5 95 ASN B N 1
ATOM 2713 C CA . ASN B 1 95 ? -10.555 1.319 -18.391 1 94.5 95 ASN B CA 1
ATOM 2714 C C . ASN B 1 95 ? -11.492 0.131 -18.609 1 94.5 95 ASN B C 1
ATOM 2716 O O . ASN B 1 95 ? -12.344 0.16 -19.484 1 94.5 95 ASN B O 1
ATOM 2720 N N . GLN B 1 96 ? -11.312 -0.876 -17.859 1 95.75 96 GLN B N 1
ATOM 2721 C CA . GLN B 1 96 ? -12.164 -2.057 -17.922 1 95.75 96 GLN B CA 1
ATOM 2722 C C . GLN B 1 96 ? -12.945 -2.252 -16.625 1 95.75 96 GLN B C 1
ATOM 2724 O O . GLN B 1 96 ? -12.531 -1.771 -15.57 1 95.75 96 GLN B O 1
ATOM 2729 N N . THR B 1 97 ? -14.039 -2.92 -16.781 1 95.5 97 THR B N 1
ATOM 2730 C CA . THR B 1 97 ? -14.805 -3.264 -15.586 1 95.5 97 THR B CA 1
ATOM 2731 C C . THR B 1 97 ? -14.078 -4.32 -14.766 1 95.5 97 THR B C 1
ATOM 2733 O O . THR B 1 97 ? -13.164 -4.98 -15.258 1 95.5 97 THR B O 1
ATOM 2736 N N . ILE B 1 98 ? -14.531 -4.414 -13.555 1 95.94 98 ILE B N 1
ATOM 2737 C CA . ILE B 1 98 ? -13.984 -5.449 -12.688 1 95.94 98 ILE B CA 1
ATOM 2738 C C . ILE B 1 98 ? -14.25 -6.824 -13.289 1 95.94 98 ILE B C 1
ATOM 2740 O O . ILE B 1 98 ? -13.383 -7.703 -13.266 1 95.94 98 ILE B O 1
ATOM 2744 N N . TYR B 1 99 ? -15.414 -6.965 -13.844 1 96.56 99 TYR B N 1
ATOM 2745 C CA . TYR B 1 99 ? -15.727 -8.211 -14.531 1 96.56 99 TYR B CA 1
ATOM 2746 C C . TYR B 1 99 ? -14.695 -8.523 -15.609 1 96.56 99 TYR B C 1
ATOM 2748 O O . TYR B 1 99 ? -14.148 -9.625 -15.656 1 96.56 99 TYR B O 1
ATOM 2756 N N . ASN B 1 100 ? -14.383 -7.594 -16.438 1 97 100 ASN B N 1
ATOM 2757 C CA . ASN B 1 100 ? -13.461 -7.805 -17.531 1 97 100 ASN B CA 1
ATOM 2758 C C . ASN B 1 100 ? -12.039 -8.055 -17.031 1 97 100 ASN B C 1
ATOM 2760 O O . ASN B 1 100 ? -11.297 -8.836 -17.641 1 97 100 ASN B O 1
ATOM 2764 N N . ASN B 1 101 ? -11.711 -7.344 -16 1 97.38 101 ASN B N 1
ATOM 2765 C CA . ASN B 1 101 ? -10.406 -7.578 -15.391 1 97.38 101 ASN B CA 1
ATOM 2766 C C . ASN B 1 101 ? -10.234 -9.039 -14.992 1 97.38 101 ASN B C 1
ATOM 2768 O O . ASN B 1 101 ? -9.117 -9.57 -15.008 1 97.38 101 ASN B O 1
ATOM 2772 N N . LEU B 1 102 ? -11.336 -9.711 -14.656 1 96.88 102 LEU B N 1
ATOM 2773 C CA . LEU B 1 102 ? -11.281 -11.094 -14.203 1 96.88 102 LEU B CA 1
ATOM 2774 C C . LEU B 1 102 ? -11.531 -12.055 -15.359 1 96.88 102 LEU B C 1
ATOM 2776 O O . LEU B 1 102 ? -10.945 -13.141 -15.406 1 96.88 102 LEU B O 1
ATOM 2780 N N . ALA B 1 103 ? -12.312 -11.664 -16.281 1 97 103 ALA B N 1
ATOM 2781 C CA . ALA B 1 103 ? -12.727 -12.555 -17.359 1 97 103 ALA B CA 1
ATOM 2782 C C . ALA B 1 103 ? -11.641 -12.656 -18.422 1 97 103 ALA B C 1
ATOM 2784 O O . ALA B 1 103 ? -11.531 -13.672 -19.109 1 97 103 ALA B O 1
ATOM 2785 N N . LEU B 1 104 ? -10.836 -11.711 -18.578 1 95.56 104 LEU B N 1
ATOM 2786 C CA . LEU B 1 104 ? -9.867 -11.648 -19.672 1 95.56 104 LEU B CA 1
ATOM 2787 C C . LEU B 1 104 ? -8.844 -12.773 -19.562 1 95.56 104 LEU B C 1
ATOM 2789 O O . LEU B 1 104 ? -8.57 -13.469 -20.531 1 95.56 104 LEU B O 1
ATOM 2793 N N . PRO B 1 105 ? -8.266 -12.953 -18.391 1 95.5 105 PRO B N 1
ATOM 2794 C CA . PRO B 1 105 ? -7.344 -14.086 -18.281 1 95.5 105 PRO B CA 1
ATOM 2795 C C . PRO B 1 105 ? -7.992 -15.414 -18.656 1 95.5 105 PRO B C 1
ATOM 2797 O O . PRO B 1 105 ? -7.34 -16.281 -19.234 1 95.5 105 PRO B O 1
ATOM 2800 N N . LEU B 1 106 ? -9.234 -15.602 -18.312 1 96.12 106 LEU B N 1
ATOM 2801 C CA . LEU B 1 106 ? -9.938 -16.828 -18.656 1 96.12 106 LEU B CA 1
ATOM 2802 C C . LEU B 1 106 ? -10.055 -16.969 -20.172 1 96.12 106 LEU B C 1
ATOM 2804 O O . LEU B 1 106 ? -9.852 -18.062 -20.719 1 96.12 106 LEU B O 1
ATOM 2808 N N . ALA B 1 107 ? -10.344 -15.898 -20.812 1 94.56 107 ALA B N 1
ATOM 2809 C CA . ALA B 1 107 ? -10.484 -15.914 -22.266 1 94.56 107 ALA B CA 1
ATOM 2810 C C . ALA B 1 107 ? -9.18 -16.328 -22.938 1 94.56 107 ALA B C 1
ATOM 2812 O O . ALA B 1 107 ? -9.195 -16.984 -23.984 1 94.56 107 ALA B O 1
ATOM 2813 N N . ILE B 1 108 ? -8.094 -16.031 -22.344 1 91.38 108 ILE B N 1
ATOM 2814 C CA . ILE B 1 108 ? -6.777 -16.266 -22.922 1 91.38 108 ILE B CA 1
ATOM 2815 C C . ILE B 1 108 ? -6.309 -17.688 -22.562 1 91.38 108 ILE B C 1
ATOM 2817 O O . ILE B 1 108 ? -5.883 -18.438 -23.438 1 91.38 108 ILE B O 1
ATOM 2821 N N . HIS B 1 109 ? -6.516 -18.078 -21.375 1 92.38 109 HIS B N 1
ATOM 2822 C CA . HIS B 1 109 ? -5.883 -19.297 -20.891 1 92.38 109 HIS B CA 1
ATOM 2823 C C . HIS B 1 109 ? -6.875 -20.453 -20.859 1 92.38 109 HIS B C 1
ATOM 2825 O O . HIS B 1 109 ? -6.477 -21.625 -20.766 1 92.38 109 HIS B O 1
ATOM 2831 N N . LYS B 1 110 ? -8.156 -20.094 -20.844 1 93.38 110 LYS B N 1
ATOM 2832 C CA . LYS B 1 110 ? -9.211 -21.094 -20.844 1 93.38 110 LYS B CA 1
ATOM 2833 C C . LYS B 1 110 ? -10.258 -20.797 -21.906 1 93.38 110 LYS B C 1
ATOM 2835 O O . LYS B 1 110 ? -11.445 -20.656 -21.594 1 93.38 110 LYS B O 1
ATOM 2840 N N . PRO B 1 111 ? -9.812 -20.844 -23.094 1 90.75 111 PRO B N 1
ATOM 2841 C CA . PRO B 1 111 ? -10.703 -20.422 -24.172 1 90.75 111 PRO B CA 1
ATOM 2842 C C . PRO B 1 111 ? -11.875 -21.375 -24.391 1 90.75 111 PRO B C 1
ATOM 2844 O O . PRO B 1 111 ? -12.844 -21.016 -25.078 1 90.75 111 PRO B O 1
ATOM 2847 N N . HIS B 1 112 ? -11.875 -22.453 -23.812 1 94 112 HIS B N 1
ATOM 2848 C CA . HIS B 1 112 ? -12.938 -23.438 -24.016 1 94 112 HIS B CA 1
ATOM 2849 C C . HIS B 1 112 ? -14.148 -23.109 -23.141 1 94 112 HIS B C 1
ATOM 2851 O O . HIS B 1 112 ? -15.227 -23.672 -23.344 1 94 112 HIS B O 1
ATOM 2857 N N . LEU B 1 113 ? -13.992 -22.25 -22.203 1 95.19 113 LEU B N 1
ATOM 2858 C CA . LEU B 1 113 ? -15.094 -21.906 -21.328 1 95.19 113 LEU B CA 1
ATOM 2859 C C . LEU B 1 113 ? -16.141 -21.062 -22.062 1 95.19 113 LEU B C 1
ATOM 2861 O O . LEU B 1 113 ? -15.781 -20.141 -22.797 1 95.19 113 LEU B O 1
ATOM 2865 N N . ASN B 1 114 ? -17.391 -21.391 -21.859 1 95.56 114 ASN B N 1
ATOM 2866 C CA . ASN B 1 114 ? -18.453 -20.547 -22.391 1 95.56 114 ASN B CA 1
ATOM 2867 C C . ASN B 1 114 ? -18.797 -19.406 -21.422 1 95.56 114 ASN B C 1
ATOM 2869 O O . ASN B 1 114 ? -18.203 -19.297 -20.344 1 95.56 114 ASN B O 1
ATOM 2873 N N . LYS B 1 115 ? -19.734 -18.578 -21.812 1 95.69 115 LYS B N 1
ATOM 2874 C CA . LYS B 1 115 ? -20.062 -17.375 -21.062 1 95.69 115 LYS B CA 1
ATOM 2875 C C . LYS B 1 115 ? -20.578 -17.734 -19.672 1 95.69 115 LYS B C 1
ATOM 2877 O O . LYS B 1 115 ? -20.203 -17.109 -18.672 1 95.69 115 LYS B O 1
ATOM 2882 N N . SER B 1 116 ? -21.375 -18.703 -19.641 1 97.06 116 SER B N 1
ATOM 2883 C CA . SER B 1 116 ? -21.969 -19.125 -18.375 1 97.06 116 SER B CA 1
ATOM 2884 C C . SER B 1 116 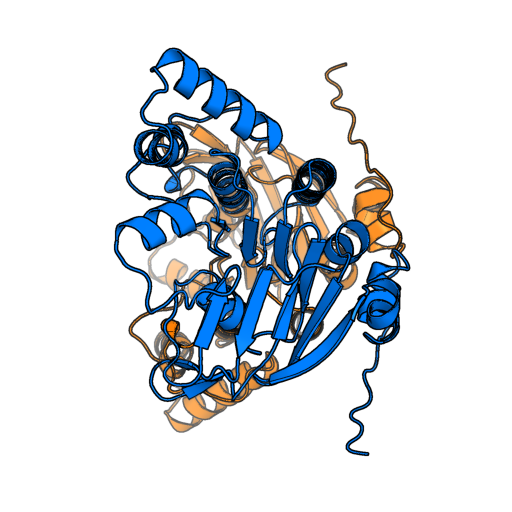? -20.906 -19.641 -17.406 1 97.06 116 SER B C 1
ATOM 2886 O O . SER B 1 116 ? -20.922 -19.328 -16.219 1 97.06 116 SER B O 1
ATOM 2888 N N . GLU B 1 117 ? -20 -20.375 -17.938 1 97.19 117 GLU B N 1
ATOM 2889 C CA . GLU B 1 117 ? -18.906 -20.906 -17.125 1 97.19 117 GLU B CA 1
ATOM 2890 C C . GLU B 1 117 ? -17.984 -19.781 -16.656 1 97.19 117 GLU B C 1
ATOM 2892 O O . GLU B 1 117 ? -17.547 -19.781 -15.5 1 97.19 117 GLU B O 1
ATOM 2897 N N . THR B 1 118 ? -17.75 -18.875 -17.562 1 97 118 THR B N 1
ATOM 2898 C CA . THR B 1 118 ? -16.922 -17.719 -17.219 1 97 118 THR B CA 1
ATOM 2899 C C . THR B 1 118 ? -17.578 -16.906 -16.109 1 97 118 THR B C 1
ATOM 2901 O O . THR B 1 118 ? -16.938 -16.562 -15.117 1 97 118 THR B O 1
ATOM 2904 N N . ASP B 1 119 ? -18.875 -16.672 -16.234 1 96.25 119 ASP B N 1
ATOM 2905 C CA . ASP B 1 119 ? -19.625 -15.93 -15.219 1 96.25 119 ASP B CA 1
ATOM 2906 C C . ASP B 1 119 ? -19.578 -16.625 -13.867 1 96.25 119 ASP B C 1
ATOM 2908 O O . ASP B 1 119 ? -19.375 -15.984 -12.836 1 96.25 119 ASP B O 1
ATOM 2912 N N . ALA B 1 120 ? -19.719 -17.875 -13.914 1 96.62 120 ALA B N 1
ATOM 2913 C CA . ALA B 1 120 ? -19.703 -18.656 -12.688 1 96.62 120 ALA B CA 1
ATOM 2914 C C . ALA B 1 120 ? -18.328 -18.609 -12.016 1 96.62 120 ALA B C 1
ATOM 2916 O O . ALA B 1 120 ? -18.234 -18.5 -10.789 1 96.62 120 ALA B O 1
ATOM 2917 N N . THR B 1 121 ? -17.328 -18.75 -12.812 1 96.88 121 THR B N 1
ATOM 2918 C CA . THR B 1 121 ? -15.961 -18.719 -12.281 1 96.88 121 THR B CA 1
ATOM 2919 C C . THR B 1 121 ? -15.648 -17.359 -11.672 1 96.88 121 THR B C 1
ATOM 2921 O O . THR B 1 121 ? -15.102 -17.281 -10.578 1 96.88 121 THR B O 1
ATOM 2924 N N . VAL B 1 122 ? -16.031 -16.297 -12.367 1 96.69 122 VAL B N 1
ATOM 2925 C CA . VAL B 1 122 ? -15.797 -14.93 -11.898 1 96.69 122 VAL B CA 1
ATOM 2926 C C . VAL B 1 122 ? -16.5 -14.719 -10.555 1 96.69 122 VAL B C 1
ATOM 2928 O O . VAL B 1 122 ? -15.898 -14.227 -9.602 1 96.69 122 VAL B O 1
ATOM 2931 N N . LYS B 1 123 ? -17.719 -15.133 -10.492 1 94.81 123 LYS B N 1
ATOM 2932 C CA . LYS B 1 123 ? -18.5 -14.977 -9.266 1 94.81 123 LYS B CA 1
ATOM 2933 C C . LYS B 1 123 ? -17.875 -15.773 -8.117 1 94.81 123 LYS B C 1
ATOM 2935 O O . LYS B 1 123 ? -17.781 -15.273 -6.992 1 94.81 123 LYS B O 1
ATOM 2940 N N . ARG B 1 124 ? -17.438 -16.922 -8.391 1 95.19 124 ARG B N 1
ATOM 2941 C CA . ARG B 1 124 ? -16.859 -17.797 -7.379 1 95.19 124 ARG B CA 1
ATOM 2942 C C . ARG B 1 124 ? -15.57 -17.188 -6.816 1 95.19 124 ARG B C 1
ATOM 2944 O O . ARG B 1 124 ? -15.391 -17.125 -5.602 1 95.19 124 ARG B O 1
ATOM 2951 N N . VAL B 1 125 ? -14.703 -16.75 -7.648 1 95.81 125 VAL B N 1
ATOM 2952 C CA . VAL B 1 125 ? -13.383 -16.297 -7.227 1 95.81 125 VAL B CA 1
ATOM 2953 C C . VAL B 1 125 ? -13.516 -14.984 -6.457 1 95.81 125 VAL B C 1
ATOM 2955 O O . VAL B 1 125 ? -12.828 -14.766 -5.461 1 95.81 125 VAL B O 1
ATOM 2958 N N . ILE B 1 126 ? -14.391 -14.117 -6.902 1 94.31 126 ILE B N 1
ATOM 2959 C CA . ILE B 1 126 ? -14.578 -12.836 -6.238 1 94.31 126 ILE B CA 1
ATOM 2960 C C . ILE B 1 126 ? -15.148 -13.055 -4.84 1 94.31 126 ILE B C 1
ATOM 2962 O O . ILE B 1 126 ? -14.789 -12.344 -3.895 1 94.31 126 ILE B O 1
ATOM 2966 N N . GLN B 1 127 ? -16.031 -13.969 -4.727 1 92.75 127 GLN B N 1
ATOM 2967 C CA . GLN B 1 127 ? -16.594 -14.32 -3.424 1 92.75 127 GLN B CA 1
ATOM 2968 C C . GLN B 1 127 ? -15.516 -14.883 -2.5 1 92.75 127 GLN B C 1
ATOM 2970 O O . GLN B 1 127 ? -15.531 -14.625 -1.295 1 92.75 127 GLN B O 1
ATOM 2975 N N . ARG B 1 128 ? -14.664 -15.617 -3.012 1 93.88 128 ARG B N 1
ATOM 2976 C CA . ARG B 1 128 ? -13.586 -16.234 -2.242 1 93.88 128 ARG B CA 1
ATOM 2977 C C . ARG B 1 128 ? -12.719 -15.164 -1.569 1 93.88 128 ARG B C 1
ATOM 2979 O O . ARG B 1 128 ? -12.234 -15.367 -0.454 1 93.88 128 ARG B O 1
ATOM 2986 N N . VAL B 1 129 ? -12.57 -14.039 -2.264 1 93.06 129 VAL B N 1
ATOM 2987 C CA . VAL B 1 129 ? -11.703 -13.016 -1.694 1 93.06 129 VAL B CA 1
ATOM 2988 C C . VAL B 1 129 ? -12.531 -12.023 -0.883 1 93.06 129 VAL B C 1
ATOM 2990 O O . VAL B 1 129 ? -12 -11.055 -0.344 1 93.06 129 VAL B O 1
ATOM 2993 N N . GLY B 1 130 ? -13.797 -12.234 -0.844 1 88.69 130 GLY B N 1
ATOM 2994 C CA . GLY B 1 130 ? -14.664 -11.453 0.023 1 88.69 130 GLY B CA 1
ATOM 2995 C C . GLY B 1 130 ? -15.18 -10.188 -0.633 1 88.69 130 GLY B C 1
ATOM 2996 O O . GLY B 1 130 ? -15.484 -9.203 0.049 1 88.69 130 GLY B O 1
ATOM 2997 N N . TYR B 1 131 ? -15.109 -10.164 -1.931 1 84.25 131 TYR B N 1
ATOM 2998 C CA . TYR B 1 131 ? -15.688 -9.039 -2.66 1 84.25 131 TYR B CA 1
ATOM 2999 C C . TYR B 1 131 ? -16.984 -9.438 -3.336 1 84.25 131 TYR B C 1
ATOM 3001 O O . TYR B 1 131 ? -17.031 -10.391 -4.109 1 84.25 131 TYR B O 1
ATOM 3009 N N . LEU B 1 132 ? -18.094 -8.977 -2.908 1 71.5 132 LEU B N 1
ATOM 3010 C CA . LEU B 1 132 ? -19.406 -9.516 -3.283 1 71.5 132 LEU B CA 1
ATOM 3011 C C . LEU B 1 132 ? -20.047 -8.672 -4.383 1 71.5 132 LEU B C 1
ATOM 3013 O O . LEU B 1 132 ? -20.734 -9.203 -5.25 1 71.5 132 LEU B O 1
ATOM 3017 N N . GLU B 1 133 ? -19.906 -7.426 -4.32 1 70.56 133 GLU B N 1
ATOM 3018 C CA . GLU B 1 133 ? -20.688 -6.605 -5.238 1 70.56 133 GLU B CA 1
ATOM 3019 C C . GLU B 1 133 ? -19.797 -5.641 -6.016 1 70.56 133 GLU B C 1
ATOM 3021 O O . GLU B 1 133 ? -18.625 -5.469 -5.688 1 70.56 133 GLU B O 1
ATOM 3026 N N . GLY B 1 134 ? -20.219 -5.398 -7.418 1 77.88 134 GLY B N 1
ATOM 3027 C CA . GLY B 1 134 ? -19.594 -4.297 -8.133 1 77.88 134 GLY B CA 1
ATOM 3028 C C . GLY B 1 134 ? -18.766 -4.742 -9.328 1 77.88 134 GLY B C 1
ATOM 3029 O O . GLY B 1 134 ? -17.719 -4.176 -9.609 1 77.88 134 GLY B O 1
ATOM 3030 N N . LEU B 1 135 ? -19.203 -5.879 -9.914 1 89.75 135 LEU B N 1
ATOM 3031 C CA . LEU B 1 135 ? -18.469 -6.391 -11.078 1 89.75 135 LEU B CA 1
ATOM 3032 C C . LEU B 1 135 ? -18.531 -5.398 -12.234 1 89.75 135 LEU B C 1
ATOM 3034 O O . LEU B 1 135 ? -17.672 -5.434 -13.125 1 89.75 135 LEU B O 1
ATOM 3038 N N . GLY B 1 136 ? -19.531 -4.609 -12.156 1 90.31 136 GLY B N 1
ATOM 3039 C CA . GLY B 1 136 ? -19.672 -3.611 -13.203 1 90.31 136 GLY B CA 1
ATOM 3040 C C . GLY B 1 136 ? -18.828 -2.369 -12.961 1 90.31 136 GLY B C 1
ATOM 3041 O O . GLY B 1 136 ? -18.656 -1.552 -13.867 1 90.31 136 GLY B O 1
ATOM 3042 N N . PHE B 1 137 ? -18.203 -2.264 -11.883 1 89.25 137 PHE B N 1
ATOM 3043 C CA . PHE B 1 137 ? -17.406 -1.102 -11.539 1 89.25 137 PHE B CA 1
ATOM 3044 C C . PHE B 1 137 ? -16.062 -1.137 -12.258 1 89.25 137 PHE B C 1
ATOM 3046 O O . PHE B 1 137 ? -15.688 -2.162 -12.836 1 89.25 137 PHE B O 1
ATOM 3053 N N . ARG B 1 138 ? -15.5 0.03 -12.273 1 92.31 138 ARG B N 1
ATOM 3054 C CA . ARG B 1 138 ? -14.117 0.151 -12.719 1 92.31 138 ARG B CA 1
ATOM 3055 C C . ARG B 1 138 ? -13.172 0.373 -11.539 1 92.31 138 ARG B C 1
ATOM 3057 O O . ARG B 1 138 ? -13.617 0.74 -10.445 1 92.31 138 ARG B O 1
ATOM 3064 N N . PRO B 1 139 ? -11.898 0.108 -11.742 1 92.75 139 PRO B N 1
ATOM 3065 C CA . PRO B 1 139 ? -10.938 0.244 -10.648 1 92.75 139 PRO B CA 1
ATOM 3066 C C . PRO B 1 139 ? -11.008 1.607 -9.961 1 92.75 139 PRO B C 1
ATOM 3068 O O . PRO B 1 139 ? -10.875 1.698 -8.742 1 92.75 139 PRO B O 1
ATOM 3071 N N . ALA B 1 140 ? -11.273 2.625 -10.672 1 86.88 140 ALA B N 1
ATOM 3072 C CA . ALA B 1 140 ? -11.32 3.979 -10.125 1 86.88 140 ALA B CA 1
ATOM 3073 C C . ALA B 1 140 ? -12.461 4.117 -9.117 1 86.88 140 ALA B C 1
ATOM 3075 O O . ALA B 1 140 ? -12.461 5.035 -8.289 1 86.88 140 ALA B O 1
ATOM 3076 N N . ASP B 1 141 ? -13.398 3.209 -9.211 1 84.94 141 ASP B N 1
ATOM 3077 C CA . ASP B 1 141 ? -14.562 3.246 -8.336 1 84.94 141 ASP B CA 1
ATOM 3078 C C . ASP B 1 141 ? -14.297 2.502 -7.027 1 84.94 141 ASP B C 1
ATOM 3080 O O . ASP B 1 141 ? -15.109 2.543 -6.105 1 84.94 141 ASP B O 1
ATOM 3084 N N . LEU B 1 142 ? -13.195 1.853 -6.941 1 87.06 142 LEU B N 1
ATOM 3085 C CA . LEU B 1 142 ? -12.875 0.995 -5.805 1 87.06 142 LEU B CA 1
ATOM 3086 C C . LEU B 1 142 ? -11.828 1.647 -4.91 1 87.06 142 LEU B C 1
ATOM 3088 O O . LEU B 1 142 ? -11 2.43 -5.383 1 87.06 142 LEU B O 1
ATOM 3092 N N . SER B 1 143 ? -11.914 1.332 -3.625 1 83.56 143 SER B N 1
ATOM 3093 C CA . SER B 1 143 ? -10.812 1.696 -2.738 1 83.56 143 SER B CA 1
ATOM 3094 C C . SER B 1 143 ? -9.547 0.916 -3.08 1 83.56 143 SER B C 1
ATOM 3096 O O . SER B 1 143 ? -9.602 -0.075 -3.812 1 83.56 143 SER B O 1
ATOM 3098 N N . MET B 1 144 ? -8.445 1.322 -2.545 1 87.12 144 MET B N 1
ATOM 3099 C CA . MET B 1 144 ? -7.184 0.634 -2.799 1 87.12 144 MET B CA 1
ATOM 3100 C C . MET B 1 144 ? -7.23 -0.798 -2.275 1 87.12 144 MET B C 1
ATOM 3102 O O . MET B 1 144 ? -6.691 -1.711 -2.904 1 87.12 144 MET B O 1
ATOM 3106 N N . GLY B 1 145 ? -7.82 -0.974 -1.115 1 87.38 145 GLY B N 1
ATOM 3107 C CA . GLY B 1 145 ? -7.977 -2.316 -0.578 1 87.38 145 GLY B CA 1
ATOM 3108 C C . GLY B 1 145 ? -8.828 -3.215 -1.454 1 87.38 145 GLY B C 1
ATOM 3109 O O . GLY B 1 145 ? -8.508 -4.391 -1.646 1 87.38 145 GLY B O 1
ATOM 3110 N N . GLU B 1 146 ? -9.867 -2.631 -1.939 1 88.25 146 GLU B N 1
ATOM 3111 C CA . GLU B 1 146 ? -10.727 -3.391 -2.842 1 88.25 146 GLU B CA 1
ATOM 3112 C C . GLU B 1 146 ? -9.992 -3.754 -4.129 1 88.25 146 GLU B C 1
ATOM 3114 O O . GLU B 1 146 ? -10.125 -4.871 -4.629 1 88.25 146 GLU B O 1
ATOM 3119 N N . GLN B 1 147 ? -9.273 -2.832 -4.609 1 92.81 147 GLN B N 1
ATOM 3120 C CA . GLN B 1 147 ? -8.477 -3.104 -5.805 1 92.81 147 GLN B CA 1
ATOM 3121 C C . GLN B 1 147 ? -7.504 -4.254 -5.57 1 92.81 147 GLN B C 1
ATOM 3123 O O . GLN B 1 147 ? -7.312 -5.102 -6.441 1 92.81 147 GLN B O 1
ATOM 3128 N N . LYS B 1 148 ? -6.93 -4.246 -4.434 1 93.25 148 LYS B N 1
ATOM 3129 C CA . LYS B 1 148 ? -6 -5.316 -4.082 1 93.25 148 LYS B CA 1
ATOM 3130 C C . LYS B 1 148 ? -6.699 -6.672 -4.066 1 93.25 148 LYS B C 1
ATOM 3132 O O . LYS B 1 148 ? -6.156 -7.66 -4.566 1 93.25 148 LYS B O 1
ATOM 3137 N N . LEU B 1 149 ? -7.852 -6.691 -3.529 1 93.31 149 LEU B N 1
ATOM 3138 C CA . LEU B 1 149 ? -8.625 -7.93 -3.502 1 93.31 149 LEU B CA 1
ATOM 3139 C C . LEU B 1 149 ? -8.906 -8.422 -4.918 1 93.31 149 LEU B C 1
ATOM 3141 O O . LEU B 1 149 ? -8.797 -9.617 -5.195 1 93.31 149 LEU B O 1
ATOM 3145 N N . ILE B 1 150 ? -9.234 -7.52 -5.77 1 95.25 150 ILE B N 1
ATOM 3146 C CA . ILE B 1 150 ? -9.516 -7.875 -7.156 1 95.25 150 ILE B CA 1
ATOM 3147 C C . ILE B 1 150 ? -8.242 -8.406 -7.816 1 95.25 150 ILE B C 1
ATOM 3149 O O . ILE B 1 150 ? -8.289 -9.367 -8.586 1 95.25 150 ILE B O 1
ATOM 3153 N N . SER B 1 151 ? -7.156 -7.801 -7.547 1 96.75 151 SER B N 1
ATOM 3154 C CA . SER B 1 151 ? -5.879 -8.258 -8.086 1 96.75 151 SER B CA 1
ATOM 3155 C C . SER B 1 151 ? -5.566 -9.68 -7.645 1 96.75 151 SER B C 1
ATOM 3157 O O . SER B 1 151 ? -5.102 -10.5 -8.445 1 96.75 151 SER B O 1
ATOM 3159 N N . ILE B 1 152 ? -5.809 -9.961 -6.422 1 96.62 152 ILE B N 1
ATOM 3160 C CA . ILE B 1 152 ? -5.602 -11.312 -5.895 1 96.62 152 ILE B CA 1
ATOM 3161 C C . ILE B 1 152 ? -6.562 -12.281 -6.578 1 96.62 152 ILE B C 1
ATOM 3163 O O . ILE B 1 152 ? -6.152 -13.359 -7.016 1 96.62 152 ILE B O 1
ATOM 3167 N N . ALA B 1 153 ? -7.805 -11.867 -6.684 1 96.75 153 ALA B N 1
ATOM 3168 C CA . ALA B 1 153 ? -8.789 -12.695 -7.383 1 96.75 153 ALA B CA 1
ATOM 3169 C C . ALA B 1 153 ? -8.328 -13.008 -8.805 1 96.75 153 ALA B C 1
ATOM 3171 O O . ALA B 1 153 ? -8.422 -14.148 -9.258 1 96.75 153 ALA B O 1
ATOM 3172 N N . ARG B 1 154 ? -7.852 -12.047 -9.445 1 97.38 154 ARG B N 1
ATOM 3173 C CA . ARG B 1 154 ? -7.387 -12.211 -10.82 1 97.38 154 ARG B CA 1
ATOM 3174 C C . ARG B 1 154 ? -6.23 -13.203 -10.891 1 97.38 154 ARG B C 1
ATOM 3176 O O . ARG B 1 154 ? -6.141 -13.992 -11.836 1 97.38 154 ARG B O 1
ATOM 3183 N N . SER B 1 155 ? -5.387 -13.164 -9.93 1 97.38 155 SER B N 1
ATOM 3184 C CA . SER B 1 155 ? -4.242 -14.07 -9.914 1 97.38 155 SER B CA 1
ATOM 3185 C C . SER B 1 155 ? -4.684 -15.516 -9.688 1 97.38 155 SER B C 1
ATOM 3187 O O . SER B 1 155 ? -3.969 -16.453 -10.047 1 97.38 155 SER B O 1
ATOM 3189 N N . LEU B 1 156 ? -5.871 -15.719 -9.18 1 97.62 156 LEU B N 1
ATOM 3190 C CA . LEU B 1 156 ? -6.355 -17.047 -8.828 1 97.62 156 LEU B CA 1
ATOM 3191 C C . LEU B 1 156 ? -7.262 -17.609 -9.922 1 97.62 156 LEU B C 1
ATOM 3193 O O . LEU B 1 156 ? -7.527 -18.812 -9.961 1 97.62 156 LEU B O 1
ATOM 3197 N N . ILE B 1 157 ? -7.715 -16.781 -10.742 1 97.44 157 ILE B N 1
ATOM 3198 C CA . ILE B 1 157 ? -8.914 -17.047 -11.531 1 97.44 157 ILE B CA 1
ATOM 3199 C C . ILE B 1 157 ? -8.664 -18.219 -12.477 1 97.44 157 ILE B C 1
ATOM 3201 O O . ILE B 1 157 ? -9.562 -19.031 -12.727 1 97.44 157 ILE B O 1
ATOM 3205 N N . CYS B 1 158 ? -7.5 -18.422 -12.969 1 96.69 158 CYS B N 1
ATOM 3206 C CA . CYS B 1 158 ? -7.207 -19.5 -13.914 1 96.69 158 CYS B CA 1
ATOM 3207 C C . CYS B 1 158 ? -6.641 -20.719 -13.188 1 96.69 158 CYS B C 1
ATOM 3209 O O . CYS B 1 158 ? -6.145 -21.641 -13.828 1 96.69 158 CYS B O 1
ATOM 3211 N N . GLU B 1 159 ? -6.621 -20.641 -11.898 1 95.69 159 GLU B N 1
ATOM 3212 C CA . GLU B 1 159 ? -6.152 -21.75 -11.07 1 95.69 159 GLU B CA 1
ATOM 3213 C C . GLU B 1 159 ? -4.703 -22.109 -11.391 1 95.69 159 GLU B C 1
ATOM 3215 O O . GLU B 1 159 ? -4.402 -23.25 -11.727 1 95.69 159 GLU B O 1
ATOM 3220 N N . PRO B 1 160 ? -3.822 -21.219 -11.211 1 97.44 160 PRO B N 1
ATOM 3221 C CA . PRO B 1 160 ? -2.408 -21.453 -11.516 1 97.44 160 PRO B CA 1
ATOM 3222 C C . PRO B 1 160 ? -1.764 -22.484 -10.602 1 97.44 160 PRO B C 1
ATOM 3224 O O . PRO B 1 160 ? -2.246 -22.703 -9.484 1 97.44 160 PRO B O 1
ATOM 3227 N N . GLU B 1 161 ? -0.683 -23.078 -11.078 1 98.12 161 GLU B N 1
ATOM 3228 C CA . GLU B 1 161 ? 0.104 -23.984 -10.25 1 98.12 161 GLU B CA 1
ATOM 3229 C C . GLU B 1 161 ? 1.032 -23.219 -9.312 1 98.12 161 GLU B C 1
ATOM 3231 O O . GLU B 1 161 ? 1.375 -23.703 -8.234 1 98.12 161 GLU B O 1
ATOM 3236 N N . VAL B 1 162 ? 1.425 -22.078 -9.781 1 98.62 162 VAL B N 1
ATOM 3237 C CA . VAL B 1 162 ? 2.363 -21.234 -9.039 1 98.62 162 VAL B CA 1
ATOM 3238 C C . VAL B 1 162 ? 1.78 -19.844 -8.859 1 98.62 162 VAL B C 1
ATOM 3240 O O . VAL B 1 162 ? 1.403 -19.188 -9.836 1 98.62 162 VAL B O 1
ATOM 3243 N N . LEU B 1 163 ? 1.712 -19.453 -7.633 1 98.44 163 LEU B N 1
ATOM 3244 C CA . LEU B 1 163 ? 1.226 -18.109 -7.297 1 98.44 163 LEU B CA 1
ATOM 3245 C C . LEU B 1 163 ? 2.369 -17.219 -6.828 1 98.44 163 LEU B C 1
ATOM 3247 O O . LEU B 1 163 ? 3.027 -17.531 -5.828 1 98.44 163 LEU B O 1
ATOM 3251 N N . LEU B 1 164 ? 2.65 -16.156 -7.559 1 98.62 164 LEU B N 1
ATOM 3252 C CA . LEU B 1 164 ? 3.637 -15.148 -7.199 1 98.62 164 LEU B CA 1
ATOM 3253 C C . LEU B 1 164 ? 2.955 -13.883 -6.703 1 98.62 164 LEU B C 1
ATOM 3255 O O . LEU B 1 164 ? 2.203 -13.242 -7.441 1 98.62 164 LEU B O 1
ATOM 3259 N N . LE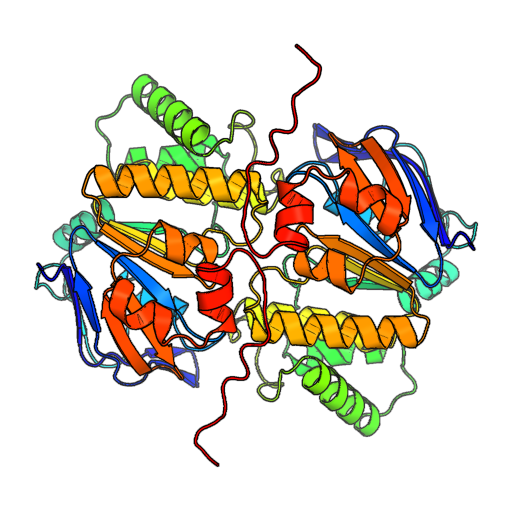U B 1 165 ? 3.236 -13.508 -5.453 1 98.19 165 LEU B N 1
ATOM 3260 C CA . LEU B 1 165 ? 2.527 -12.391 -4.832 1 98.19 165 LEU B CA 1
ATOM 3261 C C . LEU B 1 165 ? 3.508 -11.344 -4.309 1 98.19 165 LEU B C 1
ATOM 3263 O O . LEU B 1 165 ? 4.406 -11.672 -3.527 1 98.19 165 LEU B O 1
ATOM 3267 N N . ASP B 1 166 ? 3.348 -10.164 -4.719 1 96.69 166 ASP B N 1
ATOM 3268 C CA . ASP B 1 166 ? 4.176 -9.062 -4.25 1 96.69 166 ASP B CA 1
ATOM 3269 C C . ASP B 1 166 ? 3.414 -8.195 -3.252 1 96.69 166 ASP B C 1
ATOM 3271 O O . ASP B 1 166 ? 2.594 -7.359 -3.643 1 96.69 166 ASP B O 1
ATOM 3275 N N . GLU B 1 167 ? 3.691 -8.391 -1.98 1 94.44 167 GLU B N 1
ATOM 3276 C CA . GLU B 1 167 ? 3.072 -7.676 -0.865 1 94.44 167 GLU B CA 1
ATOM 3277 C C . GLU B 1 167 ? 1.549 -7.715 -0.964 1 94.44 167 GLU B C 1
ATOM 3279 O O . GLU B 1 167 ? 0.898 -6.668 -1.004 1 94.44 167 GLU B O 1
ATOM 3284 N N . PRO B 1 168 ? 1.007 -8.883 -0.803 1 95.5 168 PRO B N 1
ATOM 3285 C CA . PRO B 1 168 ? -0.424 -9.055 -1.067 1 95.5 168 PRO B CA 1
ATOM 3286 C C . PRO B 1 168 ? -1.301 -8.438 0.023 1 95.5 168 PRO B C 1
ATOM 3288 O O . PRO B 1 168 ? -2.502 -8.242 -0.183 1 95.5 168 PRO B O 1
ATOM 3291 N N . THR B 1 169 ? -0.751 -8.117 1.127 1 91.75 169 THR B N 1
ATOM 3292 C CA . THR B 1 169 ? -1.565 -7.617 2.229 1 91.75 169 THR B CA 1
ATOM 3293 C C . THR B 1 169 ? -1.546 -6.09 2.262 1 91.75 169 THR B C 1
ATOM 3295 O O . THR B 1 169 ? -2.248 -5.473 3.064 1 91.75 169 THR B O 1
ATOM 3298 N N . ALA B 1 170 ? -0.771 -5.523 1.396 1 87.38 170 ALA B N 1
ATOM 3299 C CA . ALA B 1 170 ? -0.67 -4.066 1.383 1 87.38 170 ALA B CA 1
ATOM 3300 C C . ALA B 1 170 ? -2.043 -3.424 1.206 1 87.38 170 ALA B C 1
ATOM 3302 O O . ALA B 1 170 ? -2.824 -3.838 0.347 1 87.38 170 ALA B O 1
ATOM 3303 N N . SER B 1 171 ? -2.432 -2.451 2.111 1 84.81 171 SER B N 1
ATOM 3304 C CA . SER B 1 171 ? -3.627 -1.618 2.027 1 84.81 171 SER B CA 1
ATOM 3305 C C . SER B 1 171 ? -4.871 -2.393 2.453 1 84.81 171 SER B C 1
ATOM 3307 O O . SER B 1 171 ? -5.992 -1.891 2.336 1 84.81 171 SER B O 1
ATOM 3309 N N . LEU B 1 172 ? -4.684 -3.637 2.852 1 88.25 172 LEU B N 1
ATOM 3310 C CA . LEU B 1 172 ? -5.824 -4.426 3.307 1 88.25 172 LEU B CA 1
ATOM 3311 C C . LEU B 1 172 ? -6.074 -4.211 4.797 1 88.25 172 LEU B C 1
ATOM 3313 O O . LEU B 1 172 ? -5.129 -4.047 5.57 1 88.25 172 LEU B O 1
ATOM 3317 N N . ASP B 1 173 ? -7.363 -4.254 5.129 1 82.5 173 ASP B N 1
ATOM 3318 C CA . ASP B 1 173 ? -7.68 -4.219 6.555 1 82.5 173 ASP B CA 1
ATOM 3319 C C . ASP B 1 173 ? -7.543 -5.605 7.176 1 82.5 173 ASP B C 1
ATOM 3321 O O . ASP B 1 173 ? -7.219 -6.574 6.488 1 82.5 173 ASP B O 1
ATOM 3325 N N . HIS B 1 174 ? -7.719 -5.703 8.406 1 81.44 174 HIS B N 1
ATOM 3326 C CA . HIS B 1 174 ? -7.453 -6.926 9.156 1 81.44 174 HIS B CA 1
ATOM 3327 C C . HIS B 1 174 ? -8.352 -8.07 8.688 1 81.44 174 HIS B C 1
ATOM 3329 O O . HIS B 1 174 ? -7.891 -9.203 8.531 1 81.44 174 HIS B O 1
ATOM 3335 N N . GLU B 1 175 ? -9.586 -7.75 8.492 1 82.5 175 GLU B N 1
ATOM 3336 C CA . GLU B 1 175 ? -10.516 -8.781 8.055 1 82.5 175 GLU B CA 1
ATOM 3337 C C . GLU B 1 175 ? -10.133 -9.328 6.68 1 82.5 175 GLU B C 1
ATOM 3339 O O . GLU B 1 175 ? -10.164 -10.539 6.457 1 82.5 175 GLU B O 1
ATOM 3344 N N . ALA B 1 176 ? -9.812 -8.461 5.82 1 88.12 176 ALA B N 1
ATOM 3345 C CA . ALA B 1 176 ? -9.406 -8.852 4.477 1 88.12 176 ALA B CA 1
ATOM 3346 C C . ALA B 1 176 ? -8.109 -9.664 4.512 1 88.12 176 ALA B C 1
ATOM 3348 O O . ALA B 1 176 ? -7.938 -10.609 3.734 1 88.12 176 ALA B O 1
ATOM 3349 N N . VAL B 1 177 ? -7.23 -9.32 5.387 1 89.44 177 VAL B N 1
ATOM 3350 C CA . VAL B 1 177 ? -5.977 -10.055 5.527 1 89.44 177 VAL B CA 1
ATOM 3351 C C . VAL B 1 177 ? -6.27 -11.484 5.988 1 89.44 177 VAL B C 1
ATOM 3353 O O . VAL B 1 177 ? -5.715 -12.445 5.445 1 89.44 177 VAL B O 1
ATOM 3356 N N . ASP B 1 178 ? -7.098 -11.594 6.957 1 88.56 178 ASP B N 1
ATOM 3357 C CA . ASP B 1 178 ? -7.457 -12.922 7.457 1 88.56 178 ASP B CA 1
ATOM 3358 C C . ASP B 1 178 ? -8.086 -13.766 6.355 1 88.56 178 ASP B C 1
ATOM 3360 O O . ASP B 1 178 ? -7.797 -14.961 6.238 1 88.56 178 ASP B O 1
ATOM 3364 N N . ARG B 1 179 ? -8.891 -13.156 5.645 1 90.69 179 ARG B N 1
ATOM 3365 C CA . ARG B 1 179 ? -9.516 -13.859 4.523 1 90.69 179 ARG B CA 1
ATOM 3366 C C . ARG B 1 179 ? -8.469 -14.297 3.504 1 90.69 179 ARG B C 1
ATOM 3368 O O . ARG B 1 179 ? -8.516 -15.414 2.994 1 90.69 179 ARG B O 1
ATOM 3375 N N . LEU B 1 180 ? -7.609 -13.43 3.18 1 94.62 180 LEU B N 1
ATOM 3376 C CA . LEU B 1 180 ? -6.527 -13.758 2.258 1 94.62 180 LEU B CA 1
ATOM 3377 C C . LEU B 1 180 ? -5.715 -14.938 2.775 1 94.62 180 LEU B C 1
ATOM 3379 O O . LEU B 1 180 ? -5.371 -15.844 2.012 1 94.62 180 LEU B O 1
ATOM 3383 N N . ILE B 1 181 ? -5.41 -14.922 4.008 1 94.44 181 ILE B N 1
ATOM 3384 C CA . ILE B 1 181 ? -4.652 -16 4.625 1 94.44 181 ILE B CA 1
ATOM 3385 C C . ILE B 1 181 ? -5.398 -17.328 4.453 1 94.44 181 ILE B C 1
ATOM 3387 O O . ILE B 1 181 ? -4.797 -18.344 4.117 1 94.44 181 ILE B O 1
ATOM 3391 N N . GLN B 1 182 ? -6.672 -17.266 4.641 1 95.75 182 GLN B N 1
ATOM 3392 C CA . GLN B 1 182 ? -7.484 -18.453 4.441 1 95.75 182 GLN B CA 1
ATOM 3393 C C . GLN B 1 182 ? -7.398 -18.938 2.996 1 95.75 182 GLN B C 1
ATOM 3395 O O . GLN B 1 182 ? -7.227 -20.141 2.746 1 95.75 182 GLN B O 1
ATOM 3400 N N . VAL B 1 183 ? -7.512 -18.062 2.146 1 96.94 183 VAL B N 1
ATOM 3401 C CA . VAL B 1 183 ? -7.453 -18.375 0.726 1 96.94 183 VAL B CA 1
ATOM 3402 C C . VAL B 1 183 ? -6.102 -19.016 0.396 1 96.94 183 VAL B C 1
ATOM 3404 O O . VAL B 1 183 ? -6.039 -20.062 -0.248 1 96.94 183 VAL B O 1
ATOM 3407 N N . LEU B 1 184 ? -5.039 -18.438 0.822 1 97.31 184 LEU B N 1
ATOM 3408 C CA . LEU B 1 184 ? -3.697 -18.938 0.53 1 97.31 184 LEU B CA 1
ATOM 3409 C C . LEU B 1 184 ? -3.461 -20.281 1.188 1 97.31 184 LEU B C 1
ATOM 3411 O O . LEU B 1 184 ? -2.771 -21.141 0.627 1 97.31 184 LEU B O 1
ATOM 3415 N N . THR B 1 185 ? -4.031 -20.453 2.354 1 97.06 185 THR B N 1
ATOM 3416 C CA . THR B 1 185 ? -3.936 -21.734 3.035 1 97.06 185 THR B CA 1
ATOM 3417 C C . THR B 1 185 ? -4.609 -22.844 2.219 1 97.06 185 THR B C 1
ATOM 3419 O O . THR B 1 185 ? -4.07 -23.938 2.078 1 97.06 185 THR B O 1
ATOM 3422 N N . GLU B 1 186 ? -5.734 -22.516 1.761 1 97.31 186 GLU B N 1
ATOM 3423 C CA . GLU B 1 186 ? -6.457 -23.469 0.922 1 97.31 186 GLU B CA 1
ATOM 3424 C C . GLU B 1 186 ? -5.668 -23.812 -0.339 1 97.31 186 GLU B C 1
ATOM 3426 O O . GLU B 1 186 ? -5.617 -24.969 -0.756 1 97.31 186 GLU B O 1
ATOM 3431 N N . GLU B 1 187 ? -5.109 -22.844 -0.978 1 97.38 187 GLU B N 1
ATOM 3432 C CA . GLU B 1 187 ? -4.293 -23.078 -2.168 1 97.38 187 GLU B CA 1
ATOM 3433 C C . GLU B 1 187 ? -3.094 -23.969 -1.855 1 97.38 187 GLU B C 1
ATOM 3435 O O . GLU B 1 187 ? -2.752 -24.844 -2.639 1 97.38 187 GLU B O 1
ATOM 3440 N N . LYS B 1 188 ? -2.518 -23.688 -0.783 1 96.62 188 LYS B N 1
ATOM 3441 C CA . LYS B 1 188 ? -1.389 -24.5 -0.334 1 96.62 188 LYS B CA 1
ATOM 3442 C C . LYS B 1 188 ? -1.804 -25.953 -0.128 1 96.62 188 LYS B C 1
ATOM 3444 O O . LYS B 1 188 ? -1.114 -26.875 -0.579 1 96.62 188 LYS B O 1
ATOM 3449 N N . LYS B 1 189 ? -2.893 -26.141 0.484 1 96.62 189 LYS B N 1
ATOM 3450 C CA . LYS B 1 189 ? -3.408 -27.469 0.737 1 96.62 189 LYS B CA 1
ATOM 3451 C C . LYS B 1 189 ? -3.711 -28.203 -0.569 1 96.62 189 LYS B C 1
ATOM 3453 O O . LYS B 1 189 ? -3.578 -29.422 -0.649 1 96.62 189 LYS B O 1
ATOM 3458 N N . ALA B 1 190 ? -4.035 -27.453 -1.494 1 97.06 190 ALA B N 1
ATOM 3459 C CA . ALA B 1 190 ? -4.344 -28.016 -2.805 1 97.06 190 ALA B CA 1
ATOM 3460 C C . ALA B 1 190 ? -3.066 -28.344 -3.576 1 97.06 190 ALA B C 1
ATOM 3462 O O . ALA B 1 190 ? -3.125 -28.797 -4.719 1 97.06 190 ALA B O 1
ATOM 3463 N N . GLY B 1 191 ? -1.933 -28 -3.053 1 96.62 191 GLY B N 1
ATOM 3464 C CA . GLY B 1 191 ? -0.663 -28.406 -3.641 1 96.62 191 GLY B CA 1
ATOM 3465 C C . GLY B 1 191 ? -0.028 -27.312 -4.477 1 96.62 191 GLY B C 1
ATOM 3466 O O . GLY B 1 191 ? 0.972 -27.547 -5.16 1 96.62 191 GLY B O 1
ATOM 3467 N N . LYS B 1 192 ? -0.554 -26.156 -4.48 1 97.81 192 LYS B N 1
ATOM 3468 C CA . LYS B 1 192 ? -0.015 -25.047 -5.262 1 97.81 192 LYS B CA 1
ATOM 3469 C C . LYS B 1 192 ? 1.281 -24.516 -4.652 1 97.81 192 LYS B C 1
ATOM 3471 O O . LYS B 1 192 ? 1.482 -24.609 -3.439 1 97.81 192 LYS B O 1
ATOM 3476 N N . THR B 1 193 ? 2.135 -24.062 -5.496 1 98.62 193 THR B N 1
ATOM 3477 C CA . THR B 1 193 ? 3.34 -23.375 -5.047 1 98.62 193 THR B CA 1
ATOM 3478 C C . THR B 1 193 ? 3.068 -21.875 -4.852 1 98.62 193 THR B C 1
ATOM 3480 O O . THR B 1 193 ? 2.469 -21.234 -5.715 1 98.62 193 THR B O 1
ATOM 3483 N N . ILE B 1 194 ? 3.455 -21.375 -3.707 1 98.56 194 ILE B N 1
ATOM 3484 C CA . ILE B 1 194 ? 3.273 -19.969 -3.418 1 98.56 194 ILE B CA 1
ATOM 3485 C C . ILE B 1 194 ? 4.625 -19.312 -3.139 1 98.56 194 ILE B C 1
ATOM 3487 O O . ILE B 1 194 ? 5.414 -19.828 -2.338 1 98.56 194 ILE B O 1
ATOM 3491 N N . ILE B 1 195 ? 4.949 -18.281 -3.832 1 98.69 195 ILE B N 1
ATOM 3492 C CA . ILE B 1 195 ? 6.137 -17.469 -3.592 1 98.69 195 ILE B CA 1
ATOM 3493 C C . ILE B 1 195 ? 5.727 -16.016 -3.391 1 98.69 195 ILE B C 1
ATOM 3495 O O . ILE B 1 195 ? 5.125 -15.398 -4.277 1 98.69 195 ILE B O 1
ATOM 3499 N N . MET B 1 196 ? 6.074 -15.477 -2.234 1 97.62 196 MET B N 1
ATOM 3500 C CA . MET B 1 196 ? 5.574 -14.125 -1.987 1 97.62 196 MET B CA 1
ATOM 3501 C C . MET B 1 196 ? 6.645 -13.266 -1.329 1 97.62 196 MET B C 1
ATOM 3503 O O . MET B 1 196 ? 7.484 -13.766 -0.583 1 97.62 196 MET B O 1
ATOM 3507 N N . VAL B 1 197 ? 6.641 -12.023 -1.723 1 95.88 197 VAL B N 1
ATOM 3508 C CA . VAL B 1 197 ? 7.355 -10.961 -1.019 1 95.88 197 VAL B CA 1
ATOM 3509 C C . VAL B 1 197 ? 6.43 -10.305 -0 1 95.88 197 VAL B C 1
ATOM 3511 O O . VAL B 1 197 ? 5.316 -9.891 -0.339 1 95.88 197 VAL B O 1
ATOM 3514 N N . THR B 1 198 ? 6.875 -10.25 1.27 1 91.12 198 THR B N 1
ATOM 3515 C CA . THR B 1 198 ? 6.008 -9.625 2.264 1 91.12 198 THR B CA 1
ATOM 3516 C C . THR B 1 198 ? 6.805 -9.227 3.5 1 91.12 198 THR B C 1
ATOM 3518 O O . THR B 1 198 ? 7.836 -9.82 3.803 1 91.12 198 THR B O 1
ATOM 3521 N N . HIS B 1 199 ? 6.312 -8.258 4.094 1 82.44 199 HIS B N 1
ATOM 3522 C CA . HIS B 1 199 ? 6.824 -7.867 5.402 1 82.44 199 HIS B CA 1
ATOM 3523 C C . HIS B 1 199 ? 5.812 -8.164 6.5 1 82.44 199 HIS B C 1
ATOM 3525 O O . HIS B 1 199 ? 6.047 -7.848 7.668 1 82.44 199 HIS B O 1
ATOM 3531 N N . ASP B 1 200 ? 4.742 -8.773 6.176 1 83.31 200 ASP B N 1
ATOM 3532 C CA . ASP B 1 200 ? 3.676 -9.062 7.133 1 83.31 200 ASP B CA 1
ATOM 3533 C C . ASP B 1 200 ? 4.008 -10.297 7.973 1 83.31 200 ASP B C 1
ATOM 3535 O O . ASP B 1 200 ? 3.908 -11.422 7.492 1 83.31 200 ASP B O 1
ATOM 3539 N N . ALA B 1 201 ? 4.23 -10.023 9.164 1 79.19 201 ALA B N 1
ATOM 3540 C CA . ALA B 1 201 ? 4.688 -11.086 10.055 1 79.19 201 ALA B CA 1
ATOM 3541 C C . ALA B 1 201 ? 3.598 -12.133 10.266 1 79.19 201 ALA B C 1
ATOM 3543 O O . ALA B 1 201 ? 3.883 -13.328 10.359 1 79.19 201 ALA B O 1
ATOM 3544 N N . ASN B 1 202 ? 2.43 -11.648 10.391 1 80.56 202 ASN B N 1
ATOM 3545 C CA . ASN B 1 202 ? 1.318 -12.57 10.586 1 80.56 202 ASN B CA 1
ATOM 3546 C C . ASN B 1 202 ? 1.136 -13.492 9.391 1 80.56 202 ASN B C 1
ATOM 3548 O O . ASN B 1 202 ? 0.915 -14.695 9.555 1 80.56 202 ASN B O 1
ATOM 3552 N N . LEU B 1 203 ? 1.234 -12.93 8.281 1 87.62 203 LEU B N 1
ATOM 3553 C CA . LEU B 1 203 ? 1.137 -13.719 7.059 1 87.62 203 LEU B CA 1
ATOM 3554 C C . LEU B 1 203 ? 2.262 -14.75 6.984 1 87.62 203 LEU B C 1
ATOM 3556 O O . LEU B 1 203 ? 2.018 -15.914 6.684 1 87.62 203 LEU B O 1
ATOM 3560 N N . ILE B 1 204 ? 3.434 -14.344 7.254 1 88.44 204 ILE B N 1
ATOM 3561 C CA . ILE B 1 204 ? 4.594 -15.227 7.219 1 88.44 204 ILE B CA 1
ATOM 3562 C C . ILE B 1 204 ? 4.402 -16.375 8.203 1 88.44 204 ILE B C 1
ATOM 3564 O O . ILE B 1 204 ? 4.582 -17.547 7.844 1 88.44 204 ILE B O 1
ATOM 3568 N N . ALA B 1 205 ? 3.939 -16.062 9.352 1 84.12 205 ALA B N 1
ATOM 3569 C CA . ALA B 1 205 ? 3.787 -17.047 10.422 1 84.12 205 ALA B CA 1
ATOM 3570 C C . ALA B 1 205 ? 2.758 -18.109 10.039 1 84.12 205 ALA B C 1
ATOM 3572 O O . ALA B 1 205 ? 2.906 -19.281 10.391 1 84.12 205 ALA B O 1
ATOM 3573 N N . ARG B 1 206 ? 1.855 -17.719 9.305 1 87.94 206 ARG B N 1
ATOM 3574 C CA . ARG B 1 206 ? 0.726 -18.609 9.055 1 87.94 206 ARG B CA 1
ATOM 3575 C C . ARG B 1 206 ? 0.934 -19.406 7.77 1 87.94 206 ARG B C 1
ATOM 3577 O O . ARG B 1 206 ? 0.424 -20.516 7.633 1 87.94 206 ARG B O 1
ATOM 3584 N N . ILE B 1 207 ? 1.746 -18.859 6.855 1 93.38 207 ILE B N 1
ATOM 3585 C CA . ILE B 1 207 ? 1.712 -19.438 5.516 1 93.38 207 ILE B CA 1
ATOM 3586 C C . ILE B 1 207 ? 3.084 -20.016 5.164 1 93.38 207 ILE B C 1
ATOM 3588 O O . ILE B 1 207 ? 3.184 -20.984 4.414 1 93.38 207 ILE B O 1
ATOM 3592 N N . ALA B 1 208 ? 4.117 -19.562 5.699 1 94.12 208 ALA B N 1
ATOM 3593 C CA . ALA B 1 208 ? 5.461 -19.812 5.18 1 94.12 208 ALA B CA 1
ATOM 3594 C C . ALA B 1 208 ? 5.941 -21.219 5.523 1 94.12 208 ALA B C 1
ATOM 3596 O O . ALA B 1 208 ? 5.895 -21.625 6.688 1 94.12 208 ALA B O 1
ATOM 3597 N N . ASP B 1 209 ? 6.406 -21.922 4.598 1 96.38 209 ASP B N 1
ATOM 3598 C CA . ASP B 1 209 ? 7.156 -23.156 4.773 1 96.38 209 ASP B CA 1
ATOM 3599 C C . ASP B 1 209 ? 8.664 -22.906 4.707 1 96.38 209 ASP B C 1
ATOM 3601 O O . ASP B 1 209 ? 9.445 -23.609 5.355 1 96.38 209 ASP B O 1
ATOM 3605 N N . TYR B 1 210 ? 8.984 -22.031 3.857 1 95.62 210 TYR B N 1
ATOM 3606 C CA . TYR B 1 210 ? 10.367 -21.688 3.549 1 95.62 210 TYR B CA 1
ATOM 3607 C C . TYR B 1 210 ? 10.539 -20.172 3.502 1 95.62 210 TYR B C 1
ATOM 3609 O O . TYR B 1 210 ? 9.617 -19.438 3.129 1 95.62 210 TYR B O 1
ATOM 3617 N N . ILE B 1 211 ? 11.688 -19.672 3.92 1 93.5 211 ILE B N 1
ATOM 3618 C CA . ILE B 1 211 ? 11.945 -18.234 3.963 1 93.5 211 ILE B CA 1
ATOM 3619 C C . ILE B 1 211 ? 13.289 -17.922 3.305 1 93.5 211 ILE B C 1
ATOM 3621 O O . ILE B 1 211 ? 14.273 -18.641 3.523 1 93.5 211 ILE B O 1
ATOM 3625 N N . CYS B 1 212 ? 13.266 -16.953 2.457 1 94.31 212 CYS B N 1
ATOM 3626 C CA . CYS B 1 212 ? 14.469 -16.375 1.87 1 94.31 212 CYS B CA 1
ATOM 3627 C C . CYS B 1 212 ? 14.664 -14.938 2.348 1 94.31 212 CYS B C 1
ATOM 3629 O O . CYS B 1 212 ? 13.789 -14.094 2.17 1 94.31 212 CYS B O 1
ATOM 3631 N N . VAL B 1 213 ? 15.805 -14.688 2.9 1 90.25 213 VAL B N 1
ATOM 3632 C CA . VAL B 1 213 ? 16.109 -13.344 3.377 1 90.25 213 VAL B CA 1
ATOM 3633 C C . VAL B 1 213 ? 17.047 -12.648 2.395 1 90.25 213 VAL B C 1
ATOM 3635 O O . VAL B 1 213 ? 18.156 -13.125 2.139 1 90.25 213 VAL B O 1
ATOM 3638 N N . VAL B 1 214 ? 16.547 -11.555 1.926 1 91.44 214 VAL B N 1
ATOM 3639 C CA . VAL B 1 214 ? 17.328 -10.773 0.971 1 91.44 214 VAL B CA 1
ATOM 3640 C C . VAL B 1 214 ? 17.828 -9.492 1.637 1 91.44 214 VAL B C 1
ATOM 3642 O O . VAL B 1 214 ? 17.062 -8.805 2.322 1 91.44 214 VAL B O 1
ATOM 3645 N N . ALA B 1 215 ? 19.062 -9.219 1.46 1 86.88 215 ALA B N 1
ATOM 3646 C CA . ALA B 1 215 ? 19.688 -8.016 2.004 1 86.88 215 ALA B CA 1
ATOM 3647 C C . ALA B 1 215 ? 20.656 -7.395 0.996 1 86.88 215 ALA B C 1
ATOM 3649 O O . ALA B 1 215 ? 21.562 -8.07 0.504 1 86.88 215 ALA B O 1
ATOM 3650 N N . ASN B 1 216 ? 20.406 -6.141 0.721 1 85.62 216 ASN B N 1
ATOM 3651 C CA . ASN B 1 216 ? 21.281 -5.383 -0.165 1 85.62 216 ASN B CA 1
ATOM 3652 C C . ASN B 1 216 ? 21.469 -6.082 -1.508 1 85.62 216 ASN B C 1
ATOM 3654 O O . ASN B 1 216 ? 22.594 -6.23 -1.986 1 85.62 216 ASN B O 1
ATOM 3658 N N . GLY B 1 217 ? 20.406 -6.664 -1.975 1 91.31 217 GLY B N 1
ATOM 3659 C CA . GLY B 1 217 ? 20.406 -7.23 -3.314 1 91.31 217 GLY B CA 1
ATOM 3660 C C . GLY B 1 217 ? 20.984 -8.625 -3.375 1 91.31 217 GLY B C 1
ATOM 3661 O O . GLY B 1 217 ? 21.156 -9.188 -4.457 1 91.31 217 GLY B O 1
ATOM 3662 N N . THR B 1 218 ? 21.391 -9.156 -2.246 1 92.62 218 THR B N 1
ATOM 3663 C CA . THR B 1 218 ? 21.953 -10.492 -2.162 1 92.62 218 THR B CA 1
ATOM 3664 C C . THR B 1 218 ? 21.141 -11.367 -1.208 1 92.62 218 THR B C 1
ATOM 3666 O O . THR B 1 218 ? 20.281 -10.859 -0.481 1 92.62 218 THR B O 1
ATOM 3669 N N . LEU B 1 219 ? 21.406 -12.672 -1.328 1 93 219 LEU B N 1
ATOM 3670 C CA . LEU B 1 219 ? 20.766 -13.586 -0.393 1 93 219 LEU B CA 1
ATOM 3671 C C . LEU B 1 219 ? 21.531 -13.648 0.923 1 93 219 LEU B C 1
ATOM 3673 O O . LEU B 1 219 ? 22.703 -14.055 0.948 1 93 219 LEU B O 1
ATOM 3677 N N . ALA B 1 220 ? 20.891 -13.305 1.931 1 89.25 220 ALA B N 1
ATOM 3678 C CA . ALA B 1 220 ? 21.531 -13.375 3.244 1 89.25 220 ALA B CA 1
ATOM 3679 C C . ALA B 1 220 ? 21.453 -14.789 3.812 1 89.25 220 ALA B C 1
ATOM 3681 O O . ALA B 1 220 ? 22.469 -15.328 4.273 1 89.25 220 ALA B O 1
ATOM 3682 N N . THR B 1 221 ? 20.266 -15.312 3.826 1 88.44 221 THR B N 1
ATOM 3683 C CA . THR B 1 221 ? 20.062 -16.688 4.289 1 88.44 221 THR B CA 1
ATOM 3684 C C . THR B 1 221 ? 18.734 -17.234 3.768 1 88.44 221 THR B C 1
ATOM 3686 O O . THR B 1 221 ? 17.906 -16.484 3.25 1 88.44 221 THR B O 1
ATOM 3689 N N . GLN B 1 222 ? 18.656 -18.531 3.771 1 92.56 222 GLN B N 1
ATOM 3690 C CA . GLN B 1 222 ? 17.391 -19.188 3.422 1 92.56 222 GLN B CA 1
ATOM 3691 C C . GLN B 1 222 ? 17.25 -20.531 4.137 1 92.56 222 GLN B C 1
ATOM 3693 O O . GLN B 1 222 ? 18.25 -21.125 4.547 1 92.56 222 GLN B O 1
ATOM 3698 N N . GLY B 1 223 ? 16.047 -20.922 4.332 1 92.31 223 GLY B N 1
ATOM 3699 C CA . GLY B 1 223 ? 15.773 -22.188 4.992 1 92.31 223 GLY B CA 1
ATOM 3700 C C . GLY B 1 223 ? 14.312 -22.359 5.367 1 92.31 223 GLY B C 1
ATOM 3701 O O . GLY B 1 223 ? 13.469 -21.547 4.98 1 92.31 223 GLY B O 1
ATOM 3702 N N . SER B 1 224 ? 14.102 -23.469 6.008 1 93.69 224 SER B N 1
ATOM 3703 C CA . SER B 1 224 ? 12.75 -23.703 6.492 1 93.69 224 SER B CA 1
ATOM 3704 C C . SER B 1 224 ? 12.305 -22.594 7.445 1 93.69 224 SER B C 1
ATOM 3706 O O . SER B 1 224 ? 13.125 -22.016 8.156 1 93.69 224 SER B O 1
ATOM 3708 N N . ALA B 1 225 ? 11.008 -22.359 7.391 1 90.62 225 ALA B N 1
ATOM 3709 C CA . ALA B 1 225 ? 10.469 -21.297 8.25 1 90.62 225 ALA B CA 1
ATOM 3710 C C . ALA B 1 225 ? 10.773 -21.578 9.719 1 90.62 225 ALA B C 1
ATOM 3712 O O . ALA B 1 225 ? 11.086 -20.656 10.477 1 90.62 225 ALA B O 1
ATOM 3713 N N . GLU B 1 226 ? 10.758 -22.734 10.109 1 85.62 226 GLU B N 1
ATOM 3714 C CA . GLU B 1 226 ? 11.031 -23.125 11.492 1 85.62 226 GLU B CA 1
ATOM 3715 C C . GLU B 1 226 ? 12.445 -22.734 11.906 1 85.62 226 GLU B C 1
ATOM 3717 O O . GLU B 1 226 ? 12.672 -22.344 13.047 1 85.62 226 GLU B O 1
ATOM 3722 N N . LYS B 1 227 ? 13.297 -22.797 11 1 84.56 227 LYS B N 1
ATOM 3723 C CA . LYS B 1 227 ? 14.703 -22.531 11.289 1 84.56 227 LYS B CA 1
ATOM 3724 C C . LYS B 1 227 ? 15.016 -21.047 11.188 1 84.56 227 LYS B C 1
ATOM 3726 O O . LYS B 1 227 ? 15.812 -20.516 11.969 1 84.56 227 LYS B O 1
ATOM 3731 N N . ILE B 1 228 ? 14.391 -20.391 10.258 1 83.69 228 ILE B N 1
ATOM 3732 C CA . ILE B 1 228 ? 14.781 -19.016 9.922 1 83.69 228 ILE B CA 1
ATOM 3733 C C . ILE B 1 228 ? 13.992 -18.031 10.773 1 83.69 228 ILE B C 1
ATOM 3735 O O . ILE B 1 228 ? 14.508 -16.984 11.164 1 83.69 228 ILE B O 1
ATOM 3739 N N . ALA B 1 229 ? 12.82 -18.312 11.062 1 76.75 229 ALA B N 1
ATOM 3740 C CA . ALA B 1 229 ? 11.914 -17.375 11.734 1 76.75 229 ALA B CA 1
ATOM 3741 C C . ALA B 1 229 ? 12.484 -16.922 13.078 1 76.75 229 ALA B C 1
ATOM 3743 O O . ALA B 1 229 ? 12.461 -15.734 13.398 1 76.75 229 ALA B O 1
ATOM 3744 N N . PRO B 1 230 ? 13.094 -17.891 13.836 1 68.69 230 PRO B N 1
ATOM 3745 C CA . PRO B 1 230 ? 13.656 -17.484 15.133 1 68.69 230 PRO B CA 1
ATOM 3746 C C . PRO B 1 230 ? 14.859 -16.562 14.984 1 68.69 230 PRO B C 1
ATOM 3748 O O . PRO B 1 230 ? 15.188 -15.82 15.914 1 68.69 230 PRO B O 1
ATOM 3751 N N . LEU B 1 231 ? 15.555 -16.703 13.891 1 66.94 231 LEU B N 1
ATOM 3752 C CA . LEU B 1 231 ? 16.75 -15.891 13.641 1 66.94 231 LEU B CA 1
ATOM 3753 C C . LEU B 1 231 ? 16.359 -14.453 13.289 1 66.94 231 LEU B C 1
ATOM 3755 O O . LEU B 1 231 ? 17.172 -13.539 13.406 1 66.94 231 LEU B O 1
ATOM 3759 N N . LEU B 1 232 ? 15.406 -14.461 12.594 1 65.62 232 LEU B N 1
ATOM 3760 C CA . LEU B 1 232 ? 14.922 -13.141 12.203 1 65.62 232 LEU B CA 1
ATOM 3761 C C . LEU B 1 232 ? 14.469 -12.344 13.422 1 65.62 232 LEU B C 1
ATOM 3763 O O . LEU B 1 232 ? 13.883 -12.906 14.352 1 65.62 232 LEU B O 1
ATOM 3767 N N . GLY B 1 233 ? 15.656 -12.109 14.664 1 49.75 233 GLY B N 1
ATOM 3768 C CA . GLY B 1 233 ? 15.484 -11.406 15.922 1 49.75 233 GLY B CA 1
ATOM 3769 C C . GLY B 1 233 ? 14.047 -11.359 16.391 1 49.75 233 GLY B C 1
ATOM 3770 O O . GLY B 1 233 ? 13.125 -11.562 15.594 1 49.75 233 GLY B O 1
ATOM 3771 N N . GLY B 1 234 ? 14.016 -11.625 17.797 1 42.72 234 GLY B N 1
ATOM 3772 C CA . GLY B 1 234 ? 12.812 -11.703 18.609 1 42.72 234 GLY B CA 1
ATOM 3773 C C . GLY B 1 234 ? 11.719 -10.766 18.156 1 42.72 234 GLY B C 1
ATOM 3774 O O . GLY B 1 234 ? 10.531 -11.109 18.219 1 42.72 234 GLY B O 1
ATOM 3775 N N . ASP B 1 235 ? 12.117 -9.5 17.859 1 41.72 235 ASP B N 1
ATOM 3776 C CA . ASP B 1 235 ? 11.117 -8.453 17.641 1 41.72 235 ASP B CA 1
ATOM 3777 C C . ASP B 1 235 ? 10.391 -8.656 16.328 1 41.72 235 ASP B C 1
ATOM 3779 O O . ASP B 1 235 ? 9.18 -8.445 16.234 1 41.72 235 ASP B O 1
ATOM 3783 N N . LEU B 1 236 ? 11.047 -8.953 15.242 1 41.81 236 LEU B N 1
ATOM 3784 C CA . LEU B 1 236 ? 10.242 -9.18 14.047 1 41.81 236 LEU B CA 1
ATOM 3785 C C . LEU B 1 236 ? 9.359 -10.414 14.211 1 41.81 236 LEU B C 1
ATOM 3787 O O . LEU B 1 236 ? 8.156 -10.352 13.961 1 41.81 236 LEU B O 1
ATOM 3791 N N . ILE B 1 237 ? 9.953 -11.664 14.43 1 40.75 237 ILE B N 1
ATOM 3792 C CA . ILE B 1 237 ? 9.219 -12.906 14.609 1 40.75 237 ILE B CA 1
ATOM 3793 C C . ILE B 1 237 ? 8.578 -12.922 16 1 40.75 237 ILE B C 1
ATOM 3795 O O . ILE B 1 237 ? 7.457 -13.406 16.172 1 40.75 237 ILE B O 1
ATOM 3799 N N . ARG B 1 238 ? 9.32 -12.641 17.203 1 38.53 238 ARG B N 1
ATOM 3800 C CA . ARG B 1 238 ? 8.625 -12.586 18.484 1 38.53 238 ARG B CA 1
ATOM 3801 C C . ARG B 1 238 ? 7.371 -11.727 18.391 1 38.53 238 ARG B C 1
ATOM 3803 O O . ARG B 1 238 ? 6.312 -12.094 18.906 1 38.53 238 ARG B O 1
ATOM 3810 N N . LYS B 1 239 ? 7.434 -10.445 17.844 1 35.06 239 LYS B N 1
ATOM 3811 C CA . LYS B 1 239 ? 6.207 -9.711 17.531 1 35.06 239 LYS B CA 1
ATOM 3812 C C . LYS B 1 239 ? 5.344 -10.484 16.531 1 35.06 239 LYS B C 1
ATOM 3814 O O . LYS B 1 239 ? 4.117 -10.344 16.531 1 35.06 239 LYS B O 1
ATOM 3819 N N . ILE B 1 240 ? 5.73 -11.148 15.57 1 33.19 240 ILE B N 1
ATOM 3820 C CA . ILE B 1 240 ? 4.961 -12.125 14.805 1 33.19 240 ILE B CA 1
ATOM 3821 C C . ILE B 1 240 ? 4.488 -13.25 15.719 1 33.19 240 ILE B C 1
ATOM 3823 O O . ILE B 1 240 ? 3.342 -13.688 15.633 1 33.19 240 ILE B O 1
ATOM 3827 N N . ARG B 1 241 ? 5.301 -13.852 16.422 1 32.44 241 ARG B N 1
ATOM 3828 C CA . ARG B 1 241 ? 4.859 -14.883 17.359 1 32.44 241 ARG B CA 1
ATOM 3829 C C . ARG B 1 241 ? 4.215 -14.258 18.594 1 32.44 241 ARG B C 1
ATOM 3831 O O . ARG B 1 241 ? 3.23 -14.789 19.109 1 32.44 241 ARG B O 1
ATOM 3838 N N . GLU B 1 242 ? 4.93 -13.43 19.516 1 34.38 242 GLU B N 1
ATOM 3839 C CA . GLU B 1 242 ? 4.266 -12.766 20.641 1 34.38 242 GLU B CA 1
ATOM 3840 C C . GLU B 1 242 ? 3.508 -11.523 20.172 1 34.38 242 GLU B C 1
ATOM 3842 O O . GLU B 1 242 ? 3.951 -10.828 19.25 1 34.38 242 GLU B O 1
ATOM 3847 N N . ASN B 1 243 ? 2.217 -11.031 20.047 1 30.97 243 ASN B N 1
ATOM 3848 C CA . ASN B 1 243 ? 1.561 -9.734 19.891 1 30.97 243 ASN B CA 1
ATOM 3849 C C . ASN B 1 243 ? 2.436 -8.602 20.422 1 30.97 243 ASN B C 1
ATOM 3851 O O . ASN B 1 243 ? 1.966 -7.473 20.578 1 30.97 243 ASN B O 1
ATOM 3855 N N . LYS B 1 244 ? 3.445 -8.586 21.281 1 28.47 244 LYS B N 1
ATOM 3856 C CA . LYS B 1 244 ? 4.152 -7.469 21.906 1 28.47 244 LYS B CA 1
ATOM 3857 C C . LYS B 1 244 ? 5.371 -7.062 21.078 1 28.47 244 LYS B C 1
ATOM 3859 O O . LYS B 1 244 ? 6.219 -7.898 20.766 1 28.47 244 LYS B O 1
ATOM 3864 N N . ILE B 1 245 ? 5.523 -5.926 20.219 1 26.97 245 ILE B N 1
ATOM 3865 C CA . ILE B 1 245 ? 6.406 -5.297 19.25 1 26.97 245 ILE B CA 1
ATOM 3866 C C . ILE B 1 245 ? 7.797 -5.113 19.844 1 26.97 245 ILE B C 1
ATOM 3868 O O . ILE B 1 245 ? 8.023 -4.188 20.625 1 26.97 245 ILE B O 1
ATOM 3872 N N . GLN B 1 246 ? 8.547 -5.953 20.484 1 25.86 246 GLN B N 1
ATOM 3873 C CA . GLN B 1 246 ? 9.875 -5.582 20.984 1 25.86 246 GLN B CA 1
ATOM 3874 C C . GLN B 1 246 ? 10.844 -5.348 19.828 1 25.86 246 GLN B C 1
ATOM 3876 O O . GLN B 1 246 ? 10.695 -5.934 18.766 1 25.86 246 GLN B O 1
ATOM 3881 N N . GLU B 1 247 ? 11.977 -4.492 19.906 1 26.56 247 GLU B N 1
ATOM 3882 C CA . GLU B 1 247 ? 13.086 -3.764 19.281 1 26.56 247 GLU B CA 1
ATOM 3883 C C . GLU B 1 247 ? 14.047 -4.719 18.578 1 26.56 247 GLU B C 1
ATOM 3885 O O . GLU B 1 247 ? 14.703 -5.531 19.219 1 26.56 247 GLU B O 1
ATOM 3890 N N . ILE B 1 248 ? 13.82 -5.352 17.562 1 28.67 248 ILE B N 1
ATOM 3891 C CA . ILE B 1 248 ? 14.844 -6.121 16.875 1 28.67 248 ILE B CA 1
ATOM 3892 C C . ILE B 1 248 ? 15.945 -5.188 16.375 1 28.67 248 ILE B C 1
ATOM 3894 O O . ILE B 1 248 ? 15.703 -4.332 15.516 1 28.67 248 ILE B O 1
ATOM 3898 N N . THR B 1 249 ? 16.984 -4.77 17.047 1 26.91 249 THR B N 1
ATOM 3899 C CA . THR B 1 249 ? 18.234 -4.09 16.75 1 26.91 249 THR B CA 1
ATOM 3900 C C . THR B 1 249 ? 19.078 -4.914 15.773 1 26.91 249 THR B C 1
ATOM 3902 O O . THR B 1 249 ? 19.531 -6.008 16.109 1 26.91 249 THR B O 1
ATOM 3905 N N . LEU B 1 250 ? 18.828 -5.176 14.648 1 29.09 250 LEU B N 1
ATOM 3906 C CA . LEU B 1 250 ? 19.812 -5.738 13.719 1 29.09 250 LEU B CA 1
ATOM 3907 C C . LEU B 1 250 ? 21.094 -4.914 13.711 1 29.09 250 LEU B C 1
ATOM 3909 O O . LEU B 1 250 ? 21.078 -3.723 13.391 1 29.09 250 LEU B O 1
ATOM 3913 N N . GLU B 1 251 ? 22.156 -5.176 14.516 1 25.59 251 GLU B N 1
ATOM 3914 C CA . GLU B 1 251 ? 23.531 -4.688 14.547 1 25.59 251 GLU B CA 1
ATOM 3915 C C . GLU B 1 251 ? 24.203 -4.867 13.195 1 25.59 251 GLU B C 1
ATOM 3917 O O . GLU B 1 251 ? 24.094 -5.922 12.57 1 25.59 251 GLU B O 1
ATOM 3922 N N . ASP B 1 252 ? 24.391 -3.871 12.469 1 25.42 252 ASP B N 1
ATOM 3923 C CA . ASP B 1 252 ? 25.375 -3.787 11.398 1 25.42 252 ASP B CA 1
ATOM 3924 C C . ASP B 1 252 ? 26.734 -4.309 11.867 1 25.42 252 ASP B C 1
ATOM 3926 O O . ASP B 1 252 ? 27.234 -3.895 12.914 1 25.42 252 ASP B O 1
ATOM 3930 N N . PRO B 1 253 ? 27.141 -5.535 11.391 1 27.39 253 PRO B N 1
ATOM 3931 C CA . PRO B 1 253 ? 28.516 -5.891 11.75 1 27.39 253 PRO B CA 1
ATOM 3932 C C . PRO B 1 253 ? 29.531 -4.801 11.391 1 27.39 253 PRO B C 1
ATOM 3934 O O . PRO B 1 253 ? 30.734 -4.965 11.617 1 27.39 253 PRO B O 1
ATOM 3937 N N . ARG B 1 254 ? 29.344 -3.936 10.68 1 21.78 254 ARG B N 1
ATOM 3938 C CA . ARG B 1 254 ? 30.438 -3.02 10.375 1 21.78 254 ARG B CA 1
ATOM 3939 C C . ARG B 1 254 ? 30.859 -2.236 11.617 1 21.78 254 ARG B C 1
ATOM 3941 O O . ARG B 1 254 ? 31.672 -1.317 11.539 1 21.78 254 ARG B O 1
ATOM 3948 N N . ARG B 1 255 ? 30.266 -2.477 12.945 1 20.45 255 ARG B N 1
ATOM 3949 C CA . ARG B 1 255 ? 31.234 -2.176 13.992 1 20.45 255 ARG B CA 1
ATOM 3950 C C . ARG B 1 255 ? 32 -3.428 14.398 1 20.45 255 ARG B C 1
ATOM 3952 O O . ARG B 1 255 ? 31.406 -4.496 14.586 1 20.45 255 ARG B O 1
#

Radius of gyration: 23.41 Å; Cα contacts (8 Å, |Δi|>4): 1019; chains: 2; bounding box: 60×65×54 Å